Protein AF-A0AA39M3M2-F1 (afdb_monomer)

Structure (mmCIF, N/CA/C/O backbone):
data_AF-A0AA39M3M2-F1
#
_entry.id   AF-A0AA39M3M2-F1
#
loop_
_atom_site.group_PDB
_atom_site.id
_atom_site.type_symbol
_atom_site.label_atom_id
_atom_site.label_alt_id
_atom_site.label_comp_id
_atom_site.label_asym_id
_atom_site.label_entity_id
_atom_site.label_seq_id
_atom_site.pdbx_PDB_ins_code
_atom_site.Cartn_x
_atom_site.Cartn_y
_atom_site.Cartn_z
_atom_site.occupancy
_atom_site.B_iso_or_equiv
_atom_site.auth_seq_id
_atom_site.auth_comp_id
_atom_site.auth_asym_id
_atom_site.auth_atom_id
_atom_site.pdbx_PDB_model_num
ATOM 1 N N . MET A 1 1 ? 18.219 -24.532 27.127 1.00 37.12 1 MET A N 1
ATOM 2 C CA . MET A 1 1 ? 18.063 -24.877 25.693 1.00 37.12 1 MET A CA 1
ATOM 3 C C . MET A 1 1 ? 17.852 -23.562 24.938 1.00 37.12 1 MET A C 1
ATOM 5 O O . MET A 1 1 ? 16.820 -22.943 25.107 1.00 37.12 1 MET A O 1
ATOM 9 N N . SER A 1 2 ? 18.915 -22.877 24.501 1.00 41.78 2 SER A N 1
ATOM 10 C CA . SER A 1 2 ? 19.531 -22.969 23.160 1.00 41.78 2 SER A CA 1
ATOM 11 C C . SER A 1 2 ? 18.521 -22.754 22.019 1.00 41.78 2 SER A C 1
ATOM 13 O O . SER A 1 2 ? 17.855 -23.699 21.618 1.00 41.78 2 SER A O 1
ATOM 15 N N . GLY A 1 3 ? 18.397 -21.512 21.521 1.00 35.34 3 GLY A N 1
ATOM 16 C CA . GLY A 1 3 ? 17.617 -21.204 20.309 1.00 35.34 3 GLY A CA 1
ATOM 17 C C . GLY A 1 3 ? 17.354 -19.714 20.022 1.00 35.34 3 GLY A C 1
ATOM 18 O O . GLY A 1 3 ? 17.615 -19.251 18.919 1.00 35.34 3 GLY A O 1
ATOM 19 N N . GLY A 1 4 ? 16.902 -18.921 21.000 1.00 45.03 4 GLY A N 1
ATOM 20 C CA . GLY A 1 4 ? 16.316 -17.586 20.739 1.00 45.03 4 GLY A CA 1
ATOM 21 C C . GLY A 1 4 ? 17.261 -16.371 20.677 1.00 45.03 4 GLY A C 1
ATOM 22 O O . GLY A 1 4 ? 16.790 -15.234 20.704 1.00 45.03 4 GLY A O 1
ATOM 23 N N . GLY A 1 5 ? 18.584 -16.569 20.657 1.00 52.78 5 GLY A N 1
ATOM 24 C CA . GLY A 1 5 ? 19.570 -15.488 20.843 1.00 52.78 5 GLY A CA 1
ATOM 25 C C . GLY A 1 5 ? 20.030 -14.748 19.578 1.00 52.78 5 GLY A C 1
ATOM 26 O O . GLY A 1 5 ? 20.769 -13.777 19.695 1.00 52.78 5 GLY A O 1
ATOM 27 N N . LYS A 1 6 ? 19.651 -15.196 18.372 1.00 65.75 6 LYS A N 1
ATOM 28 C CA . LYS A 1 6 ? 20.197 -14.653 17.106 1.00 65.75 6 LYS A CA 1
ATOM 29 C C . LYS A 1 6 ? 19.363 -13.530 16.481 1.00 65.75 6 LYS A C 1
ATOM 31 O O . LYS A 1 6 ? 19.898 -12.746 15.696 1.00 65.75 6 LYS A O 1
ATOM 36 N N . ASP A 1 7 ? 18.094 -13.414 16.860 1.00 80.50 7 ASP A N 1
ATOM 37 C CA . ASP A 1 7 ? 17.147 -12.490 16.216 1.00 80.50 7 ASP A CA 1
ATOM 38 C C . ASP A 1 7 ? 16.983 -11.163 16.960 1.00 80.50 7 ASP A C 1
ATOM 40 O O . ASP A 1 7 ? 16.282 -10.267 16.489 1.00 80.50 7 ASP A O 1
ATOM 44 N N . ARG A 1 8 ? 17.645 -11.017 18.114 1.00 86.69 8 ARG A N 1
ATOM 45 C CA . ARG A 1 8 ? 17.580 -9.836 18.983 1.00 86.69 8 ARG A CA 1
ATOM 46 C C . ARG A 1 8 ? 18.962 -9.479 19.515 1.00 86.69 8 ARG A C 1
ATOM 48 O O . ARG A 1 8 ? 19.848 -10.325 19.602 1.00 86.69 8 ARG A O 1
ATOM 55 N N . ILE A 1 9 ? 19.148 -8.213 19.864 1.00 90.25 9 ILE A N 1
ATOM 56 C CA . ILE A 1 9 ? 20.361 -7.733 20.526 1.00 90.25 9 ILE A CA 1
ATOM 57 C C . ILE A 1 9 ? 20.223 -8.041 22.025 1.00 90.25 9 ILE A C 1
ATOM 59 O O . ILE A 1 9 ? 19.196 -7.687 22.606 1.00 90.25 9 ILE A O 1
ATOM 63 N N . PRO A 1 10 ? 21.223 -8.674 22.667 1.00 88.44 10 PRO A N 1
ATOM 64 C CA . PRO A 1 10 ? 21.175 -8.952 24.097 1.00 88.44 10 PRO A CA 1
ATOM 65 C C . PRO A 1 10 ? 21.340 -7.642 24.879 1.00 88.44 10 PRO A C 1
ATOM 67 O O . PRO A 1 10 ? 22.450 -7.142 25.051 1.00 88.44 10 PRO A O 1
ATOM 70 N N . ILE A 1 11 ? 20.225 -7.056 25.313 1.00 90.69 11 ILE A N 1
ATOM 71 C CA . ILE A 1 11 ? 20.191 -5.835 26.122 1.00 90.69 11 ILE A CA 1
ATOM 72 C C . ILE A 1 11 ? 19.107 -5.949 27.193 1.00 90.69 11 ILE A C 1
ATOM 74 O O . ILE A 1 11 ? 18.027 -6.481 26.939 1.00 90.69 11 ILE A O 1
ATOM 78 N N . PHE A 1 12 ? 19.405 -5.452 28.394 1.00 92.50 12 PHE A N 1
ATOM 79 C CA . PHE A 1 12 ? 18.444 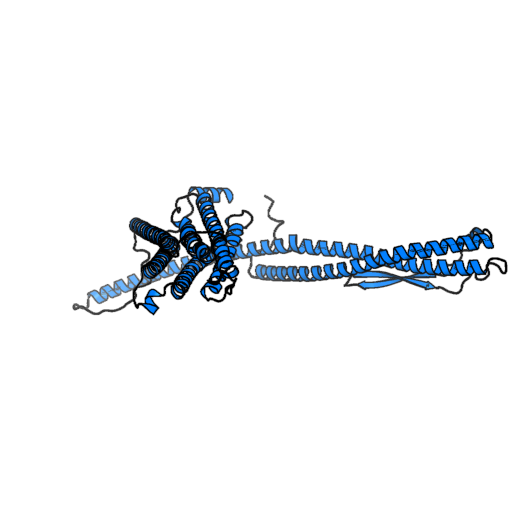-5.434 29.491 1.00 92.50 12 PHE A CA 1
ATOM 80 C C . PHE A 1 12 ? 17.324 -4.403 29.227 1.00 92.50 12 PHE A C 1
ATOM 82 O O . PHE A 1 12 ? 17.638 -3.267 28.839 1.00 92.50 12 PHE A O 1
ATOM 89 N N . PRO A 1 13 ? 16.038 -4.754 29.430 1.00 94.12 13 PRO A N 1
ATOM 90 C CA . PRO A 1 13 ? 14.921 -3.834 29.232 1.00 94.12 13 PRO A CA 1
ATOM 91 C C . PRO A 1 13 ? 14.993 -2.618 30.160 1.00 94.12 13 PRO A C 1
ATOM 93 O O . PRO A 1 13 ? 14.989 -2.726 31.379 1.00 94.12 13 PRO A O 1
ATOM 96 N N . SER A 1 14 ? 15.078 -1.426 29.575 1.00 95.38 14 SER A N 1
ATOM 97 C CA . SER A 1 14 ? 15.007 -0.158 30.305 1.00 95.38 14 SER A CA 1
ATOM 98 C C . SER A 1 14 ? 14.558 0.958 29.367 1.00 95.38 14 SER A C 1
ATOM 100 O O . SER A 1 14 ? 14.765 0.881 28.151 1.00 95.38 14 SER A O 1
ATOM 102 N N . ARG A 1 15 ? 14.002 2.050 29.909 1.00 92.38 15 ARG A N 1
ATOM 103 C CA . ARG A 1 15 ? 13.655 3.239 29.102 1.00 92.38 15 ARG A CA 1
ATOM 104 C C . ARG A 1 15 ? 14.880 3.827 28.381 1.00 92.38 15 ARG A C 1
ATOM 106 O O . ARG A 1 15 ? 14.769 4.300 27.249 1.00 92.38 15 ARG A O 1
ATOM 113 N N . MET A 1 16 ? 16.067 3.726 28.986 1.00 94.94 16 MET A N 1
ATOM 114 C CA . MET A 1 16 ? 17.331 4.121 28.352 1.00 94.94 16 MET A CA 1
ATOM 115 C C . MET A 1 16 ? 17.690 3.203 27.174 1.00 94.94 16 MET A C 1
ATOM 117 O O . MET A 1 16 ? 18.011 3.696 26.091 1.00 94.94 16 MET A O 1
ATOM 121 N N . ALA A 1 17 ? 17.567 1.881 27.343 1.00 94.12 17 ALA A N 1
ATOM 122 C CA . ALA A 1 17 ? 17.764 0.914 26.264 1.00 94.12 17 ALA A CA 1
ATOM 123 C C . ALA A 1 17 ? 16.768 1.133 25.112 1.00 94.12 17 ALA A C 1
ATOM 125 O O . ALA A 1 17 ? 17.162 1.088 23.945 1.00 94.12 17 ALA A O 1
ATOM 126 N N . GLN A 1 18 ? 15.505 1.450 25.419 1.00 94.56 18 GLN A N 1
ATOM 127 C CA . GLN A 1 18 ? 14.489 1.784 24.418 1.00 94.56 18 GLN A CA 1
ATOM 128 C C . GLN A 1 18 ? 14.899 3.013 23.592 1.00 94.56 18 GLN A C 1
ATOM 130 O O . GLN A 1 18 ? 14.840 2.981 22.362 1.00 94.56 18 GLN A O 1
ATOM 135 N N . SER A 1 19 ? 15.353 4.087 24.249 1.00 96.25 19 SER A N 1
ATOM 136 C CA . SER A 1 19 ? 15.831 5.305 23.577 1.00 96.25 19 SER A CA 1
ATOM 137 C C . SER A 1 19 ? 17.056 5.037 22.691 1.00 96.25 19 SER A C 1
ATOM 139 O O . SER A 1 19 ? 17.108 5.462 21.529 1.00 96.25 19 SER A O 1
ATOM 141 N N . LEU A 1 20 ? 18.011 4.246 23.193 1.00 96.44 20 LEU A N 1
ATOM 142 C CA . LEU A 1 20 ? 19.192 3.828 22.437 1.00 96.44 20 LEU A CA 1
ATOM 143 C C . LEU A 1 20 ? 18.807 3.018 21.189 1.00 96.44 20 LEU A C 1
ATOM 145 O O . LEU A 1 20 ? 19.319 3.292 20.101 1.00 96.44 20 LEU A O 1
ATOM 149 N N . MET A 1 21 ? 17.892 2.051 21.318 1.00 95.50 21 MET A N 1
ATOM 150 C CA . MET A 1 21 ? 17.429 1.235 20.189 1.00 95.50 21 MET A CA 1
ATOM 151 C C . MET A 1 21 ? 16.647 2.061 19.162 1.00 95.50 21 MET A C 1
ATOM 153 O O . MET A 1 21 ? 16.899 1.912 17.968 1.00 95.50 21 MET A O 1
ATOM 157 N N . LYS A 1 22 ? 15.787 3.000 19.589 1.00 96.12 22 LYS A N 1
ATOM 158 C CA . LYS A 1 22 ? 15.108 3.943 18.673 1.00 96.12 22 LYS A CA 1
ATOM 159 C C . LYS A 1 22 ? 16.107 4.799 17.894 1.00 96.12 22 LYS A C 1
ATOM 161 O O . LYS A 1 22 ? 15.965 4.974 16.684 1.00 96.12 22 LYS A O 1
ATOM 166 N N . THR A 1 23 ? 17.148 5.292 18.564 1.00 97.25 23 THR A N 1
ATOM 167 C CA . THR A 1 23 ? 18.209 6.083 17.922 1.00 97.25 23 THR A CA 1
ATOM 168 C C . THR A 1 23 ? 18.990 5.245 16.909 1.00 97.25 23 THR A C 1
ATOM 170 O O . THR A 1 23 ? 19.218 5.693 15.784 1.00 97.25 23 THR A O 1
ATOM 173 N N . ARG A 1 24 ? 19.339 4.000 17.263 1.00 95.81 24 ARG A N 1
ATOM 174 C CA . ARG A 1 24 ? 19.989 3.050 16.345 1.00 95.81 24 ARG A CA 1
ATOM 175 C C . ARG A 1 24 ? 19.108 2.709 15.144 1.00 95.81 24 ARG A C 1
ATOM 177 O O . ARG A 1 24 ? 19.628 2.692 14.033 1.00 95.81 24 ARG A O 1
ATOM 184 N N . LEU A 1 25 ? 17.804 2.502 15.340 1.00 96.56 25 LEU A N 1
ATOM 185 C CA . LEU A 1 25 ? 16.852 2.234 14.257 1.00 96.56 25 LEU A CA 1
ATOM 186 C C . LEU A 1 25 ? 16.803 3.402 13.268 1.00 96.56 25 LEU A C 1
ATOM 188 O O . LEU A 1 25 ? 16.991 3.209 12.068 1.00 96.56 25 LEU A O 1
ATOM 192 N N . LYS A 1 26 ? 16.650 4.631 13.776 1.00 97.00 26 LYS A N 1
ATOM 193 C CA . LYS A 1 26 ? 16.654 5.845 12.947 1.00 97.00 26 LYS A CA 1
ATOM 194 C C . LYS A 1 26 ? 17.985 6.024 12.206 1.00 97.00 26 LYS A C 1
ATOM 196 O O . LYS A 1 26 ? 17.999 6.398 11.034 1.00 97.00 26 LYS A O 1
ATOM 201 N N . GLY A 1 27 ? 19.105 5.725 12.869 1.00 97.25 27 GLY A N 1
ATOM 202 C CA . GLY A 1 27 ? 20.436 5.714 12.259 1.00 97.25 27 GLY A CA 1
ATOM 203 C C . GLY A 1 27 ? 20.563 4.684 11.132 1.00 97.25 27 GLY A C 1
ATOM 204 O O . GLY A 1 27 ? 21.043 5.025 10.052 1.00 97.25 27 GLY A O 1
ATOM 205 N N . ALA A 1 28 ? 20.076 3.459 11.347 1.00 96.50 28 ALA A N 1
ATOM 206 C CA . ALA A 1 28 ? 20.076 2.385 10.355 1.00 96.50 28 ALA A CA 1
ATOM 207 C C . ALA A 1 28 ? 19.199 2.724 9.138 1.00 96.50 28 ALA A C 1
ATOM 209 O O . ALA A 1 28 ? 19.653 2.577 8.007 1.00 96.50 28 ALA A O 1
ATOM 210 N N . GLN A 1 29 ? 17.997 3.269 9.350 1.00 95.94 29 GLN A N 1
ATOM 211 C CA . GLN A 1 29 ? 17.104 3.722 8.275 1.00 95.94 29 GLN A CA 1
ATOM 212 C C . GLN A 1 29 ? 17.722 4.861 7.449 1.00 95.94 29 GLN A C 1
ATOM 214 O O . GLN A 1 29 ? 17.689 4.838 6.215 1.00 95.94 29 GLN A O 1
ATOM 219 N N . LYS A 1 30 ? 18.348 5.847 8.110 1.00 96.69 30 LYS A N 1
ATOM 220 C CA . LYS A 1 30 ? 19.068 6.924 7.413 1.00 96.69 30 LYS A CA 1
ATOM 221 C C . LYS A 1 30 ? 20.265 6.373 6.634 1.00 96.69 30 LYS A C 1
ATOM 223 O O . LYS A 1 30 ? 20.455 6.741 5.478 1.00 96.69 30 LYS A O 1
ATOM 228 N N . GLY A 1 31 ? 21.037 5.467 7.236 1.00 96.00 31 GLY A N 1
ATOM 229 C CA . GLY A 1 31 ? 22.158 4.784 6.587 1.00 96.00 31 GLY A CA 1
ATOM 230 C C . GLY A 1 31 ? 21.729 3.989 5.352 1.00 96.00 31 GLY A C 1
ATOM 231 O O . GLY A 1 31 ? 22.364 4.109 4.306 1.00 96.00 31 GLY A O 1
ATOM 232 N N . HIS A 1 32 ? 20.613 3.263 5.442 1.00 96.38 32 HIS A N 1
ATOM 233 C CA . HIS A 1 32 ? 20.000 2.551 4.322 1.00 96.38 32 HIS A CA 1
ATOM 234 C C . HIS A 1 32 ? 19.671 3.500 3.163 1.00 96.38 32 HIS A C 1
ATOM 236 O O . HIS A 1 32 ? 20.135 3.291 2.044 1.00 96.38 32 HIS A O 1
ATOM 242 N N . SER A 1 33 ? 18.952 4.595 3.437 1.00 95.56 33 SER A N 1
ATOM 243 C CA . SER A 1 33 ? 18.586 5.581 2.411 1.00 95.56 33 SER A CA 1
ATOM 244 C C . SER A 1 33 ? 19.812 6.206 1.730 1.00 95.56 33 SER A C 1
ATOM 246 O O . SER A 1 33 ? 19.844 6.340 0.507 1.00 95.56 33 SER A O 1
ATOM 248 N N . LEU A 1 34 ? 20.851 6.550 2.499 1.00 95.44 34 LEU A N 1
ATOM 249 C CA . LEU A 1 34 ? 22.083 7.128 1.955 1.00 95.44 34 LEU A CA 1
ATOM 250 C C . LEU A 1 34 ? 22.861 6.130 1.087 1.00 95.44 34 LEU A C 1
ATOM 252 O O . LEU A 1 34 ? 23.309 6.487 -0.003 1.00 95.44 34 LEU A O 1
ATOM 256 N N . LEU A 1 35 ? 23.004 4.882 1.542 1.00 95.56 35 LEU A N 1
ATOM 257 C CA . LEU A 1 35 ? 23.686 3.839 0.775 1.00 95.56 35 LEU A CA 1
ATOM 258 C C . LEU A 1 35 ? 22.913 3.465 -0.488 1.00 95.56 35 LEU A C 1
ATOM 260 O O . LEU A 1 35 ? 23.535 3.241 -1.524 1.00 95.56 35 LEU A O 1
ATOM 264 N N . LYS A 1 36 ? 21.578 3.470 -0.433 1.00 95.19 36 LYS A N 1
ATOM 265 C CA . LYS A 1 36 ? 20.733 3.234 -1.602 1.00 95.19 36 LYS A CA 1
ATOM 266 C C . LYS A 1 36 ? 20.927 4.323 -2.661 1.00 95.19 36 LYS A C 1
ATOM 268 O O . LYS A 1 36 ? 21.237 4.001 -3.803 1.00 95.19 36 LYS A O 1
ATOM 273 N N . LYS A 1 37 ? 20.899 5.602 -2.262 1.00 94.94 37 LYS A N 1
ATOM 274 C CA . LYS A 1 37 ? 21.211 6.732 -3.161 1.00 94.94 37 LYS A CA 1
ATOM 275 C C . LYS A 1 37 ? 22.618 6.634 -3.758 1.00 94.94 37 LYS A C 1
ATOM 277 O O . LYS A 1 37 ? 22.792 6.881 -4.948 1.00 94.94 37 LYS A O 1
ATOM 282 N N . LYS A 1 38 ? 23.620 6.244 -2.955 1.00 93.44 38 LYS A N 1
ATOM 283 C CA . LYS A 1 38 ? 24.986 5.993 -3.449 1.00 93.44 38 LYS A CA 1
ATOM 284 C C . LYS A 1 38 ? 25.004 4.868 -4.488 1.00 93.44 38 LYS A C 1
ATOM 286 O O . LYS A 1 38 ? 25.613 5.042 -5.537 1.00 93.44 38 LYS A O 1
ATOM 291 N N . ALA A 1 39 ? 24.344 3.741 -4.219 1.00 92.19 39 ALA A N 1
ATOM 292 C CA . ALA A 1 39 ? 24.280 2.612 -5.145 1.00 92.19 39 ALA A CA 1
ATOM 293 C C . ALA A 1 39 ? 23.632 3.005 -6.479 1.00 92.19 39 ALA A C 1
ATOM 295 O O . ALA A 1 39 ? 24.157 2.667 -7.537 1.00 92.19 39 ALA A O 1
ATOM 296 N N . ASP A 1 40 ? 22.536 3.761 -6.441 1.00 93.62 40 ASP A N 1
ATOM 297 C CA . ASP A 1 40 ? 21.835 4.202 -7.649 1.00 93.62 40 ASP A CA 1
ATOM 298 C C . ASP A 1 40 ? 22.702 5.175 -8.481 1.00 93.62 40 ASP A C 1
ATOM 300 O O . ASP A 1 40 ? 22.793 5.033 -9.701 1.00 93.62 40 ASP A O 1
ATOM 304 N N . ALA A 1 41 ? 23.438 6.086 -7.831 1.00 93.19 41 ALA A N 1
ATOM 305 C CA . ALA A 1 41 ? 24.394 6.972 -8.504 1.00 93.19 41 ALA A CA 1
ATOM 306 C C . ALA A 1 41 ? 25.591 6.217 -9.121 1.00 93.19 41 ALA A C 1
ATOM 308 O O . ALA A 1 41 ? 26.020 6.536 -10.232 1.00 93.19 41 ALA A O 1
ATOM 309 N N . LEU A 1 42 ? 26.117 5.197 -8.433 1.00 93.56 42 LEU A N 1
ATOM 310 C CA . LEU A 1 42 ? 27.176 4.336 -8.975 1.00 93.56 42 LEU A CA 1
ATOM 311 C C . LEU A 1 42 ? 26.670 3.522 -10.176 1.00 93.56 42 LEU A C 1
ATOM 313 O O . LEU A 1 42 ? 27.370 3.429 -11.181 1.00 93.56 42 LEU A O 1
ATOM 317 N N . ASN A 1 43 ? 25.441 2.996 -10.115 1.00 93.19 43 ASN A N 1
ATOM 318 C CA . ASN A 1 43 ? 24.808 2.274 -11.225 1.00 93.19 43 ASN A CA 1
ATOM 319 C C . ASN A 1 43 ? 24.636 3.149 -12.474 1.00 93.19 43 ASN A C 1
ATOM 321 O O . ASN A 1 43 ? 24.789 2.656 -13.592 1.00 93.19 43 ASN A O 1
ATOM 325 N N . LEU A 1 44 ? 24.339 4.440 -12.303 1.00 93.38 44 LEU A N 1
ATOM 326 C CA . LEU A 1 44 ? 24.264 5.377 -13.423 1.00 93.38 44 LEU A CA 1
ATOM 327 C C . LEU A 1 44 ? 25.624 5.504 -14.125 1.00 93.38 44 LEU A C 1
ATOM 329 O O . LEU A 1 44 ? 25.720 5.259 -15.327 1.00 93.38 44 LEU A O 1
ATOM 333 N N . ARG A 1 45 ? 26.691 5.784 -13.364 1.00 91.00 45 ARG A N 1
ATOM 334 C CA . ARG A 1 45 ? 28.063 5.871 -13.900 1.00 91.00 45 ARG A CA 1
ATOM 335 C C . ARG A 1 45 ? 28.538 4.559 -14.518 1.00 91.00 45 ARG A C 1
ATOM 337 O O . ARG A 1 45 ? 29.209 4.568 -15.544 1.00 91.00 45 ARG A O 1
ATOM 344 N N . PHE A 1 46 ? 28.147 3.432 -13.936 1.00 94.38 46 PHE A N 1
ATOM 345 C CA . PHE A 1 46 ? 28.450 2.108 -14.463 1.00 94.38 46 PHE A CA 1
ATOM 346 C C . PHE A 1 46 ? 27.870 1.897 -15.865 1.00 94.38 46 PHE A C 1
ATOM 348 O O . PHE A 1 46 ? 28.578 1.436 -16.760 1.00 94.38 46 PHE A O 1
ATOM 355 N N . ARG A 1 47 ? 26.613 2.300 -16.091 1.00 94.25 47 ARG A N 1
ATOM 356 C CA . ARG A 1 47 ? 25.974 2.223 -17.416 1.00 94.25 47 ARG A CA 1
ATOM 357 C C . ARG A 1 47 ? 26.623 3.166 -18.430 1.00 94.25 47 ARG A C 1
ATOM 359 O O . ARG A 1 47 ? 26.795 2.780 -19.583 1.00 94.25 47 ARG A O 1
ATOM 366 N N . GLU A 1 48 ? 27.013 4.369 -18.009 1.00 93.56 48 GLU A N 1
ATOM 367 C CA . GLU A 1 48 ? 27.742 5.316 -18.865 1.00 93.56 48 GLU A CA 1
ATOM 368 C C . GLU A 1 48 ? 29.093 4.746 -19.322 1.00 93.56 48 GLU A C 1
ATOM 370 O O . GLU A 1 48 ? 29.413 4.795 -20.511 1.00 93.56 48 GLU A O 1
ATOM 375 N N . ILE A 1 49 ? 29.866 4.163 -18.399 1.00 94.25 49 ILE A N 1
ATOM 376 C CA . ILE A 1 49 ? 31.149 3.518 -18.712 1.00 94.25 49 ILE A CA 1
ATOM 377 C C . ILE A 1 49 ? 30.929 2.308 -19.622 1.00 94.25 49 ILE A C 1
ATOM 379 O O . ILE A 1 49 ? 31.644 2.164 -20.608 1.00 94.25 49 ILE A O 1
ATOM 383 N N . LEU A 1 50 ? 29.919 1.475 -19.352 1.00 95.50 50 LEU A N 1
ATOM 384 C CA . LEU A 1 50 ? 29.601 0.317 -20.189 1.00 95.50 50 LEU A CA 1
ATOM 385 C C . LEU A 1 50 ? 29.314 0.724 -21.640 1.00 95.50 50 LEU A C 1
ATOM 387 O O . LEU A 1 50 ? 29.852 0.113 -22.563 1.00 95.50 50 LEU A O 1
ATOM 391 N N . LYS A 1 51 ? 28.520 1.782 -21.844 1.00 96.44 51 LYS A N 1
ATOM 392 C CA . LYS A 1 51 ? 28.241 2.317 -23.182 1.00 96.44 51 LYS A CA 1
ATOM 393 C C . LYS A 1 51 ? 29.531 2.757 -23.884 1.00 96.44 51 LYS A C 1
ATOM 395 O O . LYS A 1 51 ? 29.781 2.332 -25.010 1.00 96.44 51 LYS A O 1
ATOM 400 N N . LYS A 1 52 ? 30.387 3.520 -23.193 1.00 95.44 52 LYS A N 1
ATOM 401 C CA . LYS A 1 52 ? 31.692 3.951 -23.727 1.00 95.44 52 LYS A CA 1
ATOM 402 C C . LYS A 1 52 ? 32.620 2.780 -24.049 1.00 95.44 52 LYS A C 1
ATOM 404 O O . LYS A 1 52 ? 33.320 2.830 -25.052 1.00 95.44 52 LYS A O 1
ATOM 409 N N . ILE A 1 53 ? 32.620 1.718 -23.239 1.00 96.62 53 ILE A N 1
ATOM 410 C CA . ILE A 1 53 ? 33.413 0.509 -23.510 1.00 96.62 53 ILE A CA 1
ATOM 411 C C . ILE A 1 53 ? 32.975 -0.131 -24.822 1.00 96.62 53 ILE A C 1
ATOM 413 O O . ILE A 1 53 ? 33.832 -0.491 -25.621 1.00 96.62 53 ILE A O 1
ATOM 417 N N . VAL A 1 54 ? 31.668 -0.283 -25.051 1.00 96.12 54 VAL A N 1
ATOM 418 C CA . VAL A 1 54 ? 31.155 -0.889 -26.289 1.00 96.12 54 VAL A CA 1
ATOM 419 C C . VAL A 1 54 ? 31.540 -0.036 -27.498 1.00 96.12 54 VAL A C 1
ATOM 421 O O . VAL A 1 54 ? 32.112 -0.565 -28.449 1.00 96.12 54 VAL A O 1
ATOM 424 N N . GLU A 1 55 ? 31.313 1.278 -27.433 1.00 95.00 55 GLU A N 1
ATOM 425 C CA . GLU A 1 55 ? 31.672 2.214 -28.507 1.00 95.00 55 GLU A CA 1
ATOM 426 C C . GLU A 1 55 ? 33.180 2.201 -28.803 1.00 95.00 55 GLU A C 1
ATOM 428 O O . GLU A 1 55 ? 33.586 2.033 -29.954 1.00 95.00 55 GLU A O 1
ATOM 433 N N . ASN A 1 56 ? 34.026 2.313 -27.774 1.00 95.31 56 ASN A N 1
ATOM 434 C CA . ASN A 1 56 ? 35.480 2.314 -27.943 1.00 95.31 56 ASN A CA 1
ATOM 435 C C . ASN A 1 56 ? 36.016 0.944 -28.376 1.00 95.31 56 ASN A C 1
ATOM 437 O O . ASN A 1 56 ? 37.009 0.886 -29.093 1.00 95.31 56 ASN A O 1
ATOM 441 N N . LYS A 1 57 ? 35.362 -0.162 -28.001 1.00 95.25 57 LYS A N 1
ATOM 442 C CA . LYS A 1 57 ? 35.746 -1.508 -28.449 1.00 95.25 57 LYS A CA 1
ATOM 443 C C . LYS A 1 57 ? 35.460 -1.727 -29.935 1.00 95.25 57 LYS A C 1
ATOM 445 O O . LYS A 1 57 ? 36.255 -2.386 -30.598 1.00 95.25 57 LYS A O 1
ATOM 450 N N . VAL A 1 58 ? 34.372 -1.162 -30.463 1.00 95.50 58 VAL A N 1
ATOM 451 C CA . VAL A 1 58 ? 34.094 -1.180 -31.911 1.00 95.50 58 VAL A CA 1
ATOM 452 C C . VAL A 1 58 ? 35.127 -0.335 -32.656 1.00 95.50 58 VAL A C 1
ATOM 454 O O . VAL A 1 58 ? 35.794 -0.854 -33.549 1.00 95.50 58 VAL A O 1
ATOM 457 N N . LYS A 1 59 ? 35.352 0.913 -32.214 1.00 94.31 59 LYS A N 1
ATOM 458 C CA . LYS A 1 59 ? 36.383 1.803 -32.786 1.00 94.31 59 LYS A CA 1
ATOM 459 C C . LYS A 1 59 ? 37.776 1.169 -32.761 1.00 94.31 59 LYS A C 1
ATOM 461 O O . LYS A 1 59 ? 38.521 1.265 -33.728 1.00 94.31 59 LYS A O 1
ATOM 466 N N . MET A 1 60 ? 38.110 0.462 -31.681 1.00 93.75 60 MET A N 1
ATOM 467 C CA . MET A 1 60 ? 39.366 -0.279 -31.553 1.00 93.75 60 MET A CA 1
ATOM 468 C C . MET A 1 60 ? 39.543 -1.321 -32.656 1.00 93.75 60 MET A C 1
ATOM 470 O O . MET A 1 60 ? 40.632 -1.444 -33.208 1.00 93.75 60 MET A O 1
ATOM 474 N N . GLY A 1 61 ? 38.483 -2.063 -32.987 1.00 93.88 61 GLY A N 1
ATOM 475 C CA . GLY A 1 61 ? 38.521 -3.045 -34.067 1.00 93.88 61 GLY A CA 1
ATOM 476 C C . GLY A 1 61 ? 38.830 -2.409 -35.423 1.00 93.88 61 GLY A C 1
ATOM 477 O O . GLY A 1 61 ? 39.609 -2.963 -36.195 1.00 93.88 61 GLY A O 1
ATOM 478 N N . GLU A 1 62 ? 38.272 -1.228 -35.693 1.00 94.19 62 GLU A N 1
ATOM 479 C CA . GLU A 1 62 ? 38.520 -0.481 -36.930 1.00 94.19 62 GLU A CA 1
ATOM 480 C C . GLU A 1 62 ? 39.957 0.052 -37.000 1.00 94.19 62 GLU A C 1
ATOM 482 O O . GLU A 1 62 ? 40.657 -0.227 -37.975 1.00 94.19 62 GLU A O 1
ATOM 487 N N . VAL A 1 63 ? 40.420 0.727 -35.941 1.00 95.38 63 VAL A N 1
ATOM 488 C CA . VAL A 1 63 ? 41.769 1.315 -35.866 1.00 95.38 63 VAL A CA 1
ATOM 489 C C . VAL A 1 63 ? 42.852 0.235 -35.915 1.00 95.38 63 VAL A C 1
ATOM 491 O O . VAL A 1 63 ? 43.836 0.375 -36.640 1.00 95.38 63 VAL A O 1
ATOM 494 N N . LEU A 1 64 ? 42.675 -0.889 -35.208 1.00 94.69 64 LEU A N 1
ATOM 495 C CA . LEU A 1 64 ? 43.628 -2.002 -35.276 1.00 94.69 64 LEU A CA 1
ATOM 496 C C . LEU A 1 64 ? 43.645 -2.672 -36.649 1.00 94.69 64 LEU A C 1
ATOM 498 O O . LEU A 1 64 ? 44.710 -3.094 -37.096 1.00 94.69 64 LEU A O 1
ATOM 502 N N . ARG A 1 65 ? 42.498 -2.763 -37.334 1.00 95.00 65 ARG A N 1
ATOM 503 C CA . ARG A 1 65 ? 42.438 -3.291 -38.703 1.00 95.00 65 ARG A CA 1
ATOM 504 C C . ARG A 1 65 ? 43.211 -2.393 -39.670 1.00 95.00 65 ARG A C 1
ATOM 506 O O . ARG A 1 65 ? 43.969 -2.907 -40.488 1.00 95.00 65 ARG A O 1
ATOM 513 N N . GLU A 1 66 ? 43.062 -1.075 -39.557 1.00 94.31 66 GLU A N 1
ATOM 514 C CA . GLU A 1 66 ? 43.815 -0.110 -40.366 1.00 94.31 66 GLU A CA 1
ATOM 515 C C . GLU A 1 66 ? 45.321 -0.135 -40.053 1.00 94.31 66 GLU A C 1
ATOM 517 O O . GLU A 1 66 ? 46.154 -0.138 -40.967 1.00 94.31 66 GLU A O 1
ATOM 522 N N . ALA A 1 67 ? 45.688 -0.233 -38.773 1.00 94.25 67 ALA A N 1
ATOM 523 C CA . ALA A 1 67 ? 47.077 -0.381 -38.349 1.00 94.25 67 ALA A CA 1
ATOM 524 C C . ALA A 1 67 ? 47.700 -1.684 -38.887 1.00 94.25 67 ALA A C 1
ATOM 526 O O . ALA A 1 67 ? 48.801 -1.659 -39.439 1.00 94.25 67 ALA A O 1
ATOM 527 N N . ALA A 1 68 ? 46.976 -2.806 -38.819 1.00 94.31 68 ALA A N 1
ATOM 528 C CA . ALA A 1 68 ? 47.416 -4.089 -39.369 1.00 94.31 68 ALA A CA 1
ATOM 529 C C . ALA A 1 68 ? 47.566 -4.050 -40.900 1.00 94.31 68 ALA A C 1
ATOM 531 O O . ALA A 1 68 ? 48.517 -4.612 -41.443 1.00 94.31 68 ALA A O 1
ATOM 532 N N . PHE A 1 69 ? 46.676 -3.346 -41.604 1.00 94.88 69 PHE A N 1
ATOM 533 C CA . PHE A 1 69 ? 46.812 -3.131 -43.046 1.00 94.88 69 PHE A CA 1
ATOM 534 C C . PHE A 1 69 ? 48.049 -2.283 -43.376 1.00 94.88 69 PHE A C 1
ATOM 536 O O . PHE A 1 69 ? 48.832 -2.637 -44.255 1.00 94.88 69 PHE A O 1
ATOM 543 N N . SER A 1 70 ? 48.297 -1.227 -42.597 1.00 92.12 70 SER A N 1
ATOM 544 C CA . SER A 1 70 ? 49.497 -0.387 -42.729 1.00 92.12 70 SER A CA 1
ATOM 545 C C . SER A 1 70 ? 50.789 -1.181 -42.484 1.00 92.12 70 SER A C 1
ATOM 547 O O . SER A 1 70 ? 51.820 -0.907 -43.098 1.00 92.12 70 SER A O 1
ATOM 549 N N . LEU A 1 71 ? 50.745 -2.199 -41.615 1.00 90.19 71 LEU A N 1
ATOM 550 C CA . LEU A 1 71 ? 51.865 -3.119 -41.386 1.00 90.19 71 LEU A CA 1
ATOM 551 C C . LEU A 1 71 ? 52.133 -3.983 -42.622 1.00 90.19 71 LEU A C 1
ATOM 553 O O . LEU A 1 71 ? 53.291 -4.170 -42.997 1.00 90.19 71 LEU A O 1
ATOM 557 N N . ALA A 1 72 ? 51.078 -4.467 -43.281 1.00 92.12 72 ALA A N 1
ATOM 558 C CA . ALA A 1 72 ? 51.200 -5.212 -44.529 1.00 92.12 72 ALA A CA 1
ATOM 559 C C . ALA A 1 72 ? 51.779 -4.342 -45.663 1.00 92.12 72 ALA A C 1
ATOM 561 O O . ALA A 1 72 ? 52.697 -4.790 -46.350 1.00 92.12 72 ALA A O 1
ATOM 562 N N . GLU A 1 73 ? 51.327 -3.087 -45.809 1.00 89.12 73 GLU A N 1
ATOM 563 C CA . GLU A 1 73 ? 51.884 -2.113 -46.770 1.00 89.12 73 GLU A CA 1
ATOM 564 C C . GLU A 1 73 ? 53.385 -1.874 -46.536 1.00 89.12 73 GLU A C 1
ATOM 566 O O . GLU A 1 73 ? 54.198 -1.905 -47.470 1.00 89.12 73 GLU A O 1
ATOM 571 N N . ALA A 1 74 ? 53.770 -1.665 -45.273 1.00 87.56 74 ALA A N 1
ATOM 572 C CA . ALA A 1 74 ? 55.160 -1.465 -44.892 1.00 87.56 74 ALA A CA 1
ATOM 573 C C . ALA A 1 74 ? 56.005 -2.715 -45.187 1.00 87.56 74 ALA A C 1
ATOM 575 O O . ALA A 1 74 ? 57.089 -2.588 -45.756 1.00 87.56 74 ALA A O 1
ATOM 576 N N . LYS A 1 75 ? 55.503 -3.919 -44.867 1.00 88.75 75 LYS A N 1
ATOM 577 C CA . LYS A 1 75 ? 56.212 -5.190 -45.105 1.00 88.75 75 LYS A CA 1
ATOM 578 C C . LYS A 1 75 ? 56.375 -5.492 -46.596 1.00 88.75 75 LYS A C 1
ATOM 580 O O . LYS A 1 75 ? 57.424 -5.974 -47.012 1.00 88.75 75 LYS A O 1
ATOM 585 N N . PHE A 1 76 ? 55.370 -5.163 -47.407 1.00 89.19 76 PHE A N 1
ATOM 586 C CA . PHE A 1 76 ? 55.439 -5.298 -48.863 1.00 89.19 76 PHE A CA 1
ATOM 587 C C . PHE A 1 76 ? 56.525 -4.401 -49.473 1.00 89.19 76 PHE A C 1
ATOM 589 O O . PHE A 1 76 ? 57.242 -4.813 -50.379 1.00 89.19 76 PHE A O 1
ATOM 596 N N . THR A 1 77 ? 56.667 -3.180 -48.952 1.00 86.94 77 THR A N 1
ATOM 597 C CA . THR A 1 77 ? 57.566 -2.171 -49.527 1.00 86.94 77 THR A CA 1
ATOM 598 C C . THR A 1 77 ? 59.010 -2.292 -49.029 1.00 86.94 77 THR A C 1
ATOM 600 O O . THR A 1 77 ? 59.952 -2.160 -49.808 1.00 86.94 77 THR A O 1
ATOM 603 N N . ALA A 1 78 ? 59.192 -2.503 -47.723 1.00 81.19 78 ALA A N 1
ATOM 604 C CA . ALA A 1 78 ? 60.498 -2.508 -47.060 1.00 81.19 78 ALA A CA 1
ATOM 605 C C . ALA A 1 78 ? 61.081 -3.921 -46.857 1.00 81.19 78 ALA A C 1
ATOM 607 O O . ALA A 1 78 ? 62.210 -4.046 -46.386 1.00 81.19 78 ALA A O 1
ATOM 608 N N . GLY A 1 79 ? 60.336 -4.977 -47.201 1.00 82.75 79 GLY A N 1
ATOM 609 C CA . GLY A 1 79 ? 60.682 -6.353 -46.847 1.00 82.75 79 GLY A CA 1
ATOM 610 C C . GLY A 1 79 ? 60.408 -6.656 -45.371 1.00 82.75 79 GLY A C 1
ATOM 611 O O . GLY A 1 79 ? 59.662 -5.945 -44.694 1.00 82.75 79 GLY A O 1
ATOM 612 N N . ASP A 1 80 ? 60.989 -7.737 -44.848 1.00 81.88 80 ASP A N 1
ATOM 613 C CA . ASP A 1 80 ? 60.771 -8.124 -43.451 1.00 81.88 80 ASP A CA 1
ATOM 614 C C . ASP A 1 80 ? 61.697 -7.362 -42.486 1.00 81.88 80 ASP A C 1
ATOM 616 O O . ASP A 1 80 ? 62.827 -7.766 -42.223 1.00 81.88 80 ASP A O 1
ATOM 620 N N . PHE A 1 81 ? 61.203 -6.247 -41.944 1.00 82.38 81 PHE A N 1
ATOM 621 C CA . PHE A 1 81 ? 61.901 -5.422 -40.947 1.00 82.38 81 PHE A CA 1
ATOM 622 C C . PHE A 1 81 ? 61.574 -5.813 -39.490 1.00 82.38 81 PHE A C 1
ATOM 624 O O . PHE A 1 81 ? 62.067 -5.179 -38.554 1.00 82.38 81 PHE A O 1
ATOM 631 N N . SER A 1 82 ? 60.744 -6.843 -39.269 1.00 83.94 82 SER A N 1
ATOM 632 C CA . SER A 1 82 ? 60.259 -7.221 -37.931 1.00 83.94 82 SER A CA 1
ATOM 633 C C . SER A 1 82 ? 61.391 -7.625 -36.982 1.00 83.94 82 SER A C 1
ATOM 635 O O . SER A 1 82 ? 61.443 -7.162 -35.843 1.00 83.94 82 SER A O 1
ATOM 637 N N . HIS A 1 83 ? 62.344 -8.421 -37.469 1.00 83.94 83 HIS A N 1
ATOM 638 C CA . HIS A 1 83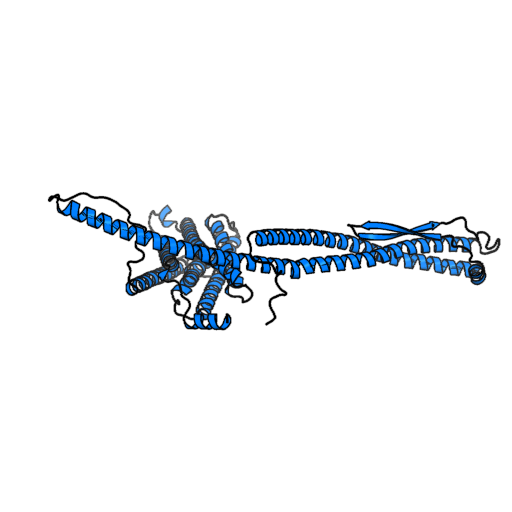 ? 63.490 -8.885 -36.690 1.00 83.94 83 HIS A CA 1
ATOM 639 C C . HIS A 1 83 ? 64.385 -7.720 -36.239 1.00 83.94 83 HIS A C 1
ATOM 641 O O . HIS A 1 83 ? 64.783 -7.657 -35.078 1.00 83.94 83 HIS A O 1
ATOM 647 N N . THR A 1 84 ? 64.630 -6.748 -37.124 1.00 82.00 84 THR A N 1
ATOM 648 C CA . THR A 1 84 ? 65.413 -5.542 -36.817 1.00 82.00 84 THR A CA 1
ATOM 649 C C . THR A 1 84 ? 64.745 -4.680 -35.750 1.00 82.00 84 THR A C 1
ATOM 651 O O . THR A 1 84 ? 65.434 -4.134 -34.892 1.00 82.00 84 THR A O 1
ATOM 654 N N . VAL A 1 85 ? 63.415 -4.558 -35.774 1.00 82.19 85 VAL A N 1
ATOM 655 C CA . VAL A 1 85 ? 62.674 -3.802 -34.752 1.00 82.19 85 VAL A CA 1
ATOM 656 C C . VAL A 1 85 ? 62.726 -4.516 -33.402 1.00 82.19 85 VAL A C 1
ATOM 658 O O . VAL A 1 85 ? 63.004 -3.870 -32.398 1.00 82.19 85 VAL A O 1
ATOM 661 N N . ILE A 1 86 ? 62.508 -5.835 -33.370 1.00 84.75 86 ILE A N 1
ATOM 662 C CA . ILE A 1 86 ? 62.472 -6.621 -32.124 1.00 84.75 86 ILE A CA 1
ATOM 663 C C . ILE A 1 86 ? 63.848 -6.669 -31.447 1.00 84.75 86 ILE A C 1
ATOM 665 O O . ILE A 1 86 ? 63.933 -6.525 -30.229 1.00 84.75 86 ILE A O 1
ATOM 669 N N . GLN A 1 87 ? 64.929 -6.837 -32.214 1.00 83.62 87 GLN A N 1
ATOM 670 C CA . GLN A 1 87 ? 66.288 -6.883 -31.660 1.00 83.62 87 GLN A CA 1
ATOM 671 C C . GLN A 1 87 ? 66.764 -5.535 -31.110 1.00 83.62 87 GLN A C 1
ATOM 673 O O . GLN A 1 87 ? 67.575 -5.506 -30.189 1.00 83.62 87 GLN A O 1
ATOM 678 N N . ASN A 1 88 ? 66.242 -4.430 -31.642 1.00 79.69 88 ASN A N 1
ATOM 679 C CA . ASN A 1 88 ? 66.641 -3.081 -31.256 1.00 79.69 88 ASN A CA 1
ATOM 680 C C . ASN A 1 88 ? 65.694 -2.448 -30.215 1.00 79.69 88 ASN A C 1
ATOM 682 O O . ASN A 1 88 ? 65.658 -1.234 -30.071 1.00 79.69 88 ASN A O 1
ATOM 686 N N . VAL A 1 89 ? 64.907 -3.196 -29.442 1.00 82.50 89 VAL A N 1
ATOM 687 C CA . VAL A 1 89 ? 64.085 -2.573 -28.384 1.00 82.50 89 VAL A CA 1
ATOM 688 C C . VAL A 1 89 ? 64.945 -2.267 -27.148 1.00 82.50 89 VAL A C 1
ATOM 690 O O . VAL A 1 89 ? 65.448 -3.184 -26.508 1.00 82.50 89 VAL A O 1
ATOM 693 N N . SER A 1 90 ? 65.100 -0.985 -26.789 1.00 81.56 90 SER A N 1
ATOM 694 C CA . SER A 1 90 ? 65.850 -0.543 -25.597 1.00 81.56 90 SER A CA 1
ATOM 695 C C . SER A 1 90 ? 64.932 0.018 -24.505 1.00 81.56 90 SER A C 1
ATOM 697 O O . SER A 1 90 ? 64.747 -0.604 -23.461 1.00 81.56 90 SER A O 1
ATOM 699 N N . SER A 1 91 ? 64.318 1.177 -24.744 1.00 82.81 91 SER A N 1
ATOM 700 C CA . SER A 1 91 ? 63.373 1.827 -23.835 1.00 82.81 91 SER A CA 1
ATOM 701 C C . SER A 1 91 ? 62.070 2.191 -24.551 1.00 82.81 91 SER A C 1
ATOM 703 O O . SER A 1 91 ? 62.043 2.469 -25.750 1.00 82.81 91 SER A O 1
ATOM 705 N N . ALA A 1 92 ? 60.956 2.153 -23.814 1.00 83.88 92 ALA A N 1
ATOM 706 C CA . ALA A 1 92 ? 59.646 2.498 -24.356 1.00 83.88 92 ALA A CA 1
ATOM 707 C C . ALA A 1 92 ? 59.478 4.020 -24.474 1.00 83.88 92 ALA A C 1
ATOM 709 O O . ALA A 1 92 ? 59.632 4.731 -23.478 1.00 83.88 92 ALA A O 1
ATOM 710 N N . GLN A 1 93 ? 59.099 4.479 -25.671 1.00 83.94 93 GLN A N 1
ATOM 711 C CA . GLN A 1 93 ? 58.757 5.877 -25.959 1.00 83.94 93 GLN A CA 1
ATOM 712 C C . GLN A 1 93 ? 57.403 6.271 -25.353 1.00 83.94 93 GLN A C 1
ATOM 714 O O . GLN A 1 93 ? 57.272 7.343 -24.774 1.00 83.94 93 GLN A O 1
ATOM 719 N N . VAL A 1 94 ? 56.387 5.410 -25.460 1.00 86.88 94 VAL A N 1
ATOM 720 C CA . VAL A 1 94 ? 55.068 5.641 -24.853 1.00 86.88 94 VAL A CA 1
ATOM 721 C C . VAL A 1 94 ? 55.016 4.918 -23.515 1.00 86.88 94 VAL A C 1
ATOM 723 O O . VAL A 1 94 ? 55.176 3.698 -23.452 1.00 86.88 94 VAL A O 1
ATOM 726 N N . ARG A 1 95 ? 54.780 5.667 -22.439 1.00 90.88 95 ARG A N 1
ATOM 727 C CA . ARG A 1 95 ? 54.626 5.141 -21.080 1.00 90.88 95 ARG A CA 1
ATOM 728 C C . ARG A 1 95 ? 53.244 5.478 -20.538 1.00 90.88 95 ARG A C 1
ATOM 730 O O . ARG A 1 95 ? 52.575 6.397 -21.002 1.00 90.88 95 ARG A O 1
ATOM 737 N N . VAL A 1 96 ? 52.806 4.718 -19.541 1.00 93.31 96 VAL A N 1
ATOM 738 C CA . VAL A 1 96 ? 51.480 4.872 -18.937 1.00 93.31 96 VAL A CA 1
ATOM 739 C C . VAL A 1 96 ? 51.634 5.261 -17.475 1.00 93.31 96 VAL A C 1
ATOM 741 O O . VAL A 1 96 ? 52.334 4.593 -16.715 1.00 93.31 96 VAL A O 1
ATOM 744 N N . ARG A 1 97 ? 50.969 6.344 -17.070 1.00 93.69 97 ARG A N 1
ATOM 745 C CA . ARG A 1 97 ? 50.897 6.798 -15.679 1.00 93.69 97 ARG A CA 1
ATOM 746 C C . ARG A 1 97 ? 49.518 6.495 -15.111 1.00 93.69 97 ARG A C 1
ATOM 748 O O . ARG A 1 97 ? 48.511 6.725 -15.770 1.00 93.69 97 ARG A O 1
ATOM 755 N N . MET A 1 98 ? 49.470 6.024 -13.868 1.00 93.81 98 MET A N 1
ATOM 756 C CA . MET A 1 98 ? 48.216 5.839 -13.143 1.00 93.81 98 MET A CA 1
ATOM 757 C C . MET A 1 98 ? 47.881 7.085 -12.316 1.00 93.81 98 MET A C 1
ATOM 759 O O . MET A 1 98 ? 48.704 7.578 -11.544 1.00 93.81 98 MET A O 1
ATOM 763 N N . LYS A 1 99 ? 46.641 7.543 -12.431 1.00 93.31 99 LYS A N 1
ATOM 764 C CA . LYS A 1 99 ? 46.015 8.597 -11.635 1.00 93.31 99 LYS A CA 1
ATOM 765 C C . LYS A 1 99 ? 44.813 8.016 -10.899 1.00 93.31 99 LYS A C 1
ATOM 767 O O . LYS A 1 99 ? 44.226 7.034 -11.336 1.00 93.31 99 LYS A O 1
ATOM 772 N N . LYS A 1 100 ? 44.450 8.598 -9.759 1.00 93.25 100 LYS A N 1
ATOM 773 C CA . LYS A 1 100 ? 43.248 8.208 -9.009 1.00 93.25 100 LYS A CA 1
ATOM 774 C C . LYS A 1 100 ? 42.183 9.280 -9.187 1.00 93.25 100 LYS A C 1
ATOM 776 O O . LYS A 1 100 ? 42.445 10.444 -8.892 1.00 93.25 100 LYS A O 1
ATOM 781 N N . GLU A 1 101 ? 40.998 8.888 -9.628 1.00 92.06 101 GLU A N 1
ATOM 782 C CA . GLU A 1 101 ? 39.834 9.765 -9.758 1.00 92.06 101 GLU A CA 1
ATOM 783 C C . GLU A 1 101 ? 38.753 9.344 -8.757 1.00 92.06 101 GLU A C 1
ATOM 785 O O . GLU A 1 101 ? 38.515 8.156 -8.553 1.00 92.06 101 GLU A O 1
ATOM 790 N N . ASN A 1 102 ? 38.107 10.300 -8.087 1.00 91.50 102 ASN A N 1
ATOM 791 C CA . ASN A 1 102 ? 37.045 10.000 -7.128 1.00 91.50 102 ASN A CA 1
ATOM 792 C C . ASN A 1 102 ? 35.671 10.114 -7.793 1.00 91.50 102 ASN A C 1
ATOM 794 O O . ASN A 1 102 ? 35.232 11.210 -8.135 1.00 91.50 102 ASN A O 1
ATOM 798 N N . VAL A 1 103 ? 34.961 8.992 -7.891 1.00 86.94 103 VAL A N 1
ATOM 799 C CA . VAL A 1 103 ? 33.599 8.928 -8.420 1.00 86.94 103 VAL A CA 1
ATOM 800 C C . VAL A 1 103 ? 32.660 8.461 -7.312 1.00 86.94 103 VAL A C 1
ATOM 802 O O . VAL A 1 103 ? 32.665 7.301 -6.910 1.00 86.94 103 VAL A O 1
ATOM 805 N N . VAL A 1 104 ? 31.845 9.384 -6.788 1.00 84.38 104 VAL A N 1
ATOM 806 C CA . VAL A 1 104 ? 30.809 9.110 -5.765 1.00 84.38 104 VAL A CA 1
ATOM 807 C C . VAL A 1 104 ? 31.380 8.376 -4.528 1.00 84.38 104 VAL A C 1
ATOM 809 O O . VAL A 1 104 ? 30.769 7.479 -3.938 1.00 84.38 104 VAL A O 1
ATOM 812 N N . GLY A 1 105 ? 32.593 8.753 -4.112 1.00 85.38 105 GLY A N 1
ATOM 813 C CA . GLY A 1 105 ? 33.266 8.164 -2.954 1.00 85.38 105 GLY A CA 1
ATOM 814 C C . GLY A 1 105 ? 33.813 6.756 -3.204 1.00 85.38 105 GLY A C 1
ATOM 815 O O . GLY A 1 105 ? 33.867 5.962 -2.261 1.00 85.38 105 GLY A O 1
ATOM 816 N N . VAL A 1 106 ? 34.143 6.430 -4.456 1.00 91.50 106 VAL A N 1
ATOM 817 C CA . VAL A 1 106 ? 34.941 5.270 -4.874 1.00 91.50 106 VAL A CA 1
ATOM 818 C C . VAL A 1 106 ? 36.106 5.801 -5.709 1.00 91.50 106 VAL A C 1
ATOM 820 O O . VAL A 1 106 ? 35.896 6.577 -6.639 1.00 91.50 106 VAL A O 1
ATOM 823 N N . PHE A 1 107 ? 37.334 5.415 -5.363 1.00 92.44 107 PHE A N 1
ATOM 824 C CA . PHE A 1 107 ? 38.525 5.826 -6.105 1.00 92.44 107 PHE A CA 1
ATOM 825 C C . PHE A 1 107 ? 38.768 4.867 -7.268 1.00 92.44 107 PHE A C 1
ATOM 827 O O . PHE A 1 107 ? 39.045 3.689 -7.046 1.00 92.44 107 PHE A O 1
ATOM 834 N N . LEU A 1 108 ? 38.671 5.380 -8.490 1.00 93.38 108 LEU A N 1
ATOM 835 C CA . LEU A 1 108 ? 38.900 4.639 -9.721 1.00 93.38 108 LEU A CA 1
ATOM 836 C C . LEU A 1 108 ? 40.317 4.917 -10.254 1.00 93.38 108 LEU A C 1
ATOM 838 O O . LEU A 1 108 ? 40.763 6.070 -10.226 1.00 93.38 108 LEU A O 1
ATOM 842 N N . PRO A 1 109 ? 41.047 3.888 -10.717 1.00 93.44 109 PRO A N 1
ATOM 843 C CA . PRO A 1 109 ? 42.338 4.065 -11.367 1.00 93.44 109 PRO A CA 1
ATOM 844 C C . PRO A 1 109 ? 42.148 4.480 -12.832 1.00 93.44 109 PRO A C 1
ATOM 846 O O . PRO A 1 109 ? 41.508 3.781 -13.611 1.00 93.44 109 PRO A O 1
ATOM 849 N N . VAL A 1 110 ? 42.740 5.608 -13.209 1.00 94.81 110 VAL A N 1
ATOM 850 C CA . VAL A 1 110 ? 42.721 6.168 -14.564 1.00 94.81 110 VAL A CA 1
ATOM 851 C C . VAL A 1 110 ? 44.127 6.100 -15.140 1.00 94.81 110 VAL A C 1
ATOM 853 O O . VAL A 1 110 ? 45.077 6.513 -14.474 1.00 94.81 110 VAL A O 1
ATOM 856 N N . PHE A 1 111 ? 44.279 5.583 -16.357 1.00 95.19 111 PHE A N 1
ATOM 857 C CA . PHE A 1 111 ? 45.572 5.518 -17.029 1.00 95.19 111 PHE A CA 1
ATOM 858 C C . PHE A 1 111 ? 45.705 6.650 -18.051 1.00 95.19 111 PHE A C 1
ATOM 860 O O . PHE A 1 111 ? 44.863 6.816 -18.929 1.00 95.19 111 PHE A O 1
ATOM 867 N N . GLU A 1 112 ? 46.784 7.421 -17.946 1.00 91.25 112 GLU A N 1
ATOM 868 C CA . GLU A 1 112 ? 47.133 8.494 -18.877 1.00 91.25 112 GLU A CA 1
ATOM 869 C C . GLU A 1 112 ? 48.418 8.092 -19.623 1.00 91.25 112 GLU A C 1
ATOM 871 O O . GLU A 1 112 ? 49.457 7.834 -19.005 1.00 91.25 112 GLU A O 1
ATOM 876 N N . ALA A 1 113 ? 48.346 7.999 -20.955 1.00 90.19 113 ALA A N 1
ATOM 877 C CA . ALA A 1 113 ? 49.517 7.762 -21.797 1.00 90.19 113 ALA A CA 1
ATOM 878 C C . ALA A 1 113 ? 50.327 9.058 -21.941 1.00 90.19 113 ALA A C 1
ATOM 880 O O . ALA A 1 113 ? 49.764 10.109 -22.252 1.00 90.19 113 ALA A O 1
ATOM 881 N N . TYR A 1 114 ? 51.641 8.981 -21.741 1.00 89.25 114 TYR A N 1
ATOM 882 C CA . TYR A 1 114 ? 52.565 10.092 -21.943 1.00 89.25 114 TYR A CA 1
ATOM 883 C C . TYR A 1 114 ? 53.779 9.638 -22.758 1.00 89.25 114 TYR A C 1
ATOM 885 O O . TYR A 1 114 ? 54.223 8.494 -22.656 1.00 89.25 114 TYR A O 1
ATOM 893 N N . ASN A 1 115 ? 54.313 10.549 -23.569 1.00 86.94 115 ASN A N 1
ATOM 894 C CA . ASN A 1 115 ? 55.494 10.286 -24.384 1.00 86.94 115 ASN A CA 1
ATOM 895 C C . ASN A 1 115 ? 56.745 10.691 -23.601 1.00 86.94 115 ASN A C 1
ATOM 897 O O . ASN A 1 115 ? 56.873 11.844 -23.189 1.00 86.94 115 ASN A O 1
ATOM 901 N N . ASP A 1 116 ? 57.642 9.736 -23.386 1.00 81.38 116 ASP A N 1
ATOM 902 C CA . ASP A 1 116 ? 58.878 9.884 -22.623 1.00 81.38 116 ASP A CA 1
ATOM 903 C C . ASP A 1 116 ? 60.069 10.024 -23.584 1.00 81.38 116 ASP A C 1
ATOM 905 O O . ASP A 1 116 ? 60.868 9.106 -23.762 1.00 81.38 116 ASP A O 1
ATOM 909 N N . GLY A 1 117 ? 60.145 11.181 -24.252 1.00 76.94 117 GLY A N 1
ATOM 910 C CA . GLY A 1 117 ? 61.274 11.570 -25.105 1.00 76.94 117 GLY A CA 1
ATOM 911 C C . GLY A 1 117 ? 61.078 11.401 -26.624 1.00 76.94 117 GLY A C 1
ATOM 912 O O . GLY A 1 117 ? 60.008 10.989 -27.086 1.00 76.94 117 GLY A O 1
ATOM 913 N N . PRO A 1 118 ? 62.100 11.787 -27.418 1.00 71.94 118 PRO A N 1
ATOM 914 C CA . PRO A 1 118 ? 62.083 11.695 -28.877 1.00 71.94 118 PRO A CA 1
ATOM 915 C C . PRO A 1 118 ? 62.189 10.244 -29.373 1.00 71.94 118 PRO A C 1
ATOM 917 O O . PRO A 1 118 ? 62.679 9.359 -28.674 1.00 71.94 118 PRO A O 1
ATOM 920 N N . ASP A 1 119 ? 61.728 10.008 -30.603 1.00 68.50 119 ASP A N 1
ATOM 921 C CA . ASP A 1 119 ? 61.796 8.711 -31.284 1.00 68.50 119 ASP A CA 1
ATOM 922 C C . ASP A 1 119 ? 63.261 8.251 -31.429 1.00 68.50 119 ASP A C 1
ATOM 924 O O . ASP A 1 119 ? 64.023 8.803 -32.221 1.00 68.50 119 ASP A O 1
ATOM 928 N N . ALA A 1 120 ? 63.667 7.212 -30.691 1.00 62.56 120 ALA A N 1
ATOM 929 C CA . ALA A 1 120 ? 65.032 6.671 -30.762 1.00 62.56 120 ALA A CA 1
ATOM 930 C C . ALA A 1 120 ? 65.361 6.016 -32.124 1.00 62.56 120 ALA A C 1
ATOM 932 O O . ALA A 1 120 ? 66.526 5.804 -32.449 1.00 62.56 120 ALA A O 1
ATOM 933 N N . TYR A 1 121 ? 64.334 5.712 -32.927 1.00 66.06 121 TYR A N 1
ATOM 934 C CA . TYR A 1 121 ? 64.427 4.969 -34.189 1.00 66.06 121 TYR A CA 1
ATOM 935 C C . TYR A 1 121 ? 63.855 5.749 -35.374 1.00 66.06 121 TYR A C 1
ATOM 937 O O . TYR A 1 121 ? 63.109 5.198 -36.192 1.00 66.06 121 TYR A O 1
ATOM 945 N N . ASP A 1 122 ? 64.173 7.040 -35.466 1.00 62.72 122 ASP A N 1
ATOM 946 C CA . ASP A 1 122 ? 63.792 7.883 -36.610 1.00 62.72 122 ASP A CA 1
ATOM 947 C C . ASP A 1 122 ? 64.589 7.541 -37.891 1.00 62.72 122 ASP A C 1
ATOM 949 O O . ASP A 1 122 ? 64.233 7.938 -38.995 1.00 62.72 122 ASP A O 1
ATOM 953 N N . LEU A 1 123 ? 65.639 6.716 -37.768 1.00 55.03 123 LEU A N 1
ATOM 954 C CA . LEU A 1 123 ? 66.556 6.352 -38.855 1.00 55.03 123 LEU A CA 1
ATOM 955 C C . LEU A 1 123 ? 66.338 4.945 -39.449 1.00 55.03 123 LEU A C 1
ATOM 957 O O . LEU A 1 123 ? 67.279 4.300 -39.914 1.00 55.03 123 LEU A O 1
ATOM 961 N N . THR A 1 124 ? 65.099 4.448 -39.488 1.00 56.97 124 THR A N 1
ATOM 962 C CA . THR A 1 124 ? 64.778 3.203 -40.218 1.00 56.97 124 THR A CA 1
ATOM 963 C C . THR A 1 124 ? 64.555 3.476 -41.711 1.00 56.97 124 THR A C 1
ATOM 965 O O . THR A 1 124 ? 63.444 3.444 -42.227 1.00 56.97 124 THR A O 1
ATOM 968 N N . GLY A 1 125 ? 65.670 3.721 -42.409 1.00 54.94 125 GLY A N 1
ATOM 969 C CA . GLY A 1 125 ? 65.806 3.548 -43.857 1.00 54.94 125 GLY A CA 1
ATOM 970 C C . GLY A 1 125 ? 65.580 4.800 -44.709 1.00 54.94 125 GLY A C 1
ATOM 971 O O . GLY A 1 125 ? 64.459 5.100 -45.101 1.00 54.94 125 GLY A O 1
ATOM 972 N N . LEU A 1 126 ? 66.677 5.419 -45.159 1.00 56.06 126 LEU A N 1
ATOM 973 C CA . LEU A 1 126 ? 66.744 6.384 -46.277 1.00 56.06 126 LEU A CA 1
ATOM 974 C C . LEU A 1 126 ? 66.322 5.780 -47.651 1.00 56.06 126 LEU A C 1
ATOM 976 O O . LEU A 1 126 ? 66.602 6.356 -48.698 1.00 56.06 126 LEU A O 1
ATOM 980 N N . GLY A 1 127 ? 65.674 4.607 -47.668 1.00 67.19 127 GLY A N 1
ATOM 981 C CA . GLY A 1 127 ? 65.300 3.830 -48.857 1.00 67.19 127 GLY A CA 1
ATOM 982 C C . GLY A 1 127 ? 63.795 3.536 -48.967 1.00 67.19 127 GLY A C 1
ATOM 983 O O . GLY A 1 127 ? 63.005 3.979 -48.136 1.00 67.19 127 GLY A O 1
ATOM 984 N N . LYS A 1 128 ? 63.425 2.762 -50.007 1.00 61.03 128 LYS A N 1
ATOM 985 C CA . LYS A 1 128 ? 62.097 2.581 -50.656 1.00 61.03 128 LYS A CA 1
ATOM 986 C C . LYS A 1 128 ? 60.821 2.413 -49.797 1.00 61.03 128 LYS A C 1
ATOM 988 O O . LYS A 1 128 ? 59.765 2.338 -50.404 1.00 61.03 128 LYS A O 1
ATOM 993 N N . GLY A 1 129 ? 60.847 2.408 -48.460 1.00 74.69 129 GLY A N 1
ATOM 994 C CA . GLY A 1 129 ? 59.666 2.200 -47.602 1.00 74.69 129 GLY A CA 1
ATOM 995 C C . GLY A 1 129 ? 59.529 3.094 -46.357 1.00 74.69 129 GLY A C 1
ATOM 996 O O . GLY A 1 129 ? 58.577 2.899 -45.601 1.00 74.69 129 GLY A O 1
ATOM 997 N N . GLY A 1 130 ? 60.411 4.078 -46.130 1.00 80.81 130 GLY A N 1
ATOM 998 C CA . GLY A 1 130 ? 60.399 4.904 -44.905 1.00 80.81 130 GLY A CA 1
ATOM 999 C C . GLY A 1 130 ? 59.083 5.661 -44.648 1.00 80.81 130 GLY A C 1
ATOM 1000 O O . GLY A 1 130 ? 58.608 5.723 -43.516 1.00 80.81 130 GLY A O 1
ATOM 1001 N N . ALA A 1 131 ? 58.422 6.157 -45.702 1.00 82.31 131 ALA A N 1
ATOM 1002 C CA . ALA A 1 131 ? 57.123 6.831 -45.583 1.00 82.31 131 ALA A CA 1
ATOM 1003 C C . ALA A 1 131 ? 56.010 5.896 -45.065 1.00 82.31 131 ALA A C 1
ATOM 1005 O O . ALA A 1 131 ? 55.199 6.301 -44.227 1.00 82.31 131 ALA A O 1
ATOM 1006 N N . ASN A 1 132 ? 56.008 4.633 -45.508 1.00 86.00 132 ASN A N 1
ATOM 1007 C CA . ASN A 1 132 ? 55.045 3.623 -45.062 1.00 86.00 132 ASN A CA 1
ATOM 1008 C C . ASN A 1 132 ? 55.321 3.191 -43.615 1.00 86.00 132 ASN A C 1
ATOM 1010 O O . ASN A 1 132 ? 54.381 2.980 -42.853 1.00 86.00 132 ASN A O 1
ATOM 1014 N N . ILE A 1 133 ? 56.591 3.149 -43.195 1.00 85.62 133 ILE A N 1
ATOM 1015 C CA . ILE A 1 133 ? 56.977 2.888 -41.797 1.00 85.62 133 ILE A CA 1
ATOM 1016 C C . ILE A 1 133 ? 56.573 4.058 -40.882 1.00 85.62 133 ILE A C 1
ATOM 1018 O O . ILE A 1 133 ? 56.069 3.838 -39.782 1.00 85.62 133 ILE A O 1
ATOM 1022 N N . ALA A 1 134 ? 56.712 5.307 -41.330 1.00 85.19 134 ALA A N 1
ATOM 1023 C CA . ALA A 1 134 ? 56.239 6.465 -40.569 1.00 85.19 134 ALA A CA 1
ATOM 1024 C C . ALA A 1 134 ? 54.705 6.471 -40.426 1.00 85.19 134 ALA A C 1
ATOM 1026 O O . ALA A 1 134 ? 54.185 6.736 -39.341 1.00 85.19 134 ALA A O 1
ATOM 1027 N N . LYS A 1 135 ? 53.972 6.133 -41.498 1.00 88.50 135 LYS A N 1
ATOM 1028 C CA . LYS A 1 135 ? 52.510 5.943 -41.464 1.00 88.50 135 LYS A CA 1
ATOM 1029 C C . LYS A 1 135 ? 52.119 4.823 -40.492 1.00 88.50 135 LYS A C 1
ATOM 1031 O O . LYS A 1 135 ? 51.251 5.027 -39.649 1.00 88.50 135 LYS A O 1
ATOM 1036 N N . LEU A 1 136 ? 52.821 3.690 -40.543 1.00 89.19 136 LEU A N 1
ATOM 1037 C CA . LEU A 1 136 ? 52.656 2.571 -39.616 1.00 89.19 136 LEU A CA 1
ATOM 1038 C C . LEU A 1 136 ? 52.820 3.004 -38.152 1.00 89.19 136 LEU A C 1
ATOM 1040 O O . LEU A 1 136 ? 51.955 2.705 -37.330 1.00 89.19 136 LEU A O 1
ATOM 1044 N N . LYS A 1 137 ? 53.900 3.732 -37.831 1.00 87.75 137 LYS A N 1
ATOM 1045 C CA . LYS A 1 137 ? 54.156 4.243 -36.476 1.00 87.75 137 LYS A CA 1
ATOM 1046 C C . LYS A 1 137 ? 53.008 5.119 -35.973 1.00 87.75 137 LYS A C 1
ATOM 1048 O O . LYS A 1 137 ? 52.576 4.936 -34.840 1.00 87.75 137 LYS A O 1
ATOM 1053 N N . ARG A 1 138 ? 52.484 6.029 -36.804 1.00 88.94 138 ARG A N 1
ATOM 1054 C CA . ARG A 1 138 ? 51.346 6.893 -36.429 1.00 88.94 138 ARG A CA 1
ATOM 1055 C C . ARG A 1 138 ? 50.089 6.074 -36.128 1.00 88.94 138 ARG A C 1
ATOM 1057 O O . ARG A 1 138 ? 49.496 6.262 -35.070 1.00 88.94 138 ARG A O 1
ATOM 1064 N N . ASN A 1 139 ? 49.750 5.123 -36.998 1.00 92.88 139 ASN A N 1
ATOM 1065 C CA . ASN A 1 139 ? 48.547 4.302 -36.847 1.00 92.88 139 ASN A CA 1
ATOM 1066 C C . ASN A 1 139 ? 48.624 3.391 -35.608 1.00 92.88 139 ASN A C 1
ATOM 1068 O O . ASN A 1 139 ? 47.654 3.274 -34.860 1.00 92.88 139 ASN A O 1
ATOM 1072 N N . TYR A 1 140 ? 49.791 2.802 -35.319 1.00 91.88 140 TYR A N 1
ATOM 1073 C CA . TYR A 1 140 ? 49.984 2.039 -34.080 1.00 91.88 140 TYR A CA 1
ATOM 1074 C C . TYR A 1 140 ? 50.060 2.925 -32.831 1.00 91.88 140 TYR A C 1
ATOM 1076 O O . TYR A 1 140 ? 49.580 2.510 -31.779 1.00 91.88 140 TYR A O 1
ATOM 1084 N N . ALA A 1 141 ? 50.610 4.140 -32.915 1.00 90.25 141 ALA A N 1
ATOM 1085 C CA . ALA A 1 141 ? 50.613 5.076 -31.790 1.00 90.25 141 ALA A CA 1
ATOM 1086 C C . ALA A 1 141 ? 49.184 5.493 -31.399 1.00 90.25 141 ALA A C 1
ATOM 1088 O O . ALA A 1 141 ? 48.851 5.527 -30.211 1.00 90.25 141 ALA A O 1
ATOM 1089 N N . GLU A 1 142 ? 48.319 5.743 -32.385 1.00 91.12 142 GLU A N 1
ATOM 1090 C CA . GLU A 1 142 ? 46.897 6.006 -32.155 1.00 91.12 142 GLU A CA 1
ATOM 1091 C C . GLU A 1 142 ? 46.177 4.781 -31.571 1.00 91.12 142 GLU A C 1
ATOM 1093 O O . GLU A 1 142 ? 45.463 4.907 -30.572 1.00 91.12 142 GLU A O 1
ATOM 1098 N N . ALA A 1 143 ? 46.441 3.582 -32.106 1.00 94.12 143 ALA A N 1
ATOM 1099 C CA . ALA A 1 143 ? 45.895 2.335 -31.571 1.00 94.12 143 ALA A CA 1
ATOM 1100 C C . ALA A 1 143 ? 46.294 2.105 -30.100 1.00 94.12 143 ALA A C 1
ATOM 1102 O O . ALA A 1 143 ? 45.449 1.761 -29.273 1.00 94.12 143 ALA A O 1
ATOM 1103 N N . VAL A 1 144 ? 47.562 2.344 -29.741 1.00 92.56 144 VAL A N 1
ATOM 1104 C CA . VAL A 1 144 ? 48.056 2.223 -28.358 1.00 92.56 144 VAL A CA 1
ATOM 1105 C C . VAL A 1 144 ? 47.376 3.238 -27.440 1.00 92.56 144 VAL A C 1
ATOM 1107 O O . VAL A 1 144 ? 46.961 2.875 -26.339 1.00 92.56 144 VAL A O 1
ATOM 1110 N N . LYS A 1 145 ? 47.188 4.486 -27.882 1.00 91.62 145 LYS A N 1
ATOM 1111 C CA . LYS A 1 145 ? 46.473 5.504 -27.097 1.00 91.62 145 LYS A CA 1
ATOM 1112 C C . LYS A 1 145 ? 45.027 5.083 -26.811 1.00 91.62 145 LYS A C 1
ATOM 1114 O O . LYS A 1 145 ? 44.582 5.163 -25.665 1.00 91.62 145 LYS A O 1
ATOM 1119 N N . LEU A 1 146 ? 44.327 4.572 -27.824 1.00 93.44 146 LEU A N 1
ATOM 1120 C CA . LEU A 1 146 ? 42.965 4.056 -27.678 1.00 93.44 146 LEU A CA 1
ATOM 1121 C C . LEU A 1 146 ? 42.926 2.802 -26.778 1.00 93.44 146 LEU A C 1
ATOM 1123 O O . LEU A 1 146 ? 41.969 2.611 -26.028 1.00 93.44 146 LEU A O 1
ATOM 1127 N N . LEU A 1 147 ? 43.970 1.959 -26.802 1.00 93.88 147 LEU A N 1
ATOM 1128 C CA . LEU A 1 147 ? 44.071 0.762 -25.953 1.00 93.88 147 LEU A CA 1
ATOM 1129 C C . LEU A 1 147 ? 44.227 1.149 -24.485 1.00 93.88 147 LEU A C 1
ATOM 1131 O O . LEU A 1 147 ? 43.596 0.534 -23.627 1.00 93.88 147 LEU A O 1
ATOM 1135 N N . VAL A 1 148 ? 45.013 2.187 -24.195 1.00 94.56 148 VAL A N 1
ATOM 1136 C CA . VAL A 1 148 ? 45.172 2.723 -22.835 1.00 94.56 148 VAL A CA 1
ATOM 1137 C C . VAL A 1 148 ? 43.852 3.309 -22.316 1.00 94.56 148 VAL A C 1
ATOM 1139 O O . VAL A 1 148 ? 43.481 3.071 -21.162 1.00 94.56 148 VAL A O 1
ATOM 1142 N N . GLU A 1 149 ? 43.094 4.011 -23.163 1.00 92.44 149 GLU A N 1
ATOM 1143 C CA . GLU A 1 149 ? 41.761 4.509 -22.801 1.00 92.44 149 GLU A CA 1
ATOM 1144 C C . GLU A 1 149 ? 40.777 3.356 -22.544 1.00 92.44 149 GLU A C 1
ATOM 1146 O O . GLU A 1 149 ? 40.066 3.346 -21.536 1.00 92.44 149 GLU A O 1
ATOM 1151 N N . LEU A 1 150 ? 40.769 2.334 -23.404 1.00 95.25 150 LEU A N 1
ATOM 1152 C CA . LEU A 1 150 ? 39.914 1.161 -23.223 1.00 95.25 150 LEU A CA 1
ATOM 1153 C C . LEU A 1 150 ? 40.279 0.380 -21.950 1.00 95.25 150 LEU A C 1
ATOM 1155 O O . LEU A 1 150 ? 39.383 -0.010 -21.200 1.00 95.25 150 LEU A O 1
ATOM 1159 N N . ALA A 1 151 ? 41.573 0.201 -21.672 1.00 94.94 151 ALA A N 1
ATOM 1160 C CA . ALA A 1 151 ? 42.066 -0.441 -20.454 1.00 94.94 151 ALA A CA 1
ATOM 1161 C C . ALA A 1 151 ? 41.657 0.336 -19.195 1.00 94.94 151 ALA A C 1
ATOM 1163 O O . ALA A 1 151 ? 41.268 -0.269 -18.191 1.00 94.94 151 ALA A O 1
ATOM 1164 N N . THR A 1 152 ? 41.670 1.671 -19.262 1.00 95.06 152 THR A N 1
ATOM 1165 C CA . THR A 1 152 ? 41.135 2.534 -18.201 1.00 95.06 152 THR A CA 1
ATOM 1166 C C . THR A 1 152 ? 39.662 2.251 -17.962 1.00 95.06 152 THR A C 1
ATOM 1168 O O . THR A 1 152 ? 39.273 1.928 -16.842 1.00 95.06 152 THR A O 1
ATOM 1171 N N . LEU A 1 153 ? 38.837 2.307 -19.011 1.00 95.38 153 LEU A N 1
ATOM 1172 C CA . LEU A 1 153 ? 37.398 2.082 -18.886 1.00 95.38 153 LEU A CA 1
ATOM 1173 C C . LEU A 1 153 ? 37.083 0.685 -18.333 1.00 95.38 153 LEU A C 1
ATOM 1175 O O . LEU A 1 153 ? 36.240 0.561 -17.448 1.00 95.38 153 LEU A O 1
ATOM 1179 N N . GLN A 1 154 ? 37.780 -0.355 -18.798 1.00 95.50 154 GLN A N 1
ATOM 1180 C CA . GLN A 1 154 ? 37.601 -1.732 -18.324 1.00 95.50 154 GLN A CA 1
ATOM 1181 C C . GLN A 1 154 ? 38.005 -1.905 -16.856 1.00 95.50 154 GLN A C 1
ATOM 1183 O O . GLN A 1 154 ? 37.280 -2.532 -16.083 1.00 95.50 154 GLN A O 1
ATOM 1188 N N . THR A 1 155 ? 39.128 -1.316 -16.445 1.00 94.75 155 THR A N 1
ATOM 1189 C CA . THR A 1 155 ? 39.593 -1.394 -15.052 1.00 94.75 155 THR A CA 1
ATOM 1190 C C . THR A 1 155 ? 38.652 -0.626 -14.121 1.00 94.75 155 THR A C 1
ATOM 1192 O O . THR A 1 155 ? 38.250 -1.137 -13.071 1.00 94.75 155 THR A O 1
ATOM 1195 N N . CYS A 1 156 ? 38.216 0.568 -14.532 1.00 93.62 156 CYS A N 1
ATOM 1196 C CA . CYS A 1 156 ? 37.177 1.336 -13.848 1.00 93.62 156 CYS A CA 1
ATOM 1197 C C . CYS A 1 156 ? 35.863 0.552 -13.747 1.00 93.62 156 CYS A C 1
ATOM 1199 O O . CYS A 1 156 ? 35.213 0.578 -12.710 1.00 93.62 156 CYS A O 1
ATOM 1201 N N . PHE A 1 157 ? 35.474 -0.173 -14.795 1.00 95.25 157 PHE A N 1
ATOM 1202 C CA . PHE A 1 157 ? 34.245 -0.962 -14.813 1.00 95.25 157 PHE A CA 1
ATOM 1203 C C . PHE A 1 157 ? 34.265 -2.099 -13.786 1.00 95.25 157 PHE A C 1
ATOM 1205 O O . PHE A 1 157 ? 33.310 -2.239 -13.024 1.00 95.25 157 PHE A O 1
ATOM 1212 N N . ILE A 1 158 ? 35.357 -2.867 -13.715 1.00 95.00 158 ILE A N 1
ATOM 1213 C CA . ILE A 1 158 ? 35.496 -3.977 -12.756 1.00 95.00 158 ILE A CA 1
ATOM 1214 C C . ILE A 1 158 ? 35.508 -3.449 -11.316 1.00 95.00 158 ILE A C 1
ATOM 1216 O O . ILE A 1 158 ? 34.781 -3.950 -10.458 1.00 95.00 158 ILE A O 1
ATOM 1220 N N . THR A 1 159 ? 36.295 -2.403 -11.055 1.00 93.69 159 THR A N 1
ATOM 1221 C CA . THR A 1 159 ? 36.383 -1.793 -9.717 1.00 93.69 159 THR A CA 1
ATOM 1222 C C . THR A 1 159 ? 35.054 -1.170 -9.276 1.00 93.69 159 THR A C 1
ATOM 1224 O O . THR A 1 159 ? 34.659 -1.290 -8.113 1.00 93.69 159 THR A O 1
ATOM 1227 N N . LEU A 1 160 ? 34.319 -0.550 -10.202 1.00 94.00 160 LEU A N 1
ATOM 1228 C CA . LEU A 1 160 ? 33.002 0.020 -9.936 1.00 94.00 160 LEU A CA 1
ATOM 1229 C C . LEU A 1 160 ? 31.933 -1.061 -9.697 1.00 94.00 160 LEU A C 1
ATOM 1231 O O . LEU A 1 160 ? 31.134 -0.913 -8.772 1.00 94.00 160 LEU A O 1
ATOM 1235 N N . ASP A 1 161 ? 31.933 -2.153 -10.468 1.00 94.81 161 ASP A N 1
ATOM 1236 C CA . ASP A 1 161 ? 31.033 -3.302 -10.268 1.00 94.81 161 ASP A CA 1
ATOM 1237 C C . ASP A 1 161 ? 31.202 -3.914 -8.873 1.00 94.81 161 ASP A C 1
ATOM 1239 O O . ASP A 1 161 ? 30.226 -4.141 -8.149 1.00 94.81 161 ASP A O 1
ATOM 1243 N N . GLU A 1 162 ? 32.448 -4.122 -8.447 1.00 94.69 162 GLU A N 1
ATOM 1244 C CA . GLU A 1 162 ? 32.738 -4.643 -7.115 1.00 94.69 162 GLU A CA 1
ATOM 1245 C C . GLU A 1 162 ? 32.217 -3.699 -6.020 1.00 94.69 162 GLU A C 1
ATOM 1247 O O . GLU A 1 162 ? 31.539 -4.137 -5.079 1.00 94.69 162 GLU A O 1
ATOM 1252 N N . ALA A 1 163 ? 32.450 -2.392 -6.169 1.00 94.19 163 ALA A N 1
ATOM 1253 C CA . ALA A 1 163 ? 31.950 -1.388 -5.235 1.00 94.19 163 ALA A CA 1
ATOM 1254 C C . ALA A 1 163 ? 30.410 -1.362 -5.168 1.00 94.19 163 ALA A C 1
ATOM 1256 O O . ALA A 1 163 ? 29.838 -1.251 -4.074 1.00 94.19 163 ALA A O 1
ATOM 1257 N N . ILE A 1 164 ? 29.725 -1.514 -6.307 1.00 94.94 164 ILE A N 1
ATOM 1258 C CA . ILE A 1 164 ? 28.259 -1.622 -6.380 1.00 94.94 164 ILE A CA 1
ATOM 1259 C C . ILE A 1 164 ? 27.784 -2.880 -5.649 1.00 94.94 164 ILE A C 1
ATOM 1261 O O . ILE A 1 164 ? 26.910 -2.790 -4.783 1.00 94.94 164 ILE A O 1
ATOM 1265 N N . LYS A 1 165 ? 28.393 -4.043 -5.912 1.00 95.56 165 LYS A N 1
ATOM 1266 C CA . LYS A 1 165 ? 28.053 -5.310 -5.242 1.00 95.56 165 LYS A CA 1
ATOM 1267 C C . LYS A 1 165 ? 28.245 -5.233 -3.731 1.00 95.56 165 LYS A C 1
ATOM 1269 O O . LYS A 1 165 ? 27.414 -5.742 -2.981 1.00 95.56 165 LYS A O 1
ATOM 1274 N N . ILE A 1 166 ? 29.325 -4.615 -3.253 1.00 95.12 166 ILE A N 1
ATOM 1275 C CA . ILE A 1 166 ? 29.555 -4.405 -1.813 1.00 95.12 166 ILE A CA 1
ATOM 1276 C C . ILE A 1 166 ? 28.488 -3.471 -1.230 1.00 95.12 166 ILE A C 1
ATOM 1278 O O . ILE A 1 166 ? 27.941 -3.756 -0.163 1.00 95.12 166 ILE A O 1
ATOM 1282 N N . THR A 1 167 ? 28.157 -2.384 -1.929 1.00 94.62 167 THR A N 1
ATOM 1283 C CA . THR A 1 167 ? 27.149 -1.420 -1.466 1.00 94.62 167 THR A CA 1
ATOM 1284 C C . THR A 1 167 ? 25.764 -2.062 -1.392 1.00 94.62 167 THR A C 1
ATOM 1286 O O . THR A 1 167 ? 25.125 -1.978 -0.346 1.00 94.62 167 THR A O 1
ATOM 1289 N N . ASN A 1 168 ? 25.338 -2.792 -2.426 1.00 94.62 168 ASN A N 1
ATOM 1290 C CA . ASN A 1 168 ? 24.061 -3.515 -2.440 1.00 94.62 168 ASN A CA 1
ATOM 1291 C C . ASN A 1 168 ? 23.997 -4.595 -1.353 1.00 94.62 168 ASN A C 1
ATOM 1293 O O . ASN A 1 168 ? 22.996 -4.701 -0.653 1.00 94.62 168 ASN A O 1
ATOM 1297 N N . ARG A 1 169 ? 25.084 -5.349 -1.131 1.00 95.94 169 ARG A N 1
ATOM 1298 C CA . ARG A 1 169 ? 25.150 -6.313 -0.019 1.00 95.94 169 ARG A CA 1
ATOM 1299 C C . ARG A 1 169 ? 24.947 -5.638 1.339 1.00 95.94 169 ARG A C 1
ATOM 1301 O O . ARG A 1 169 ? 24.239 -6.179 2.183 1.00 95.94 169 ARG A O 1
ATOM 1308 N N . ARG A 1 170 ? 25.529 -4.452 1.553 1.00 96.31 170 ARG A N 1
ATOM 1309 C CA . ARG A 1 170 ? 25.338 -3.675 2.791 1.00 96.31 170 ARG A CA 1
ATOM 1310 C C . ARG A 1 170 ? 23.911 -3.150 2.932 1.00 96.31 170 ARG A C 1
ATOM 1312 O O . ARG A 1 170 ? 23.371 -3.216 4.030 1.00 96.31 170 ARG A O 1
ATOM 1319 N N . VAL A 1 171 ? 23.313 -2.660 1.847 1.00 97.00 171 VAL A N 1
ATOM 1320 C CA . VAL A 1 171 ? 21.907 -2.224 1.816 1.00 97.00 171 VAL A CA 1
ATOM 1321 C C . VAL A 1 171 ? 20.995 -3.382 2.231 1.00 97.00 171 VAL A C 1
ATOM 1323 O O . VAL A 1 171 ? 20.278 -3.251 3.219 1.00 97.00 171 VAL A O 1
ATOM 1326 N N . ASN A 1 172 ? 21.142 -4.548 1.595 1.00 95.56 172 ASN A N 1
ATOM 1327 C CA . ASN A 1 172 ? 20.341 -5.739 1.894 1.00 95.56 172 ASN A CA 1
ATOM 1328 C C . ASN A 1 172 ? 20.552 -6.244 3.331 1.00 95.56 172 ASN A C 1
ATOM 1330 O O . ASN A 1 172 ? 19.605 -6.667 3.989 1.00 95.56 172 ASN A O 1
ATOM 1334 N N . ALA A 1 173 ? 21.784 -6.189 3.849 1.00 96.44 173 ALA A N 1
ATOM 1335 C CA . ALA A 1 173 ? 22.063 -6.550 5.238 1.00 96.44 173 ALA A CA 1
ATOM 1336 C C . ALA A 1 173 ? 21.373 -5.596 6.227 1.00 96.44 173 ALA A C 1
ATOM 1338 O O . ALA A 1 173 ? 20.881 -6.032 7.268 1.00 96.44 173 ALA A O 1
ATOM 1339 N N . ILE A 1 174 ? 21.312 -4.298 5.915 1.00 96.12 174 ILE A N 1
ATOM 1340 C CA . ILE A 1 174 ? 20.598 -3.338 6.758 1.00 96.12 174 ILE A CA 1
ATOM 1341 C C . ILE A 1 174 ? 19.091 -3.603 6.711 1.00 96.12 174 ILE A C 1
ATOM 1343 O O . ILE A 1 174 ? 18.465 -3.669 7.766 1.00 96.12 174 ILE A O 1
ATOM 1347 N N . GLU A 1 175 ? 18.540 -3.795 5.515 1.00 94.50 175 GLU A N 1
ATOM 1348 C CA . GLU A 1 175 ? 17.105 -3.969 5.279 1.00 94.50 175 GLU A CA 1
ATOM 1349 C C . GLU A 1 175 ? 16.554 -5.272 5.866 1.00 94.50 175 GLU A C 1
ATOM 1351 O O . GLU A 1 175 ? 15.547 -5.253 6.568 1.00 94.50 175 GLU A O 1
ATOM 1356 N N . HIS A 1 176 ? 17.231 -6.398 5.636 1.00 93.81 176 HIS A N 1
ATOM 1357 C CA . HIS A 1 176 ? 16.695 -7.717 5.980 1.00 93.81 176 HIS A CA 1
ATOM 1358 C C . HIS A 1 176 ? 17.286 -8.335 7.251 1.00 93.81 176 HIS A C 1
ATOM 1360 O O . HIS A 1 176 ? 16.739 -9.315 7.749 1.00 93.81 176 HIS A O 1
ATOM 1366 N N . VAL A 1 177 ? 18.384 -7.795 7.796 1.00 93.75 177 VAL A N 1
ATOM 1367 C CA . VAL A 1 177 ? 19.026 -8.355 9.002 1.00 93.75 177 VAL A CA 1
ATOM 1368 C C . VAL A 1 177 ? 19.062 -7.349 10.147 1.00 93.75 177 VAL A C 1
ATOM 1370 O O . VAL A 1 177 ? 18.602 -7.657 11.244 1.00 93.75 177 VAL A O 1
ATOM 1373 N N . ILE A 1 178 ? 19.604 -6.147 9.930 1.00 94.12 178 ILE A N 1
ATOM 1374 C CA . ILE A 1 178 ? 19.847 -5.194 11.027 1.00 94.12 178 ILE A CA 1
ATOM 1375 C C . ILE A 1 178 ? 18.553 -4.515 11.483 1.00 94.12 178 ILE A C 1
ATOM 1377 O O . ILE A 1 178 ? 18.293 -4.494 12.685 1.00 94.12 178 ILE A O 1
ATOM 1381 N N . ILE A 1 179 ? 17.751 -3.970 10.561 1.00 95.31 179 ILE A N 1
ATOM 1382 C CA . ILE A 1 179 ? 16.488 -3.292 10.898 1.00 95.31 179 ILE A CA 1
ATOM 1383 C C . ILE A 1 179 ? 15.533 -4.253 11.628 1.00 95.31 179 ILE A C 1
ATOM 1385 O O . ILE A 1 179 ? 15.183 -3.935 12.768 1.00 95.31 179 ILE A O 1
ATOM 1389 N N . PRO A 1 180 ? 15.223 -5.458 11.099 1.00 95.56 180 PRO A N 1
ATOM 1390 C CA . PRO A 1 180 ? 14.346 -6.402 11.792 1.00 95.56 180 PRO A CA 1
ATOM 1391 C C . PRO A 1 180 ? 14.876 -6.813 13.169 1.00 95.56 180 PRO A C 1
ATOM 1393 O O . PRO A 1 180 ? 14.121 -6.904 14.133 1.00 95.56 180 PRO A O 1
ATOM 1396 N N . ARG A 1 181 ? 16.197 -6.998 13.311 1.00 93.81 181 ARG A N 1
ATOM 1397 C CA . ARG A 1 181 ? 16.813 -7.335 14.604 1.00 93.81 181 ARG A CA 1
ATOM 1398 C C . ARG A 1 181 ? 16.651 -6.216 15.637 1.00 93.81 181 ARG A C 1
ATOM 1400 O O . ARG A 1 181 ? 16.416 -6.499 16.814 1.00 93.81 181 ARG A O 1
ATOM 1407 N N . ILE A 1 182 ? 16.778 -4.951 15.226 1.00 95.31 182 ILE A N 1
ATOM 1408 C CA . ILE A 1 182 ? 16.562 -3.799 16.116 1.00 95.31 182 ILE A CA 1
ATOM 1409 C C . ILE A 1 182 ? 15.078 -3.674 16.475 1.00 95.31 182 ILE A C 1
ATOM 1411 O O . ILE A 1 182 ? 14.770 -3.462 17.645 1.00 95.31 182 ILE A O 1
ATOM 1415 N N . GLU A 1 183 ? 14.170 -3.847 15.515 1.00 95.19 183 GLU A N 1
ATOM 1416 C CA . GLU A 1 183 ? 12.720 -3.790 15.745 1.00 95.19 183 GLU A CA 1
ATOM 1417 C C . GLU A 1 183 ? 12.254 -4.883 16.710 1.00 95.19 183 GLU A C 1
ATOM 1419 O O . GLU A 1 183 ? 11.615 -4.569 17.711 1.00 95.19 183 GLU A O 1
ATOM 1424 N N . ASN A 1 184 ? 12.686 -6.132 16.511 1.00 94.06 184 ASN A N 1
ATOM 1425 C CA . ASN A 1 184 ? 12.400 -7.237 17.432 1.00 94.06 184 ASN A CA 1
ATOM 1426 C C . ASN A 1 184 ? 12.929 -6.964 18.850 1.00 94.06 184 ASN A C 1
ATOM 1428 O O . ASN A 1 184 ? 12.289 -7.319 19.842 1.00 94.06 184 ASN A O 1
ATOM 1432 N N . THR A 1 185 ? 14.102 -6.330 18.959 1.00 93.94 185 THR A N 1
ATOM 1433 C CA . THR A 1 185 ? 14.670 -5.919 20.254 1.00 93.94 185 THR A CA 1
ATOM 1434 C C . THR A 1 185 ? 13.839 -4.803 20.886 1.00 93.94 185 THR A C 1
ATOM 1436 O O . THR A 1 185 ? 13.614 -4.813 22.093 1.00 93.94 185 THR A O 1
ATOM 1439 N N . LEU A 1 186 ? 13.359 -3.849 20.086 1.00 95.00 186 LEU A N 1
ATOM 1440 C CA . LEU A 1 186 ? 12.508 -2.764 20.558 1.00 95.00 186 LEU A CA 1
ATOM 1441 C C . LEU A 1 186 ? 11.179 -3.307 21.089 1.00 95.00 186 LEU A C 1
ATOM 1443 O O . LEU A 1 186 ? 10.782 -2.926 22.185 1.00 95.00 186 LEU A O 1
ATOM 1447 N N . THR A 1 187 ? 10.533 -4.214 20.353 1.00 94.62 187 THR A N 1
ATOM 1448 C CA . THR A 1 187 ? 9.296 -4.875 20.788 1.00 94.62 187 THR A CA 1
ATOM 1449 C C . THR A 1 187 ? 9.503 -5.604 22.108 1.00 94.62 187 THR A C 1
ATOM 1451 O O . THR A 1 187 ? 8.716 -5.398 23.021 1.00 94.62 187 THR A O 1
ATOM 1454 N N . TYR A 1 188 ? 10.596 -6.362 22.251 1.00 94.12 188 TYR A N 1
ATOM 1455 C CA . TYR A 1 188 ? 10.955 -7.002 23.519 1.00 94.12 188 TYR A CA 1
ATOM 1456 C C . TYR A 1 188 ? 11.073 -5.989 24.668 1.00 94.12 188 TYR A C 1
ATOM 1458 O O . TYR A 1 188 ? 10.420 -6.158 25.690 1.00 94.12 188 TYR A O 1
ATOM 1466 N N . ILE A 1 189 ? 11.833 -4.901 24.489 1.00 94.31 189 ILE A N 1
ATOM 1467 C CA . ILE A 1 189 ? 11.991 -3.879 25.537 1.00 94.31 189 ILE A CA 1
ATOM 1468 C C . ILE A 1 189 ? 10.642 -3.249 25.909 1.00 94.31 189 ILE A C 1
ATOM 1470 O O . ILE A 1 189 ? 10.402 -3.015 27.086 1.00 94.31 189 ILE A O 1
ATOM 1474 N N . VAL A 1 190 ? 9.779 -2.950 24.931 1.00 94.75 190 VAL A N 1
ATOM 1475 C CA . VAL A 1 190 ? 8.459 -2.358 25.206 1.00 94.75 190 VAL A CA 1
ATOM 1476 C C . VAL A 1 190 ? 7.569 -3.332 25.968 1.00 94.75 190 VAL A C 1
ATOM 1478 O O . VAL A 1 190 ? 7.015 -2.943 26.984 1.00 94.75 190 VAL A O 1
ATOM 1481 N N . THR A 1 191 ? 7.485 -4.592 25.536 1.00 94.06 191 THR A N 1
ATOM 1482 C CA . THR A 1 191 ? 6.675 -5.604 26.226 1.00 94.06 191 THR A CA 1
ATOM 1483 C C . THR A 1 191 ? 7.133 -5.816 27.669 1.00 94.06 191 THR A C 1
ATOM 1485 O O . THR A 1 191 ? 6.299 -5.862 28.565 1.00 94.06 191 THR A O 1
ATOM 1488 N N . GLU A 1 192 ? 8.442 -5.877 27.915 1.00 93.62 192 GLU A N 1
ATOM 1489 C CA . GLU A 1 192 ? 8.984 -6.025 29.272 1.00 93.62 192 GLU A CA 1
ATOM 1490 C C . GLU A 1 192 ? 8.724 -4.785 30.142 1.00 93.62 192 GLU A C 1
ATOM 1492 O O . GLU A 1 192 ? 8.353 -4.915 31.305 1.00 93.62 192 GLU A O 1
ATOM 1497 N N . LEU A 1 193 ? 8.863 -3.574 29.587 1.00 93.81 193 LEU A N 1
ATOM 1498 C CA . LEU A 1 193 ? 8.534 -2.340 30.310 1.00 93.81 193 LEU A CA 1
ATOM 1499 C C . LEU A 1 193 ? 7.040 -2.254 30.647 1.00 93.81 193 LEU A C 1
ATOM 1501 O O . LEU A 1 193 ? 6.700 -1.861 31.760 1.00 93.81 193 LEU A O 1
ATOM 1505 N N . ASP A 1 194 ? 6.164 -2.649 29.722 1.00 93.25 194 ASP A N 1
ATOM 1506 C CA . ASP A 1 194 ? 4.715 -2.650 29.935 1.00 93.25 194 ASP A CA 1
ATOM 1507 C C . ASP A 1 194 ? 4.306 -3.656 31.028 1.00 93.25 194 ASP A C 1
ATOM 1509 O O . ASP A 1 194 ? 3.410 -3.365 31.825 1.00 93.25 194 ASP A O 1
ATOM 1513 N N . GLU A 1 195 ? 4.961 -4.822 31.111 1.00 92.75 195 GLU A N 1
ATOM 1514 C CA . GLU A 1 195 ? 4.706 -5.777 32.198 1.00 92.75 195 GLU A CA 1
ATOM 1515 C C . GLU A 1 195 ? 5.248 -5.285 33.545 1.00 92.75 195 GLU A C 1
ATOM 1517 O O . GLU A 1 195 ? 4.541 -5.380 34.551 1.00 92.75 195 GLU A O 1
ATOM 1522 N N . MET A 1 196 ? 6.428 -4.653 33.575 1.00 92.81 196 MET A N 1
ATOM 1523 C CA . MET A 1 196 ? 6.924 -3.985 34.787 1.00 92.81 196 MET A CA 1
ATOM 1524 C C . MET A 1 196 ? 5.949 -2.897 35.274 1.00 92.81 196 MET A C 1
ATOM 1526 O O . MET A 1 196 ? 5.622 -2.842 36.462 1.00 92.81 196 MET A O 1
ATOM 1530 N N . GLU A 1 197 ? 5.426 -2.066 34.366 1.00 92.06 197 GLU A N 1
ATOM 1531 C CA . GLU A 1 197 ? 4.428 -1.039 34.693 1.00 92.06 197 GLU A CA 1
ATOM 1532 C C . GLU A 1 197 ? 3.102 -1.657 35.169 1.00 92.06 197 GLU A C 1
ATOM 1534 O O . GLU A 1 197 ? 2.477 -1.145 36.103 1.00 92.06 197 GLU A O 1
ATOM 1539 N N . ARG A 1 198 ? 2.676 -2.791 34.595 1.00 93.19 198 ARG A N 1
ATOM 1540 C CA . ARG A 1 198 ? 1.475 -3.516 35.038 1.00 93.19 198 ARG A CA 1
ATOM 1541 C C . ARG A 1 198 ? 1.636 -4.078 36.452 1.00 93.19 198 ARG A C 1
ATOM 1543 O O . ARG A 1 198 ? 0.698 -3.980 37.252 1.00 93.19 198 ARG A O 1
ATOM 1550 N N . GLU A 1 199 ? 2.796 -4.639 36.780 1.00 93.25 199 GLU A N 1
ATOM 1551 C CA . GLU A 1 199 ? 3.101 -5.128 38.128 1.00 93.25 199 GLU A CA 1
ATOM 1552 C C . GLU A 1 199 ? 3.126 -3.998 39.164 1.00 93.25 199 GLU A C 1
ATOM 1554 O O . GLU A 1 199 ? 2.573 -4.145 40.262 1.00 93.25 199 GLU A O 1
ATOM 1559 N N . GLU A 1 200 ? 3.752 -2.864 38.833 1.00 91.06 200 GLU A N 1
ATOM 1560 C CA . GLU A 1 200 ? 3.758 -1.671 39.685 1.00 91.06 200 GLU A CA 1
ATOM 1561 C C . GLU A 1 200 ? 2.343 -1.119 39.875 1.00 91.06 200 GLU A C 1
ATOM 1563 O O . GLU A 1 200 ? 1.926 -0.858 41.007 1.00 91.06 200 GLU A O 1
ATOM 1568 N N . PHE A 1 201 ? 1.557 -1.028 38.799 1.00 91.00 201 PHE A N 1
ATOM 1569 C CA . PHE A 1 201 ? 0.166 -0.588 38.855 1.00 91.00 201 PHE A CA 1
ATOM 1570 C C . PHE A 1 201 ? -0.686 -1.498 39.746 1.00 91.00 201 PHE A C 1
ATOM 1572 O O . PHE A 1 201 ? -1.459 -1.012 40.578 1.00 91.00 201 PHE A O 1
ATOM 1579 N N . PHE A 1 202 ? -0.534 -2.820 39.628 1.00 91.56 202 PHE A N 1
ATOM 1580 C CA . PHE A 1 202 ? -1.251 -3.771 40.475 1.00 91.56 202 PHE A CA 1
ATOM 1581 C C . PHE A 1 202 ? -0.853 -3.634 41.951 1.00 91.56 202 PHE A C 1
ATOM 1583 O O . PHE A 1 202 ? -1.731 -3.603 42.823 1.00 91.56 202 PHE A O 1
ATOM 1590 N N . ARG A 1 203 ? 0.448 -3.476 42.242 1.00 92.44 203 ARG A N 1
ATOM 1591 C CA . ARG A 1 203 ? 0.951 -3.178 43.595 1.00 92.44 203 ARG A CA 1
ATOM 1592 C C . ARG A 1 203 ? 0.318 -1.905 44.156 1.00 92.44 203 ARG A C 1
ATOM 1594 O O . ARG A 1 203 ? -0.241 -1.936 45.253 1.00 92.44 203 ARG A O 1
ATOM 1601 N N . MET A 1 204 ? 0.331 -0.819 43.387 1.00 87.69 204 MET A N 1
ATOM 1602 C CA . MET A 1 204 ? -0.242 0.470 43.785 1.00 87.69 204 MET A CA 1
ATOM 1603 C C . MET A 1 204 ? -1.752 0.387 44.018 1.00 87.69 204 MET A C 1
ATOM 1605 O O . MET A 1 204 ? -2.247 0.891 45.027 1.00 87.69 204 MET A O 1
ATOM 1609 N N . LYS A 1 205 ? -2.485 -0.313 43.146 1.00 92.31 205 LYS A N 1
ATOM 1610 C CA . LYS A 1 205 ? -3.928 -0.541 43.297 1.00 92.31 205 LYS A CA 1
ATOM 1611 C C . LYS A 1 205 ? -4.248 -1.328 44.566 1.00 92.31 205 LYS A C 1
ATOM 1613 O O . LYS A 1 205 ? -5.203 -0.991 45.262 1.00 92.31 205 LYS A O 1
ATOM 1618 N N . LYS A 1 206 ? -3.452 -2.349 44.900 1.00 91.81 206 LYS A N 1
ATOM 1619 C CA . LYS A 1 206 ? -3.626 -3.128 46.136 1.00 91.81 206 LYS A CA 1
ATOM 1620 C C . LYS A 1 206 ? -3.357 -2.276 47.380 1.00 91.81 206 LYS A C 1
ATOM 1622 O O . LYS A 1 206 ? -4.133 -2.336 48.328 1.00 91.81 206 LYS A O 1
ATOM 1627 N N . ILE A 1 207 ? -2.327 -1.428 47.349 1.00 92.00 207 ILE A N 1
ATOM 1628 C CA . ILE A 1 207 ? -2.034 -0.471 48.429 1.00 92.00 207 ILE A CA 1
ATOM 1629 C C . ILE A 1 207 ? -3.179 0.540 48.589 1.00 92.00 207 ILE A C 1
ATOM 1631 O O . ILE A 1 207 ? -3.626 0.782 49.707 1.00 92.00 207 ILE A O 1
ATOM 1635 N N . GLN A 1 208 ? -3.695 1.105 47.493 1.00 87.94 208 GLN A N 1
ATOM 1636 C CA . GLN A 1 208 ? -4.841 2.019 47.537 1.00 87.94 208 GLN A CA 1
ATOM 1637 C C . GLN A 1 208 ? -6.113 1.332 48.037 1.00 87.94 208 GLN A C 1
ATOM 1639 O O . GLN A 1 208 ? -6.837 1.919 48.835 1.00 87.94 208 GLN A O 1
ATOM 1644 N N . ALA A 1 209 ? -6.376 0.091 47.620 1.00 91.31 209 ALA A N 1
ATOM 1645 C CA . ALA A 1 209 ? -7.510 -0.688 48.108 1.00 91.31 209 ALA A CA 1
ATOM 1646 C C . ALA A 1 209 ? -7.402 -0.956 49.616 1.00 91.31 209 ALA A C 1
ATOM 1648 O O . ALA A 1 209 ? -8.396 -0.819 50.325 1.00 91.31 209 ALA A O 1
ATOM 1649 N N . ASN A 1 210 ? -6.203 -1.271 50.117 1.00 89.19 210 ASN A N 1
ATOM 1650 C CA . ASN A 1 210 ? -5.957 -1.430 51.551 1.00 89.19 210 ASN A CA 1
ATOM 1651 C C . ASN A 1 210 ? -6.168 -0.106 52.306 1.00 89.19 210 ASN A C 1
ATOM 1653 O O . ASN A 1 210 ? -6.950 -0.077 53.249 1.00 89.19 210 ASN A O 1
ATOM 1657 N N . LYS A 1 211 ? -5.595 1.008 51.826 1.00 89.75 211 LYS A N 1
ATOM 1658 C CA . LYS A 1 211 ? -5.815 2.345 52.415 1.00 89.75 211 LYS A CA 1
ATOM 1659 C C . LYS A 1 211 ? -7.282 2.782 52.381 1.00 89.75 211 LYS A C 1
ATOM 1661 O O . LYS A 1 211 ? -7.748 3.454 53.295 1.00 89.75 211 LYS A O 1
ATOM 1666 N N . LYS A 1 212 ? -8.021 2.432 51.322 1.00 87.25 212 LYS A N 1
ATOM 1667 C CA . LYS A 1 212 ? -9.456 2.719 51.205 1.00 87.25 212 LYS A CA 1
ATOM 1668 C C . LYS A 1 212 ? -10.254 1.916 52.229 1.00 87.25 212 LYS A C 1
ATOM 1670 O O . LYS A 1 212 ? -11.089 2.500 52.903 1.00 87.25 212 LYS A O 1
ATOM 1675 N N . LYS A 1 213 ? -9.953 0.622 52.391 1.00 88.00 213 LYS A N 1
ATOM 1676 C CA . LYS A 1 213 ? -10.560 -0.221 53.432 1.00 88.00 213 LYS A CA 1
ATOM 1677 C C . LYS A 1 213 ? -10.282 0.315 54.836 1.00 88.00 213 LYS A C 1
ATOM 1679 O O . LYS A 1 213 ? -11.202 0.371 55.638 1.00 88.00 213 LYS A O 1
ATOM 1684 N N . GLU A 1 214 ? -9.051 0.743 55.115 1.00 86.31 214 GLU A N 1
ATOM 1685 C CA . GLU A 1 214 ? -8.688 1.378 56.391 1.00 86.31 214 GLU A CA 1
ATOM 1686 C C . GLU A 1 214 ? -9.472 2.678 56.619 1.00 86.31 214 GLU A C 1
ATOM 1688 O O . GLU A 1 214 ? -10.048 2.868 57.688 1.00 86.31 214 GLU A O 1
ATOM 1693 N N . ARG A 1 215 ? -9.581 3.543 55.598 1.00 84.00 215 ARG A N 1
ATOM 1694 C CA . ARG A 1 215 ? -10.398 4.767 55.670 1.00 84.00 215 ARG A CA 1
ATOM 1695 C C . ARG A 1 215 ? -11.878 4.471 55.888 1.00 84.00 215 ARG A C 1
ATOM 1697 O O . ARG A 1 215 ? -12.484 5.097 56.747 1.00 84.00 215 ARG A O 1
ATOM 1704 N N . GLU A 1 216 ? -12.455 3.527 55.149 1.00 84.44 216 GLU A N 1
ATOM 1705 C CA . GLU A 1 216 ? -13.854 3.109 55.305 1.00 84.44 216 GLU A CA 1
ATOM 1706 C C . GLU A 1 216 ? -14.110 2.499 56.691 1.00 84.44 216 GLU A C 1
ATOM 1708 O O . GLU A 1 216 ? -15.158 2.759 57.274 1.00 84.44 216 GLU A O 1
ATOM 1713 N N . ALA A 1 217 ? -13.159 1.740 57.247 1.00 84.31 217 ALA A N 1
ATOM 1714 C CA . ALA A 1 217 ? -13.243 1.224 58.612 1.00 84.31 217 ALA A CA 1
ATOM 1715 C C . ALA A 1 217 ? -13.223 2.363 59.645 1.00 84.31 217 ALA A C 1
ATOM 1717 O O . ALA A 1 217 ? -14.130 2.435 60.469 1.00 84.31 217 ALA A O 1
ATOM 1718 N N . SER A 1 218 ? -12.281 3.309 59.533 1.00 79.50 218 SER A N 1
ATOM 1719 C CA . SER A 1 218 ? -12.229 4.485 60.419 1.00 79.50 218 SER A CA 1
ATOM 1720 C C . SER A 1 218 ? -13.451 5.402 60.277 1.00 79.50 218 SER A C 1
ATOM 1722 O O . SER A 1 218 ? -13.925 5.963 61.257 1.00 79.50 218 SER A O 1
ATOM 1724 N N . ALA A 1 219 ? -14.005 5.532 59.066 1.00 80.25 219 ALA A N 1
ATOM 1725 C CA . ALA A 1 219 ? -15.198 6.330 58.807 1.00 80.25 219 ALA A CA 1
ATOM 1726 C C . ALA A 1 219 ? -16.457 5.653 59.353 1.00 80.25 219 ALA A C 1
ATOM 1728 O O . ALA A 1 219 ? -17.313 6.342 59.885 1.00 80.25 219 ALA A O 1
ATOM 1729 N N . LYS A 1 220 ? -16.565 4.319 59.274 1.00 79.50 220 LYS A N 1
ATOM 1730 C CA . LYS A 1 220 ? -17.644 3.564 59.929 1.00 79.50 220 LYS A CA 1
ATOM 1731 C C . LYS A 1 220 ? -17.549 3.636 61.448 1.00 79.50 220 LYS A C 1
ATOM 1733 O O . LYS A 1 220 ? -18.579 3.740 62.096 1.00 79.50 220 LYS A O 1
ATOM 1738 N N . GLU A 1 221 ? -16.343 3.605 62.005 1.00 76.31 221 GLU A N 1
ATOM 1739 C CA . GLU A 1 221 ? -16.121 3.765 63.446 1.00 76.31 221 GLU A CA 1
ATOM 1740 C C . GLU A 1 221 ? -16.487 5.182 63.919 1.00 76.31 221 GLU A C 1
ATOM 1742 O O . GLU A 1 221 ? -17.209 5.339 64.901 1.00 76.31 221 GLU A O 1
ATOM 1747 N N . ASN A 1 222 ? -16.088 6.218 63.173 1.00 73.06 222 ASN A N 1
ATOM 1748 C CA . ASN A 1 222 ? -16.472 7.602 63.460 1.00 73.06 222 ASN A CA 1
ATOM 1749 C C . ASN A 1 222 ? -17.973 7.849 63.246 1.00 73.06 222 ASN A C 1
ATOM 1751 O O . ASN A 1 222 ? -18.603 8.458 64.101 1.00 73.06 222 ASN A O 1
ATOM 1755 N N . ALA A 1 223 ? -18.565 7.319 62.172 1.00 70.12 223 ALA A N 1
ATOM 1756 C CA . ALA A 1 223 ? -20.000 7.416 61.909 1.00 70.12 223 ALA A CA 1
ATOM 1757 C C . ALA A 1 223 ? -20.832 6.636 62.938 1.00 70.12 223 ALA A C 1
ATOM 1759 O O . ALA A 1 223 ? -21.925 7.067 63.274 1.00 70.12 223 ALA A O 1
ATOM 1760 N N . ALA A 1 224 ? -20.328 5.522 63.481 1.00 69.12 224 ALA A N 1
ATOM 1761 C CA . ALA A 1 224 ? -20.973 4.823 64.592 1.00 69.12 224 ALA A CA 1
ATOM 1762 C C . ALA A 1 224 ? -20.938 5.660 65.883 1.00 69.12 224 ALA A C 1
ATOM 1764 O O . ALA A 1 224 ? -21.945 5.732 66.583 1.00 69.12 224 ALA A O 1
ATOM 1765 N N . ARG A 1 225 ? -19.825 6.358 66.161 1.00 66.25 225 ARG A N 1
ATOM 1766 C CA . ARG A 1 225 ? -19.731 7.311 67.286 1.00 66.25 225 ARG A CA 1
ATOM 1767 C C . ARG A 1 225 ? -20.622 8.540 67.083 1.00 66.25 225 ARG A C 1
ATOM 1769 O O . ARG A 1 225 ? -21.230 9.002 68.041 1.00 66.25 225 ARG A O 1
ATOM 1776 N N . GLU A 1 226 ? -20.730 9.053 65.858 1.00 59.41 226 GLU A N 1
ATOM 1777 C CA . GLU A 1 226 ? -21.623 10.165 65.502 1.00 59.41 226 GLU A CA 1
ATOM 1778 C C . GLU A 1 226 ? -23.099 9.749 65.513 1.00 59.41 226 GLU A C 1
ATOM 1780 O O . GLU A 1 226 ? -23.927 10.524 65.977 1.00 59.41 226 GLU A O 1
ATOM 1785 N N . ALA A 1 227 ? -23.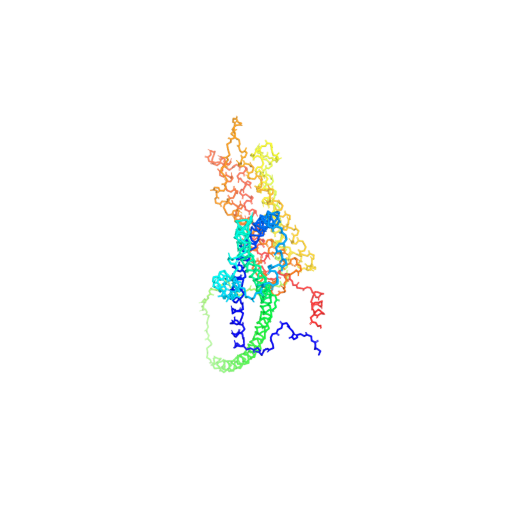435 8.520 65.106 1.00 56.34 227 ALA A N 1
ATOM 1786 C CA . ALA A 1 227 ? -24.785 7.961 65.185 1.00 56.34 227 ALA A CA 1
ATOM 1787 C C . ALA A 1 227 ? -25.217 7.683 66.635 1.00 56.34 227 ALA A C 1
ATOM 1789 O O . ALA A 1 227 ? -26.365 7.948 66.979 1.00 56.34 227 ALA A O 1
ATOM 1790 N N . GLU A 1 228 ? -24.312 7.242 67.521 1.00 55.09 228 GLU A N 1
ATOM 1791 C CA . GLU A 1 228 ? -24.572 7.219 68.973 1.00 55.09 228 GLU A CA 1
ATOM 1792 C C . GLU A 1 228 ? -24.796 8.631 69.546 1.00 55.09 228 GLU A C 1
ATOM 1794 O O . GLU A 1 228 ? -25.563 8.805 70.496 1.00 55.09 228 GLU A O 1
ATOM 1799 N N . HIS A 1 229 ? -24.160 9.650 68.959 1.00 51.09 229 HIS A N 1
ATOM 1800 C CA . HIS A 1 229 ? -24.315 11.051 69.358 1.00 51.09 229 HIS A CA 1
ATOM 1801 C C . HIS A 1 229 ? -25.581 11.714 68.770 1.00 51.09 229 HIS A C 1
ATOM 1803 O O . HIS A 1 229 ? -26.179 12.566 69.430 1.00 51.09 229 HIS A O 1
ATOM 1809 N N . GLN A 1 230 ? -26.015 11.312 67.567 1.00 43.78 230 GLN A N 1
ATOM 1810 C CA . GLN A 1 230 ? -27.230 11.779 66.882 1.00 43.78 230 GLN A CA 1
ATOM 1811 C C . GLN A 1 230 ? -28.495 11.047 67.348 1.00 43.78 230 GLN A C 1
ATOM 1813 O O . GLN A 1 230 ? -29.534 11.681 67.471 1.00 43.78 230 GLN A O 1
ATOM 1818 N N . ALA A 1 231 ? -28.427 9.769 67.739 1.00 43.16 231 ALA A N 1
ATOM 1819 C CA . ALA A 1 231 ? -29.571 9.046 68.317 1.00 43.16 231 ALA A CA 1
ATOM 1820 C C . ALA A 1 231 ? -30.038 9.611 69.679 1.00 43.16 231 ALA A C 1
ATOM 1822 O O . ALA A 1 231 ? -31.100 9.242 70.175 1.00 43.16 231 ALA A O 1
ATOM 1823 N N . LYS A 1 232 ? -29.264 10.525 70.282 1.00 44.41 232 LYS A N 1
ATOM 1824 C CA . LYS A 1 232 ? -29.656 11.301 71.468 1.00 44.41 232 LYS A CA 1
ATOM 1825 C C . LYS A 1 232 ? -30.337 12.638 71.156 1.00 44.41 232 LYS A C 1
ATOM 1827 O O . LYS A 1 232 ? -30.858 13.245 72.085 1.00 44.41 232 LYS A O 1
ATOM 1832 N N . ASN A 1 233 ? -30.362 13.094 69.904 1.00 36.12 233 ASN A N 1
ATOM 1833 C CA . ASN A 1 233 ? -30.885 14.407 69.531 1.00 36.12 233 ASN A CA 1
ATOM 1834 C C . ASN A 1 233 ? -31.794 14.314 68.291 1.00 36.12 233 ASN A C 1
ATOM 1836 O O . ASN A 1 233 ? -31.286 14.256 67.177 1.00 36.12 233 ASN A O 1
ATOM 1840 N N . LEU A 1 234 ? -33.112 14.429 68.538 1.00 37.69 234 LEU A N 1
ATOM 1841 C CA . LEU A 1 234 ? -34.202 14.807 67.607 1.00 37.69 234 LEU A CA 1
ATOM 1842 C C . LEU A 1 234 ? -34.627 13.731 66.577 1.00 37.69 234 LEU A C 1
ATOM 1844 O O . LEU A 1 234 ? -33.800 13.236 65.825 1.00 37.69 234 LEU A O 1
ATOM 1848 N N . LEU A 1 235 ? -35.862 13.193 66.543 1.00 40.75 235 LEU A N 1
ATOM 1849 C CA . LEU A 1 235 ? -37.225 13.780 66.494 1.00 40.75 235 LEU A CA 1
ATOM 1850 C C . LEU A 1 235 ? -37.408 14.860 65.409 1.00 40.75 235 LEU A C 1
ATOM 1852 O O . LEU A 1 235 ? -36.738 15.881 65.439 1.00 40.75 235 LEU A O 1
ATOM 1856 N N . ASP A 1 236 ? -38.409 14.619 64.557 1.00 32.34 236 ASP A N 1
ATOM 1857 C CA . ASP A 1 236 ? -39.054 15.492 63.563 1.00 32.34 236 ASP A CA 1
ATOM 1858 C C . ASP A 1 236 ? -38.475 15.654 62.137 1.00 32.34 236 ASP A C 1
ATOM 1860 O O . ASP A 1 236 ? -37.469 16.311 61.897 1.00 32.34 236 ASP A O 1
ATOM 1864 N N . ASN A 1 237 ? -39.312 15.149 61.217 1.00 28.98 237 ASN A N 1
ATOM 1865 C CA . ASN A 1 237 ? -39.813 15.729 59.963 1.00 28.98 237 ASN A CA 1
ATOM 1866 C C . ASN A 1 237 ? -39.030 15.668 58.639 1.00 28.98 237 ASN A C 1
ATOM 1868 O O . ASN A 1 237 ? -37.808 15.738 58.555 1.00 28.98 237 ASN A O 1
ATOM 1872 N N . GLU A 1 238 ? -39.875 15.486 57.617 1.00 32.44 238 GLU A N 1
ATOM 1873 C CA . GLU A 1 238 ? -39.686 15.203 56.196 1.00 32.44 238 GLU A CA 1
ATOM 1874 C C . GLU A 1 238 ? -39.238 16.403 55.333 1.00 32.44 238 GLU A C 1
ATOM 1876 O O . GLU A 1 238 ? -39.319 17.558 55.744 1.00 32.44 238 GLU A O 1
ATOM 1881 N N . ASP A 1 239 ? -38.876 16.033 54.094 1.00 32.19 239 ASP A N 1
ATOM 1882 C CA . ASP A 1 239 ? -38.844 16.773 52.819 1.00 32.19 239 ASP A CA 1
ATOM 1883 C C . ASP A 1 239 ? -37.718 17.787 52.527 1.00 32.19 239 ASP A C 1
ATOM 1885 O O . ASP A 1 239 ? -37.653 18.874 53.087 1.00 32.19 239 ASP A O 1
ATOM 1889 N N . ASP A 1 240 ? -36.844 17.441 51.561 1.00 30.27 240 ASP A N 1
ATOM 1890 C CA . ASP A 1 240 ? -36.835 18.057 50.214 1.00 30.27 240 ASP A CA 1
ATOM 1891 C C . ASP A 1 240 ? -35.739 17.475 49.269 1.00 30.27 240 ASP A C 1
ATOM 1893 O O . ASP A 1 240 ? -34.621 17.146 49.668 1.00 30.27 240 ASP A O 1
ATOM 1897 N N . LEU A 1 241 ? -36.095 17.348 47.980 1.00 35.22 241 LEU A N 1
ATOM 1898 C CA . LEU A 1 241 ? -35.281 17.009 46.778 1.00 35.22 241 LEU A CA 1
ATOM 1899 C C . LEU A 1 241 ? -34.166 18.063 46.502 1.00 35.22 241 LEU A C 1
ATOM 1901 O O . LEU A 1 241 ? -34.281 19.145 47.070 1.00 35.22 241 LEU A O 1
ATOM 1905 N N . PRO A 1 242 ? -33.139 17.888 45.608 1.00 48.84 242 PRO A N 1
ATOM 1906 C CA . PRO A 1 242 ? -33.167 17.179 44.306 1.00 48.84 242 PRO A CA 1
ATOM 1907 C C . PRO A 1 242 ? -31.839 16.484 43.866 1.00 48.84 242 PRO A C 1
ATOM 1909 O O . PRO A 1 242 ? -30.800 16.653 44.488 1.00 48.84 242 PRO A O 1
ATOM 1912 N N . ASN A 1 243 ? -31.820 15.728 42.752 1.00 32.78 243 ASN A N 1
ATOM 1913 C CA . ASN A 1 243 ? -31.125 16.138 41.511 1.00 32.78 243 ASN A CA 1
ATOM 1914 C C . ASN A 1 243 ? -31.102 15.075 40.396 1.00 32.78 243 ASN A C 1
ATOM 1916 O O . ASN A 1 243 ? -31.003 13.868 40.600 1.00 32.78 243 ASN A O 1
ATOM 1920 N N . MET A 1 244 ? -31.147 15.616 39.185 1.00 40.19 244 MET A N 1
ATOM 1921 C CA . MET A 1 244 ? -31.219 14.991 37.877 1.00 40.19 244 MET A CA 1
ATOM 1922 C C . MET A 1 244 ? -29.833 14.497 37.420 1.00 40.19 244 MET A C 1
ATOM 1924 O O . MET A 1 244 ? -28.960 15.298 37.101 1.00 40.19 244 MET A O 1
ATOM 1928 N N . ALA A 1 245 ? -29.638 13.179 37.341 1.00 33.44 245 ALA A N 1
ATOM 1929 C CA . ALA A 1 245 ? -28.471 12.556 36.700 1.00 33.44 245 ALA A CA 1
ATOM 1930 C C . ALA A 1 245 ? -28.860 11.220 36.046 1.00 33.44 245 ALA A C 1
ATOM 1932 O O . ALA A 1 245 ? -28.354 10.149 36.371 1.00 33.44 245 ALA A O 1
ATOM 1933 N N . LEU A 1 246 ? -29.812 11.276 35.118 1.00 40.66 246 LEU A N 1
ATOM 1934 C CA . LEU A 1 246 ? -30.325 10.108 34.412 1.00 40.66 246 LEU A CA 1
ATOM 1935 C C . LEU A 1 246 ? -29.702 10.019 33.017 1.00 40.66 246 LEU A C 1
ATOM 1937 O O . LEU A 1 246 ? -30.407 10.303 32.067 1.00 40.66 246 LEU A O 1
ATOM 1941 N N . PHE A 1 247 ? -28.412 9.677 32.877 1.00 37.59 247 PHE A N 1
ATOM 1942 C CA . PHE A 1 247 ? -27.904 9.025 31.648 1.00 37.59 247 PHE A CA 1
ATOM 1943 C C . PHE A 1 247 ? -26.438 8.545 31.696 1.00 37.59 247 PHE A C 1
ATOM 1945 O O . PHE A 1 247 ? -25.748 8.653 30.690 1.00 37.59 247 PHE A O 1
ATOM 1952 N N . MET A 1 248 ? -25.905 7.979 32.792 1.00 38.69 248 MET A N 1
ATOM 1953 C CA . MET A 1 248 ? -24.628 7.239 32.651 1.00 38.69 248 MET A CA 1
ATOM 1954 C C . MET A 1 248 ? -24.250 6.248 33.758 1.00 38.69 248 MET A C 1
ATOM 1956 O O . MET A 1 248 ? -23.066 5.997 33.950 1.00 38.69 248 MET A O 1
ATOM 1960 N N . GLU A 1 249 ? -25.201 5.633 34.470 1.00 38.56 249 GLU A N 1
ATOM 1961 C CA . GLU A 1 249 ? -24.816 4.682 35.531 1.00 38.56 249 GLU A CA 1
ATOM 1962 C C . GLU A 1 249 ? -25.750 3.474 35.711 1.00 38.56 249 GLU A C 1
ATOM 1964 O O . GLU A 1 249 ? -25.922 2.946 36.803 1.00 38.56 249 GLU A O 1
ATOM 1969 N N . SER A 1 250 ? -26.335 2.966 34.621 1.00 39.03 250 SER A N 1
ATOM 1970 C CA . SER A 1 250 ? -27.167 1.753 34.676 1.00 39.03 250 SER A CA 1
ATOM 1971 C C . SER A 1 250 ? -26.965 0.809 33.485 1.00 39.03 250 SER A C 1
ATOM 1973 O O . SER A 1 250 ? -27.895 0.454 32.770 1.00 39.03 250 SER A O 1
ATOM 1975 N N . TYR A 1 251 ? -25.740 0.304 33.294 1.00 43.28 251 TYR A N 1
ATOM 1976 C CA . TYR A 1 251 ? -25.512 -0.888 32.451 1.00 43.28 251 TYR A CA 1
ATOM 1977 C C . TYR A 1 251 ? -25.113 -2.142 33.243 1.00 43.28 251 TYR A C 1
ATOM 1979 O O . TYR A 1 251 ? -24.462 -3.051 32.722 1.00 43.28 251 TYR A O 1
ATOM 1987 N N . GLN A 1 252 ? -25.573 -2.235 34.494 1.00 48.34 252 GLN A N 1
ATOM 1988 C CA . GLN A 1 252 ? -25.518 -3.455 35.310 1.00 48.34 252 GLN A CA 1
ATOM 1989 C C . GLN A 1 252 ? -26.884 -3.925 35.843 1.00 48.34 252 GLN A C 1
ATOM 1991 O O . GLN A 1 252 ? -26.922 -4.728 36.764 1.00 48.34 252 GLN A O 1
ATOM 1996 N N . VAL A 1 253 ? -28.008 -3.506 35.243 1.00 54.47 253 VAL A N 1
ATOM 1997 C CA . VAL A 1 253 ? -29.348 -3.825 35.793 1.00 54.47 253 VAL A CA 1
ATOM 1998 C C . VAL A 1 253 ? -30.141 -4.867 34.983 1.00 54.47 253 VAL A C 1
ATOM 2000 O O . VAL A 1 253 ? -31.059 -5.476 35.519 1.00 54.47 253 VAL A O 1
ATOM 2003 N N . LEU A 1 254 ? -29.782 -5.163 33.726 1.00 62.22 254 LEU A N 1
ATOM 2004 C CA . LEU A 1 254 ? -30.482 -6.208 32.959 1.00 62.22 254 LEU A CA 1
ATOM 2005 C C . LEU A 1 254 ? -29.881 -7.602 33.188 1.00 62.22 254 LEU A C 1
ATOM 2007 O O . LEU A 1 254 ? -28.692 -7.830 32.931 1.00 62.22 254 LEU A O 1
ATOM 2011 N N . GLY A 1 255 ? -30.732 -8.544 33.601 1.00 75.06 255 GLY A N 1
ATOM 2012 C CA . GLY A 1 255 ? -30.400 -9.969 33.667 1.00 75.06 255 GLY A CA 1
ATOM 2013 C C . GLY A 1 255 ? -30.108 -10.559 32.279 1.00 75.06 255 GLY A C 1
ATOM 2014 O O . GLY A 1 255 ? -30.542 -10.024 31.254 1.00 75.06 255 GLY A O 1
ATOM 2015 N N . GLU A 1 256 ? -29.380 -11.680 32.216 1.00 78.19 256 GLU A N 1
ATOM 2016 C CA . GLU A 1 256 ? -28.983 -12.305 30.938 1.00 78.19 256 GLU A CA 1
ATOM 2017 C C . GLU A 1 256 ? -30.183 -12.637 30.040 1.00 78.19 256 GLU A C 1
ATOM 2019 O O . GLU A 1 256 ? -30.153 -12.357 28.840 1.00 78.19 256 GLU A O 1
ATOM 2024 N N . GLN A 1 257 ? -31.275 -13.135 30.627 1.00 83.00 257 GLN A N 1
ATOM 2025 C CA . GLN A 1 257 ? -32.502 -13.464 29.900 1.00 83.00 257 GLN A CA 1
ATOM 2026 C C . GLN A 1 257 ? -33.154 -12.223 29.267 1.00 83.00 257 GLN A C 1
ATOM 2028 O O . GLN A 1 257 ? -33.624 -12.275 28.131 1.00 83.00 257 GLN A O 1
ATOM 2033 N N . GLN A 1 258 ? -33.154 -11.084 29.966 1.00 85.25 258 GLN A N 1
ATOM 2034 C CA . GLN A 1 258 ? -33.691 -9.832 29.428 1.00 85.25 258 GLN A CA 1
ATOM 2035 C C . GLN A 1 258 ? -32.804 -9.288 28.300 1.00 85.25 258 GLN A C 1
ATOM 2037 O O . GLN A 1 258 ? -33.313 -8.836 27.276 1.00 85.25 258 GLN A O 1
ATOM 2042 N N . SER A 1 259 ? -31.477 -9.394 28.439 1.00 87.19 259 SER A N 1
ATOM 2043 C CA . SER A 1 259 ? -30.533 -8.992 27.388 1.00 87.19 259 SER A CA 1
ATOM 2044 C C . SER A 1 259 ? -30.678 -9.834 26.115 1.00 87.19 259 SER A C 1
ATOM 2046 O O . SER A 1 259 ? -30.575 -9.294 25.012 1.00 87.19 259 SER A O 1
ATOM 2048 N N . GLN A 1 260 ? -30.949 -11.137 26.245 1.00 87.38 260 GLN A N 1
ATOM 2049 C CA . GLN A 1 260 ? -31.233 -12.014 25.105 1.00 87.38 260 GLN A CA 1
ATOM 2050 C C . GLN A 1 260 ? -32.568 -11.680 24.432 1.00 87.38 260 GLN A C 1
ATOM 2052 O O . GLN A 1 260 ? -32.627 -11.628 23.205 1.00 87.38 260 GLN A O 1
ATOM 2057 N N . ARG A 1 261 ? -33.625 -11.394 25.205 1.00 90.12 261 ARG A N 1
ATOM 2058 C CA . ARG A 1 261 ? -34.909 -10.935 24.644 1.00 90.12 261 ARG A CA 1
ATOM 2059 C C . ARG A 1 261 ? -34.735 -9.641 23.853 1.00 90.12 261 ARG A C 1
ATOM 2061 O O . ARG A 1 261 ? -35.196 -9.566 22.721 1.00 90.12 261 ARG A O 1
ATOM 2068 N N . LEU A 1 262 ? -34.010 -8.668 24.408 1.00 90.94 262 LEU A N 1
ATOM 2069 C CA . LEU A 1 262 ? -33.723 -7.407 23.725 1.00 90.94 262 LEU A CA 1
ATOM 2070 C C . LEU A 1 262 ? -32.937 -7.624 22.422 1.00 90.94 262 LEU A C 1
ATOM 2072 O O . LEU A 1 262 ? -33.261 -7.005 21.415 1.00 90.94 262 LEU A O 1
ATOM 2076 N N . PHE A 1 263 ? -31.950 -8.530 22.422 1.00 93.00 263 PHE A N 1
ATOM 2077 C CA . PHE A 1 263 ? -31.219 -8.902 21.207 1.00 93.00 263 PHE A CA 1
ATOM 2078 C C . PHE A 1 263 ? -32.153 -9.457 20.129 1.00 93.00 263 PHE A C 1
ATOM 2080 O O . PHE A 1 263 ? -32.098 -9.013 18.988 1.00 93.00 263 PHE A O 1
ATOM 2087 N N . ASN A 1 264 ? -33.027 -10.399 20.493 1.00 93.56 264 ASN A N 1
ATOM 2088 C CA . ASN A 1 264 ? -33.949 -11.026 19.547 1.00 93.56 264 ASN A CA 1
ATOM 2089 C C . ASN A 1 264 ? -34.965 -10.022 18.994 1.00 93.56 264 ASN A C 1
ATOM 2091 O O . ASN A 1 264 ? -35.260 -10.059 17.803 1.00 93.56 264 ASN A O 1
ATOM 2095 N N . VAL A 1 265 ? -35.469 -9.105 19.827 1.00 94.19 265 VAL A N 1
ATOM 2096 C CA . VAL A 1 265 ? -36.357 -8.022 19.379 1.00 94.19 265 VAL A CA 1
ATOM 2097 C C . VAL A 1 265 ? -35.620 -7.100 18.410 1.00 94.19 265 VAL A C 1
ATOM 2099 O O . VAL A 1 265 ? -36.118 -6.868 17.314 1.00 94.19 265 VAL A O 1
ATOM 2102 N N . ALA A 1 266 ? -34.419 -6.632 18.764 1.00 94.19 266 ALA A N 1
ATOM 2103 C CA . ALA A 1 266 ? -33.626 -5.758 17.900 1.00 94.19 266 ALA A CA 1
ATOM 2104 C C . ALA A 1 266 ? -33.291 -6.426 16.556 1.00 94.19 266 ALA A C 1
ATOM 2106 O O . ALA A 1 266 ? -33.417 -5.789 15.513 1.00 94.19 266 ALA A O 1
ATOM 2107 N N . LEU A 1 267 ? -32.927 -7.713 16.576 1.00 96.00 267 LEU A N 1
ATOM 2108 C CA . LEU A 1 267 ? -32.674 -8.501 15.370 1.00 96.00 267 LEU A CA 1
ATOM 2109 C C . LEU A 1 267 ? -33.949 -8.682 14.540 1.00 96.00 267 LEU A C 1
ATOM 2111 O O . LEU A 1 267 ? -33.915 -8.528 13.329 1.00 96.00 267 LEU A O 1
ATOM 2115 N N . THR A 1 268 ? -35.090 -8.966 15.167 1.00 96.31 268 THR A N 1
ATOM 2116 C CA . THR A 1 268 ? -36.366 -9.103 14.444 1.00 96.31 268 THR A CA 1
ATOM 2117 C C . THR A 1 268 ? -36.741 -7.791 13.761 1.00 96.31 268 THR A C 1
ATOM 2119 O O . THR A 1 268 ? -37.099 -7.792 12.587 1.00 96.31 268 THR A O 1
ATOM 2122 N N . VAL A 1 269 ? -36.595 -6.663 14.464 1.00 96.56 269 VAL A N 1
ATOM 2123 C CA . VAL A 1 269 ? -36.819 -5.328 13.895 1.00 96.56 269 VAL A CA 1
ATOM 2124 C C . VAL A 1 269 ? -35.872 -5.073 12.723 1.00 96.56 269 VAL A C 1
ATOM 2126 O O . VAL A 1 269 ? -36.335 -4.625 11.677 1.00 96.56 269 VAL A O 1
ATOM 2129 N N . SER A 1 270 ? -34.580 -5.407 12.845 1.00 97.19 270 SER A N 1
ATOM 2130 C CA . SER A 1 270 ? -33.641 -5.238 11.731 1.00 97.19 270 SER A CA 1
ATOM 2131 C C . SER A 1 270 ? -34.041 -6.095 10.529 1.00 97.19 270 SER A C 1
ATOM 2133 O O . SER A 1 270 ? -34.104 -5.583 9.418 1.00 97.19 270 SER A O 1
ATOM 2135 N N . GLN A 1 271 ? -34.396 -7.366 10.725 1.00 97.56 271 GLN A N 1
ATOM 2136 C CA . GLN A 1 271 ? -34.799 -8.237 9.615 1.00 97.56 271 GLN A CA 1
ATOM 2137 C C . GLN A 1 271 ? -36.084 -7.751 8.929 1.00 97.56 271 GLN A C 1
ATOM 2139 O O . GLN A 1 271 ? -36.149 -7.725 7.701 1.00 97.56 271 GLN A O 1
ATOM 2144 N N . VAL A 1 272 ? -37.078 -7.294 9.698 1.00 97.69 272 VAL A N 1
ATOM 2145 C CA . VAL A 1 272 ? -38.322 -6.733 9.148 1.00 97.69 272 VAL A CA 1
ATOM 2146 C C . VAL A 1 272 ? -38.048 -5.446 8.367 1.00 97.69 272 VAL A C 1
ATOM 2148 O O . VAL A 1 272 ? -38.508 -5.323 7.234 1.00 97.69 272 VAL A O 1
ATOM 2151 N N . CYS A 1 273 ? -37.270 -4.508 8.918 1.00 97.62 273 CYS A N 1
ATOM 2152 C CA . CYS A 1 273 ? -36.911 -3.272 8.218 1.00 97.62 273 CYS A CA 1
ATOM 2153 C C . CYS A 1 273 ? -36.083 -3.543 6.953 1.00 97.62 273 CYS A C 1
ATOM 2155 O O . CYS A 1 273 ? -36.346 -2.939 5.916 1.00 97.62 273 CYS A O 1
ATOM 2157 N N . GLY A 1 274 ? -35.116 -4.463 7.014 1.00 97.19 274 GLY A N 1
ATOM 2158 C CA . GLY A 1 274 ? -34.288 -4.845 5.870 1.00 97.19 274 GLY A CA 1
ATOM 2159 C C . GLY A 1 274 ? -35.110 -5.479 4.747 1.00 97.19 274 GLY A C 1
ATOM 2160 O O . GLY A 1 274 ? -35.036 -5.036 3.602 1.00 97.19 274 GLY A O 1
ATOM 2161 N N . ALA A 1 275 ? -35.968 -6.449 5.077 1.00 97.44 275 ALA A N 1
ATOM 2162 C CA . ALA A 1 275 ? -36.873 -7.071 4.112 1.00 97.44 275 ALA A CA 1
ATOM 2163 C C . ALA A 1 275 ? -37.863 -6.057 3.514 1.00 97.44 275 ALA A C 1
ATOM 2165 O O . ALA A 1 275 ? -38.064 -6.034 2.300 1.00 97.44 275 ALA A O 1
ATOM 2166 N N . ALA A 1 276 ? -38.433 -5.173 4.340 1.00 97.50 276 ALA A N 1
ATOM 2167 C CA . ALA A 1 276 ? -39.324 -4.115 3.876 1.00 97.50 276 ALA A CA 1
ATOM 2168 C C . ALA A 1 276 ? -38.614 -3.128 2.936 1.00 97.50 276 ALA A C 1
ATOM 2170 O O . ALA A 1 276 ? -39.204 -2.722 1.935 1.00 97.50 276 ALA A O 1
ATOM 2171 N N . ALA A 1 277 ? -37.346 -2.784 3.193 1.00 97.62 277 ALA A N 1
ATOM 2172 C CA . ALA A 1 277 ? -36.548 -1.952 2.294 1.00 97.62 277 ALA A CA 1
ATOM 2173 C C . ALA A 1 277 ? -36.314 -2.641 0.936 1.00 97.62 277 ALA A C 1
ATOM 2175 O O . ALA A 1 277 ? -36.525 -2.022 -0.105 1.00 97.62 277 ALA A O 1
ATOM 2176 N N . LEU A 1 278 ? -35.957 -3.932 0.925 1.00 96.75 278 LEU A N 1
ATOM 2177 C CA . LEU A 1 278 ? -35.769 -4.695 -0.318 1.00 96.75 278 LEU A CA 1
ATOM 2178 C C . LEU A 1 278 ? -37.055 -4.796 -1.144 1.00 96.75 278 LEU A C 1
ATOM 2180 O O . LEU A 1 278 ? -37.038 -4.571 -2.353 1.00 96.75 278 LEU A O 1
ATOM 2184 N N . LEU A 1 279 ? -38.178 -5.091 -0.491 1.00 95.62 279 LEU A N 1
ATOM 2185 C CA . LEU A 1 279 ? -39.477 -5.148 -1.159 1.00 95.62 279 LEU A CA 1
ATOM 2186 C C . LEU A 1 279 ? -39.898 -3.770 -1.674 1.00 95.62 279 LEU A C 1
ATOM 2188 O O . LEU A 1 279 ? -40.403 -3.669 -2.789 1.00 95.62 279 LEU A O 1
ATOM 2192 N N . SER A 1 280 ? -39.644 -2.707 -0.906 1.00 95.31 280 SER A N 1
ATOM 2193 C CA . SER A 1 280 ? -39.991 -1.340 -1.305 1.00 95.31 280 SER A CA 1
ATOM 2194 C C . SER A 1 280 ? -39.179 -0.871 -2.510 1.00 95.31 280 SER A C 1
ATOM 2196 O O . SER A 1 280 ? -39.757 -0.299 -3.428 1.00 95.31 280 SER A O 1
ATOM 2198 N N . VAL A 1 281 ? -37.865 -1.135 -2.559 1.00 95.19 281 VAL A N 1
ATOM 2199 C CA . VAL A 1 281 ? -37.046 -0.753 -3.724 1.00 95.19 281 VAL A CA 1
ATOM 2200 C C . VAL A 1 281 ? -37.407 -1.578 -4.959 1.00 95.19 281 VAL A C 1
ATOM 2202 O O . VAL A 1 281 ? -37.505 -1.017 -6.047 1.00 95.19 281 VAL A O 1
ATOM 2205 N N . ALA A 1 282 ? -37.692 -2.875 -4.797 1.00 92.94 282 ALA A N 1
ATOM 2206 C CA . ALA A 1 282 ? -38.130 -3.728 -5.899 1.00 92.94 282 ALA A CA 1
ATOM 2207 C C . ALA A 1 282 ? -39.495 -3.286 -6.451 1.00 92.94 282 ALA A C 1
ATOM 2209 O O . ALA A 1 282 ? -39.659 -3.161 -7.663 1.00 92.94 282 ALA A O 1
ATOM 2210 N N . ALA A 1 283 ? -40.456 -2.982 -5.574 1.00 93.19 283 ALA A N 1
ATOM 2211 C CA . ALA A 1 283 ? -41.759 -2.461 -5.972 1.00 93.19 283 ALA A CA 1
ATOM 2212 C C . ALA A 1 283 ? -41.655 -1.061 -6.598 1.00 93.19 283 ALA A C 1
ATOM 2214 O O . ALA A 1 283 ? -42.382 -0.760 -7.541 1.00 93.19 283 ALA A O 1
ATOM 2215 N N . TRP A 1 284 ? -40.731 -0.216 -6.132 1.00 92.12 284 TRP A N 1
ATOM 2216 C CA . TRP A 1 284 ? -40.539 1.120 -6.696 1.00 92.12 284 TRP A CA 1
ATOM 2217 C C . TRP A 1 284 ? -39.924 1.069 -8.092 1.00 92.12 284 TRP A C 1
ATOM 2219 O O . TRP A 1 284 ? -40.408 1.749 -8.989 1.00 92.12 284 TRP A O 1
ATOM 2229 N N . MET A 1 285 ? -38.900 0.240 -8.293 1.00 91.88 285 MET A N 1
ATOM 2230 C CA . MET A 1 285 ? -38.211 0.124 -9.581 1.00 91.88 285 MET A CA 1
ATOM 2231 C C . MET A 1 285 ? -38.947 -0.763 -10.593 1.00 91.88 285 MET A C 1
ATOM 2233 O O . MET A 1 285 ? -38.775 -0.585 -11.794 1.00 91.88 285 MET A O 1
ATOM 2237 N N . GLY A 1 286 ? -39.766 -1.715 -10.137 1.00 88.69 286 GLY A N 1
ATOM 2238 C CA . GLY A 1 286 ? -40.463 -2.667 -11.009 1.00 88.69 286 GLY A CA 1
ATOM 2239 C C . GLY A 1 286 ? -41.967 -2.440 -11.176 1.00 88.69 286 GLY A C 1
ATOM 2240 O O . GLY A 1 286 ? -42.530 -2.895 -12.163 1.00 88.69 286 GLY A O 1
ATOM 2241 N N . GLY A 1 287 ? -42.634 -1.784 -10.222 1.00 83.06 287 GLY A N 1
ATOM 2242 C CA . GLY A 1 287 ? -44.101 -1.795 -10.114 1.00 83.06 287 GLY A CA 1
ATOM 2243 C C . GLY A 1 287 ? -44.841 -0.606 -10.731 1.00 83.06 287 GLY A C 1
ATOM 2244 O O . GLY A 1 287 ? -46.069 -0.586 -10.691 1.00 83.06 287 GLY A O 1
ATOM 2245 N N . PHE A 1 288 ? -44.134 0.390 -11.267 1.00 84.44 288 PHE A N 1
ATOM 2246 C CA . PHE A 1 288 ? -44.743 1.590 -11.853 1.00 84.44 288 PHE A CA 1
ATOM 2247 C C . PHE A 1 288 ? -44.615 1.623 -13.380 1.00 84.44 288 PHE A C 1
ATOM 2249 O O . PHE A 1 288 ? -43.932 0.791 -13.965 1.00 84.44 288 PHE A O 1
ATOM 2256 N N . SER A 1 289 ? -45.305 2.563 -14.034 1.00 61.84 289 SER A N 1
ATOM 2257 C CA . SER A 1 289 ? -45.429 2.637 -15.501 1.00 61.84 289 SER A CA 1
ATOM 2258 C C . SER A 1 289 ? -44.109 2.855 -16.246 1.00 61.84 289 SER A C 1
ATOM 2260 O O . SER A 1 289 ? -43.999 2.479 -17.405 1.00 61.84 289 SER A O 1
ATOM 2262 N N . ASP A 1 290 ? -43.129 3.469 -15.590 1.00 71.38 290 ASP A N 1
ATOM 2263 C CA . ASP A 1 290 ? -41.744 3.641 -16.039 1.00 71.38 290 ASP A CA 1
ATOM 2264 C C . ASP A 1 290 ? -40.804 2.548 -15.496 1.00 71.38 290 ASP A C 1
ATOM 2266 O O . ASP A 1 290 ? -39.596 2.632 -15.681 1.00 71.38 290 ASP A O 1
ATOM 2270 N N . GLY A 1 291 ? -41.356 1.544 -14.808 1.00 75.94 291 GLY A N 1
ATOM 2271 C CA . GLY A 1 291 ? -40.657 0.456 -14.131 1.00 75.94 291 GLY A CA 1
ATOM 2272 C C . GLY A 1 291 ? -40.113 -0.637 -15.054 1.00 75.94 291 GLY A C 1
ATOM 2273 O O . GLY A 1 291 ? -40.431 -0.713 -16.238 1.00 75.94 291 GLY A O 1
ATOM 2274 N N . GLY A 1 292 ? -39.303 -1.527 -14.479 1.00 84.94 292 GLY A N 1
ATOM 2275 C CA . GLY A 1 292 ? -38.720 -2.682 -15.164 1.00 84.94 292 GLY A CA 1
ATOM 2276 C C . GLY A 1 292 ? -37.220 -2.821 -14.923 1.00 84.94 292 GLY A C 1
ATOM 2277 O O . GLY A 1 292 ? -36.607 -1.998 -14.244 1.00 84.94 292 GLY A O 1
ATOM 2278 N N . PHE A 1 293 ? -36.640 -3.885 -15.478 1.00 89.12 293 PHE A N 1
ATOM 2279 C CA . PHE A 1 293 ? -35.203 -4.152 -15.462 1.00 89.12 293 PHE A CA 1
ATOM 2280 C C . PHE A 1 293 ? -34.782 -4.628 -16.849 1.00 89.12 293 PHE A C 1
ATOM 2282 O O . PHE A 1 293 ? -35.247 -5.670 -17.309 1.00 89.12 293 PHE A O 1
ATOM 2289 N N . ALA A 1 294 ? -33.912 -3.866 -17.502 1.00 87.25 294 ALA A N 1
ATOM 2290 C CA . ALA A 1 294 ? -33.368 -4.183 -18.814 1.00 87.25 294 ALA A CA 1
ATOM 2291 C C . ALA A 1 294 ? -31.912 -3.716 -18.877 1.00 87.25 294 ALA A C 1
ATOM 2293 O O . ALA A 1 294 ? -31.553 -2.718 -18.253 1.00 87.25 294 ALA A O 1
ATOM 2294 N N . TRP A 1 295 ? -31.081 -4.452 -19.610 1.00 85.38 295 TRP A N 1
ATOM 2295 C CA . TRP A 1 295 ? -29.663 -4.146 -19.795 1.00 85.38 295 TRP A CA 1
ATOM 2296 C C . TRP A 1 295 ? -29.421 -3.830 -21.276 1.00 85.38 295 TRP A C 1
ATOM 2298 O O . TRP A 1 295 ? -29.867 -4.602 -22.122 1.00 85.38 295 TRP A O 1
ATOM 2308 N N . ASN A 1 296 ? -28.737 -2.728 -21.603 1.00 76.19 296 ASN A N 1
ATOM 2309 C CA . ASN A 1 296 ? -28.452 -2.248 -22.971 1.00 76.19 296 ASN A CA 1
ATOM 2310 C C . ASN A 1 296 ? -29.653 -1.808 -23.846 1.00 76.19 296 ASN A C 1
ATOM 2312 O O . ASN A 1 296 ? -29.424 -1.321 -24.951 1.00 76.19 296 ASN A O 1
ATOM 2316 N N . GLU A 1 297 ? -30.910 -1.981 -23.422 1.00 77.00 297 GLU A N 1
ATOM 2317 C CA . GLU A 1 297 ? -32.083 -1.614 -24.242 1.00 77.00 297 GLU A CA 1
ATOM 2318 C C . GLU A 1 297 ? -32.529 -0.161 -24.038 1.00 77.00 297 GLU A C 1
ATOM 2320 O O . GLU A 1 297 ? -32.815 0.544 -25.004 1.00 77.00 297 GLU A O 1
ATOM 2325 N N . ASN A 1 298 ? -32.592 0.292 -22.782 1.00 83.75 298 ASN A N 1
ATOM 2326 C CA . ASN A 1 298 ? -32.986 1.652 -22.428 1.00 83.75 298 ASN A CA 1
ATOM 2327 C C . ASN A 1 298 ? -32.150 2.155 -21.232 1.00 83.75 298 ASN A C 1
ATOM 2329 O O . ASN A 1 298 ? -32.308 1.613 -20.132 1.00 83.75 298 ASN A O 1
ATOM 2333 N N . PRO A 1 299 ? -31.323 3.202 -21.416 1.00 85.69 299 PRO A N 1
ATOM 2334 C CA . PRO A 1 299 ? -30.493 3.785 -20.358 1.00 85.69 299 PRO A CA 1
ATOM 2335 C C . PRO A 1 299 ? -31.276 4.196 -19.096 1.00 85.69 299 PRO A C 1
ATOM 2337 O O . PRO A 1 299 ? -30.789 4.004 -17.983 1.00 85.69 299 PRO A O 1
ATOM 2340 N N . ASP A 1 300 ? -32.510 4.703 -19.238 1.00 83.75 300 ASP A N 1
ATOM 2341 C CA . ASP A 1 300 ? -33.355 5.095 -18.095 1.00 83.75 300 ASP A CA 1
ATOM 2342 C C . ASP A 1 300 ? -33.772 3.883 -17.238 1.00 83.75 300 ASP A C 1
ATOM 2344 O O . ASP A 1 300 ? -33.821 3.970 -16.009 1.00 83.75 300 ASP A O 1
ATOM 2348 N N . ILE A 1 301 ? -34.057 2.744 -17.880 1.00 88.62 301 ILE A N 1
ATOM 2349 C CA . ILE A 1 301 ? -34.455 1.502 -17.197 1.00 88.62 301 ILE A CA 1
ATOM 2350 C C . ILE A 1 301 ? -33.221 0.812 -16.610 1.00 88.62 301 ILE A C 1
ATOM 2352 O O . ILE A 1 301 ? -33.283 0.244 -15.522 1.00 88.62 301 ILE A O 1
ATOM 2356 N N . GLU A 1 302 ? -32.072 0.905 -17.277 1.00 90.88 302 GLU A N 1
ATOM 2357 C CA . GLU A 1 302 ? -30.810 0.368 -16.772 1.00 90.88 302 GLU A CA 1
ATOM 2358 C C . GLU A 1 302 ? -30.422 0.996 -15.422 1.00 90.88 302 GLU A C 1
ATOM 2360 O O . GLU A 1 302 ? -30.005 0.292 -14.496 1.00 90.88 302 GLU A O 1
ATOM 2365 N N . PHE A 1 303 ? -30.694 2.293 -15.233 1.00 91.94 303 PHE A N 1
ATOM 2366 C CA . PHE A 1 303 ? -30.493 2.978 -13.954 1.00 91.94 303 PHE A CA 1
ATOM 2367 C C . PHE A 1 303 ? -31.244 2.318 -12.782 1.00 91.94 303 PHE A C 1
ATOM 2369 O O . PHE A 1 303 ? -30.852 2.487 -11.628 1.00 91.94 303 PHE A O 1
ATOM 2376 N N . HIS A 1 304 ? -32.297 1.527 -13.014 1.00 93.25 304 HIS A N 1
ATOM 2377 C CA . HIS A 1 304 ? -33.051 0.841 -11.953 1.00 93.25 304 HIS A CA 1
ATOM 2378 C C . HIS A 1 304 ? -32.224 -0.203 -11.202 1.00 93.25 304 HIS A C 1
ATOM 2380 O O . HIS A 1 304 ? -32.477 -0.470 -10.018 1.00 93.25 304 HIS A O 1
ATOM 2386 N N . TYR A 1 305 ? -31.187 -0.745 -11.846 1.00 94.56 305 TYR A N 1
ATOM 2387 C CA . TYR A 1 305 ? -30.220 -1.610 -11.182 1.00 94.56 305 TYR A CA 1
ATOM 2388 C C . TYR A 1 305 ? -29.434 -0.870 -10.099 1.00 94.56 305 TYR A C 1
ATOM 2390 O O . TYR A 1 305 ? -29.090 -1.486 -9.092 1.00 94.56 305 TYR A O 1
ATOM 2398 N N . HIS A 1 306 ? -29.207 0.440 -10.240 1.00 95.19 306 HIS A N 1
ATOM 2399 C CA . HIS A 1 306 ? -28.435 1.217 -9.276 1.00 95.19 306 HIS A CA 1
ATOM 2400 C C . HIS A 1 306 ? -29.061 1.226 -7.866 1.00 95.19 306 HIS A C 1
ATOM 2402 O O . HIS A 1 306 ? -28.470 0.632 -6.961 1.00 95.19 306 HIS A O 1
ATOM 2408 N N . PRO A 1 307 ? -30.255 1.804 -7.618 1.00 95.44 307 PRO A N 1
ATOM 2409 C CA . PRO A 1 307 ? -30.834 1.824 -6.274 1.00 95.44 307 PRO A CA 1
ATOM 2410 C C . PRO A 1 307 ? -31.170 0.416 -5.763 1.00 95.44 307 PRO A C 1
ATOM 2412 O O . PRO A 1 307 ? -31.038 0.158 -4.565 1.00 95.44 307 PRO A O 1
ATOM 2415 N N . THR A 1 308 ? -31.540 -0.514 -6.651 1.00 95.75 308 THR A N 1
ATOM 2416 C CA . THR A 1 308 ? -31.867 -1.901 -6.285 1.00 95.75 308 THR A CA 1
ATOM 2417 C C . THR A 1 308 ? -30.642 -2.637 -5.745 1.00 95.75 308 THR A C 1
ATOM 2419 O O . THR A 1 308 ? -30.670 -3.154 -4.626 1.00 95.75 308 THR A O 1
ATOM 2422 N N . PHE A 1 309 ? -29.535 -2.648 -6.492 1.00 97.00 309 PHE A N 1
ATOM 2423 C CA . PHE A 1 309 ? -28.313 -3.333 -6.075 1.00 97.00 309 PHE A CA 1
ATOM 2424 C C . PHE A 1 309 ? -27.523 -2.568 -5.012 1.00 97.00 309 PHE A C 1
ATOM 2426 O O . PHE A 1 309 ? -26.869 -3.215 -4.195 1.00 97.00 309 PHE A O 1
ATOM 2433 N N . MET A 1 310 ? -27.639 -1.238 -4.921 1.00 97.19 310 MET A N 1
ATOM 2434 C CA . MET A 1 310 ? -27.110 -0.498 -3.767 1.00 97.19 310 MET A CA 1
ATOM 2435 C C . MET A 1 310 ? -27.856 -0.862 -2.477 1.00 97.19 310 MET A C 1
ATOM 2437 O O . MET A 1 310 ? -27.217 -1.130 -1.459 1.00 97.19 310 MET A O 1
ATOM 2441 N N . THR A 1 311 ? -29.190 -0.955 -2.519 1.00 97.44 311 THR A N 1
ATOM 2442 C CA . THR A 1 311 ? -29.995 -1.358 -1.351 1.00 97.44 311 THR A CA 1
ATOM 2443 C C . THR A 1 311 ? -29.745 -2.820 -0.980 1.00 97.44 311 THR A C 1
ATOM 2445 O O . THR A 1 311 ? -29.551 -3.141 0.191 1.00 97.44 311 THR A O 1
ATOM 2448 N N . MET A 1 312 ? -29.673 -3.722 -1.960 1.00 97.25 312 MET A N 1
ATOM 2449 C CA . MET A 1 312 ? -29.402 -5.133 -1.685 1.00 97.25 312 MET A CA 1
ATOM 2450 C C . MET A 1 312 ? -27.966 -5.371 -1.207 1.00 97.25 312 MET A C 1
ATOM 2452 O O . MET A 1 312 ? -27.761 -6.020 -0.185 1.00 97.25 312 MET A O 1
ATOM 2456 N N . GLY A 1 313 ? -26.974 -4.830 -1.911 1.00 97.25 313 GLY A N 1
ATOM 2457 C CA . GLY A 1 313 ? -25.558 -5.041 -1.629 1.00 97.25 313 GLY A CA 1
ATOM 2458 C C . GLY A 1 313 ? -25.047 -4.226 -0.444 1.00 97.25 313 GLY A C 1
ATOM 2459 O O . GLY A 1 313 ? -24.655 -4.788 0.579 1.00 97.25 313 GLY A O 1
ATOM 2460 N N . LEU A 1 314 ? -25.025 -2.898 -0.583 1.00 96.69 314 LEU A N 1
ATOM 2461 C CA . LEU A 1 314 ? -24.372 -2.013 0.385 1.00 96.69 314 LEU A CA 1
ATOM 2462 C C . LEU A 1 314 ? -25.233 -1.679 1.608 1.00 96.69 314 LEU A C 1
ATOM 2464 O O . LEU A 1 314 ? -24.671 -1.278 2.622 1.00 96.69 314 LEU A O 1
ATOM 2468 N N . ILE A 1 315 ? -26.555 -1.860 1.565 1.00 97.56 315 ILE A N 1
ATOM 2469 C CA . ILE A 1 315 ? -27.399 -1.693 2.758 1.00 97.56 315 ILE A CA 1
ATOM 2470 C C . ILE A 1 315 ? -27.643 -3.052 3.410 1.00 97.56 315 ILE A C 1
ATOM 2472 O O . ILE A 1 315 ? -27.099 -3.313 4.479 1.00 97.56 315 ILE A O 1
ATOM 2476 N N . PHE A 1 316 ? -28.409 -3.938 2.775 1.00 98.12 316 PHE A N 1
ATOM 2477 C CA . PHE A 1 316 ? -28.852 -5.175 3.419 1.00 98.12 316 PHE A CA 1
ATOM 2478 C C . PHE A 1 316 ? -27.712 -6.182 3.633 1.00 98.12 316 PHE A C 1
ATOM 2480 O O . PHE A 1 316 ? -27.363 -6.482 4.770 1.00 98.12 316 PHE A O 1
ATOM 2487 N N . ILE A 1 317 ? -27.065 -6.667 2.567 1.00 98.19 317 ILE A N 1
ATOM 2488 C CA . ILE A 1 317 ? -26.010 -7.694 2.677 1.00 98.19 317 ILE A CA 1
ATOM 2489 C C . ILE A 1 317 ? -24.825 -7.191 3.512 1.00 98.19 317 ILE A C 1
ATOM 2491 O O . ILE A 1 317 ? -24.269 -7.939 4.322 1.00 98.19 317 ILE A O 1
ATOM 2495 N N . TYR A 1 318 ? -24.437 -5.923 3.347 1.00 98.00 318 TYR A N 1
ATOM 2496 C CA . TYR A 1 318 ? -23.412 -5.318 4.191 1.00 98.00 318 TYR A CA 1
ATOM 2497 C C . TYR A 1 318 ? -23.855 -5.270 5.664 1.00 98.00 318 TYR A C 1
ATOM 2499 O O . TYR A 1 318 ? -23.096 -5.712 6.526 1.00 98.00 318 TYR A O 1
ATOM 2507 N N . GLY A 1 319 ? -25.078 -4.824 5.967 1.00 97.50 319 GLY A N 1
ATOM 2508 C CA . GLY A 1 319 ? -25.621 -4.822 7.329 1.00 97.50 319 GLY A CA 1
ATOM 2509 C C . GLY A 1 319 ? -25.604 -6.212 7.976 1.00 97.50 319 GLY A C 1
ATOM 2510 O O . GLY A 1 319 ? -25.066 -6.366 9.078 1.00 97.50 319 GLY A O 1
ATOM 2511 N N . GLU A 1 320 ? -26.064 -7.236 7.249 1.00 97.56 320 GLU A N 1
ATOM 2512 C CA . GLU A 1 320 ? -26.009 -8.643 7.672 1.00 97.56 320 GLU A CA 1
ATOM 2513 C C . GLU A 1 320 ? -24.569 -9.101 7.952 1.00 97.56 320 GLU A C 1
ATOM 2515 O O . GLU A 1 320 ? -24.289 -9.759 8.960 1.00 97.56 320 GLU A O 1
ATOM 2520 N N . SER A 1 321 ? -23.617 -8.681 7.115 1.00 97.12 321 SER A N 1
ATOM 2521 C CA . SER A 1 321 ? -22.197 -8.973 7.319 1.00 97.12 321 SER A CA 1
ATOM 2522 C C . SER A 1 321 ? -21.631 -8.353 8.601 1.00 97.12 321 SER A C 1
ATOM 2524 O O . SER A 1 321 ? -20.816 -8.984 9.281 1.00 97.12 321 SER A O 1
ATOM 2526 N N . ILE A 1 322 ? -22.050 -7.140 8.981 1.00 96.44 322 ILE A N 1
ATOM 2527 C CA . ILE A 1 322 ? -21.566 -6.481 10.208 1.00 96.44 322 ILE A CA 1
ATOM 2528 C C . ILE A 1 322 ? -22.118 -7.193 11.456 1.00 96.44 322 ILE A C 1
ATOM 2530 O O . ILE A 1 322 ? -21.384 -7.397 12.432 1.00 96.44 322 ILE A O 1
ATOM 2534 N N . ILE A 1 323 ? -23.387 -7.617 11.437 1.00 96.62 323 ILE A N 1
ATOM 2535 C CA . ILE A 1 323 ? -24.024 -8.291 12.583 1.00 96.62 323 ILE A CA 1
ATOM 2536 C C . ILE A 1 323 ? -23.712 -9.788 12.669 1.00 96.62 323 ILE A C 1
ATOM 2538 O O . ILE A 1 323 ? -23.986 -10.397 13.704 1.00 96.62 323 ILE A O 1
ATOM 2542 N N . VAL A 1 324 ? -23.093 -10.394 11.653 1.00 96.38 324 VAL A N 1
ATOM 2543 C CA . VAL A 1 324 ? -22.855 -11.848 11.586 1.00 96.38 324 VAL A CA 1
ATOM 2544 C C . VAL A 1 324 ? -22.134 -12.407 12.821 1.00 96.38 324 VAL A C 1
ATOM 2546 O O . VAL A 1 324 ? -22.497 -13.460 13.342 1.00 96.38 324 VAL A O 1
ATOM 2549 N N . TYR A 1 325 ? -21.167 -11.663 13.371 1.00 94.12 325 TYR A N 1
ATOM 2550 C CA . TYR A 1 325 ? -20.442 -12.038 14.593 1.00 94.12 325 TYR A CA 1
ATOM 2551 C C . TYR A 1 325 ? -21.257 -11.861 15.881 1.00 94.12 325 TYR A C 1
ATOM 2553 O O . TYR A 1 325 ? -20.825 -12.308 16.943 1.00 94.12 325 TYR A O 1
ATOM 2561 N N . ARG A 1 326 ? -22.394 -11.166 15.824 1.00 94.00 326 ARG A N 1
ATOM 2562 C CA . ARG A 1 326 ? -23.351 -11.012 16.930 1.00 94.00 326 ARG A CA 1
ATOM 2563 C C . ARG A 1 326 ? -24.408 -12.115 16.883 1.00 94.00 326 ARG A C 1
ATOM 2565 O O . ARG A 1 326 ? -24.707 -12.699 17.920 1.00 94.00 326 ARG A O 1
ATOM 2572 N N . VAL A 1 327 ? -24.911 -12.424 15.686 1.00 94.38 327 VAL A N 1
ATOM 2573 C CA . VAL A 1 327 ? -25.895 -13.490 15.443 1.00 94.38 327 VAL A CA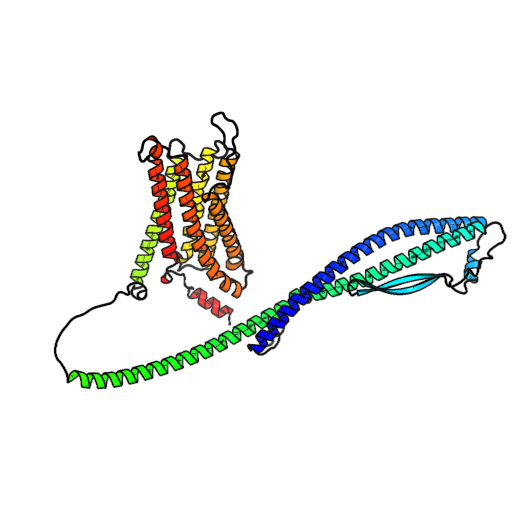 1
ATOM 2574 C C . VAL A 1 327 ? -25.271 -14.862 15.699 1.00 94.38 327 VAL A C 1
ATOM 2576 O O . VAL A 1 327 ? -25.709 -15.590 16.586 1.00 94.38 327 VAL A O 1
ATOM 2579 N N . PHE A 1 328 ? -24.160 -15.170 15.030 1.00 93.94 328 PHE A N 1
ATOM 2580 C CA . PHE A 1 328 ? -23.439 -16.438 15.177 1.00 93.94 328 PHE A CA 1
ATOM 2581 C C . PHE A 1 328 ? -22.357 -16.361 16.264 1.00 93.94 328 PHE A C 1
ATOM 2583 O O . PHE A 1 328 ? -21.227 -16.822 16.091 1.00 93.94 328 PHE A O 1
ATOM 2590 N N . ARG A 1 329 ? -22.685 -15.746 17.409 1.00 89.25 329 ARG A N 1
ATOM 2591 C CA . ARG A 1 329 ? -21.739 -15.538 18.525 1.00 89.25 329 ARG A CA 1
ATOM 2592 C C . ARG A 1 329 ? -21.275 -16.826 19.206 1.00 89.25 329 ARG A C 1
ATOM 2594 O O . ARG A 1 329 ? -20.218 -16.814 19.825 1.00 89.25 329 ARG A O 1
ATOM 2601 N N . ASN A 1 330 ? -22.045 -17.905 19.083 1.00 87.88 330 ASN A N 1
ATOM 2602 C CA . ASN A 1 330 ? -21.740 -19.203 19.690 1.00 87.88 330 ASN A CA 1
ATOM 2603 C C . ASN A 1 330 ? -21.087 -20.182 18.701 1.00 87.88 330 ASN A C 1
ATOM 2605 O O . ASN A 1 330 ? -20.742 -21.292 19.085 1.00 87.88 330 ASN A O 1
ATOM 2609 N N . GLU A 1 331 ? -20.895 -19.775 17.445 1.00 90.31 331 GLU A N 1
ATOM 2610 C CA . GLU A 1 331 ? -20.294 -20.620 16.417 1.00 90.31 331 GLU A CA 1
ATOM 2611 C C . GLU A 1 331 ? -18.767 -20.502 16.378 1.00 90.31 331 GLU A C 1
ATOM 2613 O O . GLU A 1 331 ? -18.157 -19.536 16.866 1.00 90.31 331 GLU A O 1
ATOM 2618 N N . ARG A 1 332 ? -18.130 -21.495 15.747 1.00 88.94 332 ARG A N 1
ATOM 2619 C CA . ARG A 1 332 ? -16.674 -21.534 15.538 1.00 88.94 332 ARG A CA 1
ATOM 2620 C C . ARG A 1 332 ? -16.199 -20.311 14.756 1.00 88.94 332 ARG A C 1
ATOM 2622 O O . ARG A 1 332 ? -16.741 -19.974 13.703 1.00 88.94 332 ARG A O 1
ATOM 2629 N N . LYS A 1 333 ? -15.091 -19.705 15.194 1.00 87.25 333 LYS A N 1
ATOM 2630 C CA . LYS A 1 333 ? -14.576 -18.447 14.626 1.00 87.25 333 LYS A CA 1
ATOM 2631 C C . LYS A 1 333 ? -14.290 -18.550 13.132 1.00 87.25 333 LYS A C 1
ATOM 2633 O O . LYS A 1 333 ? -14.506 -17.590 12.401 1.00 87.25 333 LYS A O 1
ATOM 2638 N N . ARG A 1 334 ? -13.788 -19.704 12.675 1.00 87.56 334 ARG A N 1
ATOM 2639 C CA . ARG A 1 334 ? -13.483 -19.945 11.255 1.00 87.56 334 ARG A CA 1
ATOM 2640 C C . ARG A 1 334 ? -14.734 -19.852 10.382 1.00 87.56 334 ARG A C 1
ATOM 2642 O O . ARG A 1 334 ? -14.664 -19.231 9.329 1.00 87.56 334 ARG A O 1
ATOM 2649 N N . PHE A 1 335 ? -15.850 -20.412 10.845 1.00 92.50 335 PHE A N 1
ATOM 2650 C CA . PHE A 1 335 ? -17.121 -20.380 10.128 1.00 92.50 335 PHE A CA 1
ATOM 2651 C C . PHE A 1 335 ? -17.663 -18.951 10.034 1.00 92.50 335 PHE A C 1
ATOM 2653 O O . PHE A 1 335 ? -17.860 -18.441 8.936 1.00 92.50 335 PHE A O 1
ATOM 2660 N N . THR A 1 336 ? -17.787 -18.251 11.166 1.00 93.25 336 THR A N 1
ATOM 2661 C CA . THR A 1 336 ? -18.294 -16.868 11.193 1.00 93.25 336 THR A CA 1
ATOM 2662 C C . THR A 1 336 ? -17.432 -15.918 10.361 1.00 93.25 336 THR A C 1
ATOM 2664 O O . THR A 1 336 ? -17.940 -15.020 9.695 1.00 93.25 336 THR A O 1
ATOM 2667 N N . LYS A 1 337 ? -16.112 -16.129 10.363 1.00 92.50 337 LYS A N 1
ATOM 2668 C CA . LYS A 1 337 ? -15.163 -15.343 9.573 1.00 92.50 337 LYS A CA 1
ATOM 2669 C C . LYS A 1 337 ? -15.281 -15.593 8.075 1.00 92.50 337 LYS A C 1
ATOM 2671 O O . LYS A 1 337 ? -15.155 -14.642 7.308 1.00 92.50 337 LYS A O 1
ATOM 2676 N N . LEU A 1 338 ? -15.505 -16.842 7.672 1.00 95.25 338 LEU A N 1
ATOM 2677 C CA . LEU A 1 338 ? -15.790 -17.175 6.281 1.00 95.25 338 LEU A CA 1
ATOM 2678 C C . LEU A 1 338 ? -17.106 -16.525 5.845 1.00 95.25 338 LEU A C 1
ATOM 2680 O O . LEU A 1 338 ? -17.119 -15.854 4.821 1.00 95.25 338 LEU A O 1
ATOM 2684 N N . LEU A 1 339 ? -18.158 -16.633 6.662 1.00 95.81 339 LEU A N 1
ATOM 2685 C CA . LEU A 1 339 ? -19.468 -16.048 6.372 1.00 95.81 339 LEU A CA 1
ATOM 2686 C C . LEU A 1 339 ? -19.394 -14.519 6.205 1.00 95.81 339 LEU A C 1
ATOM 2688 O O . LEU A 1 339 ? -19.884 -13.977 5.216 1.00 95.81 339 LEU A O 1
ATOM 2692 N N . HIS A 1 340 ? -18.697 -13.834 7.116 1.00 96.19 340 HIS A N 1
ATOM 2693 C CA . HIS A 1 340 ? -18.424 -12.397 7.022 1.00 96.19 340 HIS A CA 1
ATOM 2694 C C . HIS A 1 340 ? -17.729 -12.021 5.705 1.00 96.19 340 HIS A C 1
ATOM 2696 O O . HIS A 1 340 ? -18.157 -11.100 5.013 1.00 96.19 340 HIS A O 1
ATOM 2702 N N . LEU A 1 341 ? -16.680 -12.760 5.323 1.00 96.31 341 LEU A N 1
ATOM 2703 C CA . LEU A 1 341 ? -15.987 -12.510 4.061 1.00 96.31 341 LEU A CA 1
ATOM 2704 C C . LEU A 1 341 ? -16.923 -12.720 2.865 1.00 96.31 341 LEU A C 1
ATOM 2706 O O . LEU A 1 341 ? -16.993 -11.847 2.008 1.00 96.31 341 LEU A O 1
ATOM 2710 N N . THR A 1 342 ? -17.665 -13.831 2.826 1.00 96.88 342 THR A N 1
ATOM 2711 C CA . THR A 1 342 ? -18.553 -14.156 1.698 1.00 96.88 342 THR A CA 1
ATOM 2712 C C . THR A 1 342 ? -19.657 -13.121 1.498 1.00 96.88 342 THR A C 1
ATOM 2714 O O . THR A 1 342 ? -19.922 -12.734 0.362 1.00 96.88 342 THR A O 1
ATOM 2717 N N . LEU A 1 343 ? -20.257 -12.619 2.585 1.00 97.50 343 LEU A N 1
ATOM 2718 C CA . LEU A 1 343 ? -21.285 -11.579 2.512 1.00 97.50 343 LEU A CA 1
ATOM 2719 C C . LEU A 1 343 ? -20.696 -10.268 1.974 1.00 97.50 343 LEU A C 1
ATOM 2721 O O . LEU A 1 343 ? -21.261 -9.668 1.063 1.00 97.50 343 LEU A O 1
ATOM 2725 N N . HIS A 1 344 ? -19.515 -9.860 2.447 1.00 97.44 344 HIS A N 1
ATOM 2726 C CA . HIS A 1 344 ? -18.831 -8.689 1.896 1.00 97.44 344 HIS A CA 1
ATOM 2727 C C . HIS A 1 344 ? -18.442 -8.837 0.423 1.00 97.44 344 HIS A C 1
ATOM 2729 O O . HIS A 1 344 ? -18.592 -7.882 -0.337 1.00 97.44 344 HIS A O 1
ATOM 2735 N N . SER A 1 345 ? -17.959 -10.012 0.008 1.00 97.25 345 SER A N 1
ATOM 2736 C CA . SER A 1 345 ? -17.641 -10.280 -1.399 1.00 97.25 345 SER A CA 1
ATOM 2737 C C . SER A 1 345 ? -18.890 -10.176 -2.277 1.00 97.25 345 SER A C 1
ATOM 2739 O O . SER A 1 345 ? -18.829 -9.600 -3.359 1.00 97.25 345 SER A O 1
ATOM 2741 N N . MET A 1 346 ? -20.035 -10.672 -1.799 1.00 97.62 346 MET A N 1
ATOM 2742 C CA . MET A 1 346 ? -21.311 -10.544 -2.504 1.00 97.62 346 MET A CA 1
ATOM 2743 C C . MET A 1 346 ? -21.764 -9.077 -2.608 1.00 97.62 346 MET A C 1
ATOM 2745 O O . MET A 1 346 ? -22.166 -8.638 -3.685 1.00 97.62 346 MET A O 1
ATOM 2749 N N . ALA A 1 347 ? -21.629 -8.292 -1.533 1.00 97.69 347 ALA A N 1
ATOM 2750 C CA . ALA A 1 347 ? -21.911 -6.854 -1.563 1.00 97.69 347 ALA A CA 1
ATOM 2751 C C . ALA A 1 347 ? -21.027 -6.105 -2.579 1.00 97.69 347 ALA A C 1
ATOM 2753 O O . ALA A 1 347 ? -21.519 -5.221 -3.280 1.00 97.69 347 ALA A O 1
ATOM 2754 N N . LEU A 1 348 ? -19.750 -6.489 -2.707 1.00 96.75 348 LEU A N 1
ATOM 2755 C CA . LEU A 1 348 ? -18.815 -5.911 -3.677 1.00 96.75 348 LEU A CA 1
ATOM 2756 C C . LEU A 1 348 ? -19.262 -6.152 -5.132 1.00 96.75 348 LEU A C 1
ATOM 2758 O O . LEU A 1 348 ? -19.160 -5.245 -5.956 1.00 96.75 348 LEU A O 1
ATOM 2762 N N . ILE A 1 349 ? -19.784 -7.346 -5.438 1.00 97.38 349 ILE A N 1
ATOM 2763 C CA . ILE A 1 349 ? -20.300 -7.687 -6.775 1.00 97.38 349 ILE A CA 1
ATOM 2764 C C . ILE A 1 349 ? -21.514 -6.817 -7.113 1.00 97.38 349 ILE A C 1
ATOM 2766 O O . ILE A 1 349 ? -21.529 -6.171 -8.160 1.00 97.38 349 ILE A O 1
ATOM 2770 N N . PHE A 1 350 ? -22.501 -6.741 -6.213 1.00 97.25 350 PHE A N 1
ATOM 2771 C CA . PHE A 1 350 ? -23.689 -5.907 -6.428 1.00 97.25 350 PHE A CA 1
ATOM 2772 C C . PHE A 1 350 ? -23.342 -4.427 -6.579 1.00 97.25 350 PHE A C 1
ATOM 2774 O O . PHE A 1 350 ? -23.869 -3.766 -7.470 1.00 97.25 350 PHE A O 1
ATOM 2781 N N . MET A 1 351 ? -22.413 -3.919 -5.768 1.00 97.00 351 MET A N 1
ATOM 2782 C CA . MET A 1 351 ? -21.914 -2.550 -5.885 1.00 97.00 351 MET A CA 1
ATOM 2783 C C . MET A 1 351 ? -21.280 -2.286 -7.259 1.00 97.00 351 MET A C 1
ATOM 2785 O O . MET A 1 351 ? -21.542 -1.246 -7.855 1.00 97.00 351 MET A O 1
ATOM 2789 N N . GLY A 1 352 ? -20.478 -3.219 -7.783 1.00 96.88 352 GLY A N 1
ATOM 2790 C CA . GLY A 1 352 ? -19.864 -3.085 -9.107 1.00 96.88 352 GLY A CA 1
ATOM 2791 C C . GLY A 1 352 ? -20.899 -2.981 -10.230 1.00 96.88 352 GLY A C 1
ATOM 2792 O O . GLY A 1 352 ? -20.814 -2.076 -11.059 1.00 96.88 352 GLY A O 1
ATOM 2793 N N . VAL A 1 353 ? -21.912 -3.855 -10.217 1.00 96.44 353 VAL A N 1
ATOM 2794 C CA . VAL A 1 353 ? -23.006 -3.819 -11.205 1.00 96.44 353 VAL A CA 1
ATOM 2795 C C . VAL A 1 353 ? -23.831 -2.535 -11.066 1.00 96.44 353 VAL A C 1
ATOM 2797 O O . VAL A 1 353 ? -24.135 -1.893 -12.066 1.00 96.44 353 VAL A O 1
ATOM 2800 N N . ALA A 1 354 ? -24.130 -2.107 -9.835 1.00 96.31 354 ALA A N 1
ATOM 2801 C CA . ALA A 1 354 ? -24.867 -0.872 -9.566 1.00 96.31 354 ALA A CA 1
ATOM 2802 C C . ALA A 1 354 ? -24.141 0.388 -10.064 1.00 96.31 354 ALA A C 1
ATOM 2804 O O . ALA A 1 354 ? -24.785 1.324 -10.537 1.00 96.31 354 ALA A O 1
ATOM 2805 N N . LEU A 1 355 ? -22.810 0.437 -9.924 1.00 96.00 355 LEU A N 1
ATOM 2806 C CA . LEU A 1 355 ? -21.991 1.553 -10.404 1.00 96.00 355 LEU A CA 1
ATOM 2807 C C . LEU A 1 355 ? -21.886 1.563 -11.927 1.00 96.00 355 LEU A C 1
ATOM 2809 O O . LEU A 1 355 ? -21.960 2.631 -12.523 1.00 96.00 355 LEU A O 1
ATOM 2813 N N . LYS A 1 356 ? -21.754 0.387 -12.551 1.00 95.31 356 LYS A N 1
ATOM 2814 C CA . LYS A 1 356 ? -21.754 0.277 -14.013 1.00 95.31 356 LYS A CA 1
ATOM 2815 C C . LYS A 1 356 ? -23.075 0.773 -14.599 1.00 95.31 356 LYS A C 1
ATOM 2817 O O . LYS A 1 356 ? -23.044 1.634 -15.464 1.00 95.31 356 LYS A O 1
ATOM 2822 N N . ALA A 1 357 ? -24.197 0.327 -14.035 1.00 94.31 357 ALA A N 1
ATOM 2823 C CA . ALA A 1 357 ? -25.528 0.714 -14.490 1.00 94.31 357 ALA A CA 1
ATOM 2824 C C . ALA A 1 357 ? -25.774 2.234 -14.436 1.00 94.31 357 ALA A C 1
ATOM 2826 O O . ALA A 1 357 ? -26.333 2.796 -15.370 1.00 94.31 357 ALA A O 1
ATOM 2827 N N . VAL A 1 358 ? -25.342 2.929 -13.370 1.00 93.75 358 VAL A N 1
ATOM 2828 C CA . VAL A 1 358 ? -25.497 4.398 -13.313 1.00 93.75 358 VAL A CA 1
ATOM 2829 C C . VAL A 1 358 ? -24.584 5.111 -14.307 1.00 93.75 358 VAL A C 1
ATOM 2831 O O . VAL A 1 358 ? -25.023 6.055 -14.959 1.00 93.75 358 VAL A O 1
ATOM 2834 N N . TRP A 1 359 ? -23.344 4.646 -14.464 1.00 94.31 359 TRP A N 1
ATOM 2835 C CA . TRP A 1 359 ? -22.400 5.253 -15.400 1.00 94.31 359 TRP A CA 1
ATOM 2836 C C . TRP A 1 359 ? -22.884 5.112 -16.845 1.00 94.31 359 TRP A C 1
ATOM 2838 O O . TRP A 1 359 ? -22.918 6.092 -17.582 1.00 94.31 359 TRP A O 1
ATOM 2848 N N . ASP A 1 360 ? -23.351 3.917 -17.210 1.00 92.50 360 ASP A N 1
ATOM 2849 C CA . ASP A 1 360 ? -23.933 3.644 -18.524 1.00 92.50 360 ASP A CA 1
ATOM 2850 C C . ASP A 1 360 ? -25.204 4.454 -18.754 1.00 92.50 360 ASP A C 1
ATOM 2852 O O . ASP A 1 360 ? -25.364 5.044 -19.819 1.00 92.50 360 ASP A O 1
ATOM 2856 N N . SER A 1 361 ? -26.078 4.552 -17.746 1.00 91.00 361 SER A N 1
ATOM 2857 C CA . SER A 1 361 ? -27.312 5.332 -17.866 1.00 91.00 361 SER A CA 1
ATOM 2858 C C . SER A 1 361 ? -27.056 6.810 -18.166 1.00 91.00 361 SER A C 1
ATOM 2860 O O . SER A 1 361 ? -27.841 7.433 -18.876 1.00 91.00 361 SER A O 1
ATOM 2862 N N . HIS A 1 362 ? -25.955 7.371 -17.654 1.00 90.88 362 HIS A N 1
ATOM 2863 C CA . HIS A 1 362 ? -25.559 8.749 -17.923 1.00 90.88 362 HIS A CA 1
ATOM 2864 C C . HIS A 1 362 ? -24.860 8.892 -19.277 1.00 90.88 362 HIS A C 1
ATOM 2866 O O . HIS A 1 362 ? -25.228 9.771 -20.054 1.00 90.88 362 HIS A O 1
ATOM 2872 N N . ASP A 1 363 ? -23.884 8.030 -19.575 1.00 92.06 363 ASP A N 1
ATOM 2873 C CA . ASP A 1 363 ? -23.077 8.115 -20.799 1.00 92.06 363 ASP A CA 1
ATOM 2874 C C . ASP A 1 363 ? -23.901 7.810 -22.060 1.00 92.06 363 ASP A C 1
ATOM 2876 O O . ASP A 1 363 ? -23.652 8.384 -23.122 1.00 92.06 363 ASP A O 1
ATOM 2880 N N . LEU A 1 364 ? -24.889 6.919 -21.942 1.00 89.44 364 LEU A N 1
ATOM 2881 C CA . LEU A 1 364 ? -25.753 6.482 -23.039 1.00 89.44 364 LEU A CA 1
ATOM 2882 C C . LEU A 1 364 ? -27.106 7.197 -23.066 1.00 89.44 364 LEU A C 1
ATOM 2884 O O . LEU A 1 364 ? -27.951 6.828 -23.877 1.00 89.44 364 LEU A O 1
ATOM 2888 N N . HIS A 1 365 ? -27.332 8.196 -22.208 1.00 87.12 365 HIS A N 1
ATOM 2889 C CA . HIS A 1 365 ? -28.606 8.910 -22.129 1.00 87.12 365 HIS A CA 1
ATOM 2890 C C . HIS A 1 365 ? -29.029 9.471 -23.500 1.00 87.12 365 HIS A C 1
ATOM 2892 O O . HIS A 1 365 ? -28.236 10.088 -24.217 1.00 87.12 365 HIS A O 1
ATOM 2898 N N . MET A 1 366 ? -30.294 9.250 -23.871 1.00 85.38 366 MET A N 1
ATOM 2899 C CA . MET A 1 366 ? -30.857 9.648 -25.164 1.00 85.38 366 MET A CA 1
ATOM 2900 C C . MET A 1 366 ? -31.994 10.650 -24.973 1.00 85.38 366 MET A C 1
ATOM 2902 O O . MET A 1 366 ? -32.842 10.499 -24.095 1.00 85.38 366 MET A O 1
ATOM 2906 N N . LYS A 1 367 ? -32.059 11.657 -25.843 1.00 83.94 367 LYS A N 1
ATOM 2907 C CA . LYS A 1 367 ? -33.216 12.552 -25.947 1.00 83.94 367 LYS A CA 1
ATOM 2908 C C . LYS A 1 367 ? -34.434 11.812 -26.519 1.00 83.94 367 LYS A C 1
ATOM 2910 O O . LYS A 1 367 ? -34.278 10.822 -27.233 1.00 83.94 367 LYS A O 1
ATOM 2915 N N . PRO A 1 368 ? -35.659 12.343 -26.335 1.00 81.12 368 PRO A N 1
ATOM 2916 C CA . PRO A 1 368 ? -36.874 11.767 -26.924 1.00 81.12 368 PRO A CA 1
ATOM 2917 C C . PRO A 1 368 ? -36.858 11.640 -28.459 1.00 81.12 368 PRO A C 1
ATOM 2919 O O . PRO A 1 368 ? -37.6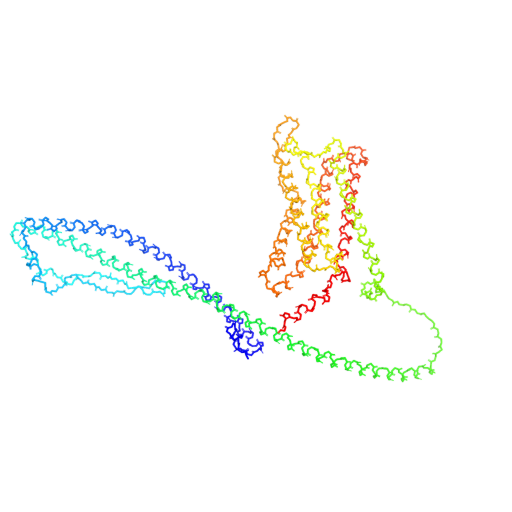47 10.886 -29.017 1.00 81.12 368 PRO A O 1
ATOM 2922 N N . ASN A 1 369 ? -35.983 12.381 -29.150 1.00 81.94 369 ASN A N 1
ATOM 2923 C CA . ASN A 1 369 ? -35.779 12.318 -30.601 1.00 81.94 369 ASN A CA 1
ATOM 2924 C C . ASN A 1 369 ? -34.763 11.236 -31.038 1.00 81.94 369 ASN A C 1
ATOM 2926 O O . ASN A 1 369 ? -34.495 11.120 -32.232 1.00 81.94 369 ASN A O 1
ATOM 2930 N N . GLY A 1 370 ? -34.203 10.462 -30.101 1.00 80.44 370 GLY A N 1
ATOM 2931 C CA . GLY A 1 370 ? -33.215 9.409 -30.363 1.00 80.44 370 GLY A CA 1
ATOM 2932 C C . GLY A 1 370 ? -31.767 9.896 -30.485 1.00 80.44 370 GLY A C 1
ATOM 2933 O O . GLY A 1 370 ? -30.882 9.094 -30.775 1.00 80.44 370 GLY A O 1
ATOM 2934 N N . GLU A 1 371 ? -31.497 11.187 -30.272 1.00 86.88 371 GLU A N 1
ATOM 2935 C CA . GLU A 1 371 ? -30.131 11.718 -30.257 1.00 86.88 371 GLU A CA 1
ATOM 2936 C C . GLU A 1 371 ? -29.446 11.458 -28.911 1.00 86.88 371 GLU A C 1
ATOM 2938 O O . GLU A 1 371 ? -30.060 11.588 -27.850 1.00 86.88 371 GLU A O 1
ATOM 2943 N N . LEU A 1 372 ? -28.152 11.135 -28.955 1.00 87.75 372 LEU A N 1
ATOM 2944 C CA . LEU A 1 372 ? -27.328 10.952 -27.763 1.00 87.75 372 LEU A CA 1
ATOM 2945 C C . LEU A 1 372 ? -27.117 12.297 -27.046 1.00 87.75 372 LEU A C 1
ATOM 2947 O O . LEU A 1 372 ? -26.673 13.267 -27.663 1.00 87.75 372 LEU A O 1
ATOM 2951 N N . ASP A 1 373 ? -27.402 12.342 -25.746 1.00 87.25 373 ASP A N 1
ATOM 2952 C CA . ASP A 1 373 ? -27.237 13.519 -24.886 1.00 87.25 373 ASP A CA 1
ATOM 2953 C C . ASP A 1 373 ? -26.692 13.099 -23.514 1.00 87.25 373 ASP A C 1
ATOM 2955 O O . ASP A 1 373 ? -27.464 12.969 -22.559 1.00 87.25 373 ASP A O 1
ATOM 2959 N N . PRO A 1 374 ? -25.376 12.827 -23.420 1.00 88.94 374 PRO A N 1
ATOM 2960 C CA . PRO A 1 374 ? -24.772 12.273 -22.216 1.00 88.94 374 PRO A CA 1
ATOM 2961 C C . PRO A 1 374 ? -24.927 13.205 -21.012 1.00 88.94 374 PRO A C 1
ATOM 2963 O O . PRO A 1 374 ? -24.601 14.395 -21.078 1.00 88.94 374 PRO A O 1
ATOM 2966 N N . LEU A 1 375 ? -25.375 12.653 -19.886 1.00 87.81 375 LEU A N 1
ATOM 2967 C CA . LEU A 1 375 ? -25.470 13.382 -18.624 1.00 87.81 375 LEU A CA 1
ATOM 2968 C C . LEU A 1 375 ? -24.083 13.481 -17.969 1.00 87.81 375 LEU A C 1
ATOM 2970 O O . LEU A 1 375 ? -23.297 12.533 -18.026 1.00 87.81 375 LEU A O 1
ATOM 2974 N N . PRO A 1 376 ? -23.744 14.607 -17.314 1.00 90.75 376 PRO A N 1
ATOM 2975 C CA . PRO A 1 376 ? -22.481 14.711 -16.600 1.00 90.75 376 PRO A CA 1
ATOM 2976 C C . PRO A 1 376 ? -22.423 13.677 -15.469 1.00 90.75 376 PRO A C 1
ATOM 2978 O O . PRO A 1 376 ? -23.381 13.495 -14.725 1.00 90.75 376 PRO A O 1
ATOM 2981 N N . ASN A 1 377 ? -21.272 13.030 -15.297 1.00 91.62 377 ASN A N 1
ATOM 2982 C CA . ASN A 1 377 ? -21.009 12.168 -14.147 1.00 91.62 377 ASN A CA 1
ATOM 2983 C C . ASN A 1 377 ? -20.459 12.981 -12.964 1.00 91.62 377 ASN A C 1
ATOM 2985 O O . ASN A 1 377 ? -19.808 14.007 -13.150 1.00 91.62 377 ASN A O 1
ATOM 2989 N N . LEU A 1 378 ? -20.684 12.495 -11.737 1.00 91.81 378 LEU A N 1
ATOM 2990 C CA . LEU A 1 378 ? -20.115 13.049 -10.495 1.00 91.81 378 LEU A CA 1
ATOM 2991 C C . LEU A 1 378 ? -20.438 14.536 -10.209 1.00 91.81 378 LEU A C 1
ATOM 2993 O O . LEU A 1 378 ? -19.609 15.263 -9.659 1.00 91.81 378 LEU A O 1
ATOM 2997 N N . TYR A 1 379 ? -21.635 15.013 -10.559 1.00 89.44 379 TYR A N 1
ATOM 2998 C CA . TYR A 1 379 ? -22.036 16.411 -10.327 1.00 89.44 379 TYR A CA 1
ATOM 2999 C C . TYR A 1 379 ? -22.755 16.652 -8.993 1.00 89.44 379 TYR A C 1
ATOM 3001 O O . TYR A 1 379 ? -22.834 17.794 -8.541 1.00 89.44 379 TYR A O 1
ATOM 3009 N N . SER A 1 380 ? -23.295 15.608 -8.358 1.00 93.94 380 SER A N 1
ATOM 3010 C CA . SER A 1 380 ? -24.132 15.747 -7.164 1.00 93.94 380 SER A CA 1
ATOM 3011 C C . SER A 1 380 ? -23.399 15.409 -5.868 1.00 93.94 380 SER A C 1
ATOM 3013 O O . SER A 1 380 ? -22.470 14.599 -5.850 1.00 93.94 380 SER A O 1
ATOM 3015 N N . MET A 1 381 ? -23.856 15.963 -4.740 1.00 93.19 381 MET A N 1
ATOM 3016 C CA . MET A 1 381 ? -23.334 15.601 -3.411 1.00 93.19 381 MET A CA 1
ATOM 3017 C C . MET A 1 381 ? -23.489 14.104 -3.107 1.00 93.19 381 MET A C 1
ATOM 3019 O O . MET A 1 381 ? -22.593 13.505 -2.511 1.00 93.19 381 MET A O 1
ATOM 3023 N N . HIS A 1 382 ? -24.586 13.486 -3.561 1.00 95.62 382 HIS A N 1
ATOM 3024 C CA . HIS A 1 382 ? -24.787 12.041 -3.472 1.00 95.62 382 HIS A CA 1
ATOM 3025 C C . HIS A 1 382 ? -23.650 11.282 -4.166 1.00 95.62 382 HIS A C 1
ATOM 3027 O O . HIS A 1 382 ? -23.071 10.380 -3.567 1.00 95.62 382 HIS A O 1
ATOM 3033 N N . SER A 1 383 ? -23.274 11.686 -5.382 1.00 95.38 383 SER A N 1
ATOM 3034 C CA . SER A 1 383 ? -22.215 11.022 -6.149 1.00 95.38 383 SER A CA 1
ATOM 3035 C C . SER A 1 383 ? -20.811 11.193 -5.539 1.00 95.38 383 SER A C 1
ATOM 3037 O O . SER A 1 383 ? -20.040 10.233 -5.508 1.00 95.38 383 SER A O 1
ATOM 3039 N N . TRP A 1 384 ? -20.495 12.362 -4.964 1.00 96.88 384 TRP A N 1
ATOM 3040 C CA . TRP A 1 384 ? -19.212 12.617 -4.288 1.00 96.88 384 TRP A CA 1
ATOM 3041 C C . TRP A 1 384 ? -19.063 11.820 -2.991 1.00 96.88 384 TRP A C 1
ATOM 3043 O O . TRP A 1 384 ? -18.033 11.184 -2.754 1.00 96.88 384 TRP A O 1
ATOM 3053 N N . ILE A 1 385 ? -20.100 11.818 -2.151 1.00 96.69 385 ILE A N 1
ATOM 3054 C CA . ILE A 1 385 ? -20.094 11.012 -0.926 1.00 96.69 385 ILE A CA 1
ATOM 3055 C C . ILE A 1 385 ? -20.162 9.522 -1.289 1.00 96.69 385 ILE A C 1
ATOM 3057 O O . ILE A 1 385 ? -19.462 8.714 -0.681 1.00 96.69 385 ILE A O 1
ATOM 3061 N N . GLY A 1 386 ? -20.914 9.153 -2.327 1.00 95.81 386 GLY A N 1
ATOM 3062 C CA . GLY A 1 386 ? -21.018 7.784 -2.822 1.00 95.81 386 GLY A CA 1
ATOM 3063 C C . GLY A 1 386 ? -19.682 7.206 -3.270 1.00 95.81 386 GLY A C 1
ATOM 3064 O O . GLY A 1 386 ? -19.300 6.139 -2.789 1.00 95.81 386 GLY A O 1
ATOM 3065 N N . ILE A 1 387 ? -18.918 7.914 -4.108 1.00 95.75 387 ILE A N 1
ATOM 3066 C CA . ILE A 1 387 ? -17.606 7.416 -4.549 1.00 95.75 387 ILE A CA 1
ATOM 3067 C C . ILE A 1 387 ? -16.592 7.350 -3.395 1.00 95.75 387 ILE A C 1
ATOM 3069 O O . ILE A 1 387 ? -15.781 6.419 -3.339 1.00 95.75 387 ILE A O 1
ATOM 3073 N N . LEU A 1 388 ? -16.670 8.274 -2.428 1.00 97.19 388 LEU A N 1
ATOM 3074 C CA . LEU A 1 388 ? -15.875 8.220 -1.198 1.00 97.19 388 LEU A CA 1
ATOM 3075 C C . LEU A 1 388 ? -16.210 6.964 -0.380 1.00 97.19 388 LEU A C 1
ATOM 3077 O O . LEU A 1 388 ? -15.307 6.225 0.011 1.00 97.19 388 LEU A O 1
ATOM 3081 N N . VAL A 1 389 ? -17.496 6.693 -0.157 1.00 97.62 389 VAL A N 1
ATOM 3082 C CA . VAL A 1 389 ? -17.975 5.527 0.598 1.00 97.62 389 VAL A CA 1
ATOM 3083 C C . VAL A 1 389 ? -17.579 4.218 -0.086 1.00 97.62 389 VAL A C 1
ATOM 3085 O O . VAL A 1 389 ? -17.073 3.318 0.586 1.00 97.62 389 VAL A O 1
ATOM 3088 N N . VAL A 1 390 ? -17.727 4.128 -1.410 1.00 97.19 390 VAL A N 1
ATOM 3089 C CA . VAL A 1 390 ? -17.274 2.982 -2.220 1.00 97.19 390 VAL A CA 1
ATOM 3090 C C . VAL A 1 390 ? -15.770 2.763 -2.049 1.00 97.19 390 VAL A C 1
ATOM 3092 O O . VAL A 1 390 ? -15.327 1.649 -1.767 1.00 97.19 390 VAL A O 1
ATOM 3095 N N . SER A 1 391 ? -14.976 3.831 -2.149 1.00 97.12 391 SER A N 1
ATOM 3096 C CA . SER A 1 391 ? -13.519 3.763 -1.993 1.00 97.12 391 SER A CA 1
ATOM 3097 C C . SER A 1 391 ? -13.121 3.299 -0.588 1.00 97.12 391 SER A C 1
ATOM 3099 O O . SER A 1 391 ? -12.267 2.421 -0.436 1.00 97.12 391 SER A O 1
ATOM 3101 N N . MET A 1 392 ? -13.776 3.835 0.447 1.00 97.62 392 MET A N 1
ATOM 3102 C CA . MET A 1 392 ? -13.555 3.434 1.838 1.00 97.62 392 MET A CA 1
ATOM 3103 C C . MET A 1 392 ? -13.963 1.979 2.092 1.00 97.62 392 MET A C 1
ATOM 3105 O O . MET A 1 392 ? -13.241 1.263 2.787 1.00 97.62 392 MET A O 1
ATOM 3109 N N . PHE A 1 393 ? -15.076 1.518 1.515 1.00 97.75 393 PHE A N 1
ATOM 3110 C CA . PHE A 1 393 ? -15.518 0.127 1.606 1.00 97.75 393 PHE A CA 1
ATOM 3111 C C . PHE A 1 393 ? -14.506 -0.828 0.958 1.00 97.75 393 PHE A C 1
ATOM 3113 O O . PHE A 1 393 ? -14.081 -1.789 1.600 1.00 97.75 393 PHE A O 1
ATOM 3120 N N . CYS A 1 394 ? -14.046 -0.534 -0.263 1.00 97.69 394 CYS A N 1
ATOM 3121 C CA . CYS A 1 394 ? -13.020 -1.322 -0.955 1.00 97.69 394 CYS A CA 1
ATOM 3122 C C . CYS A 1 394 ? -11.705 -1.388 -0.164 1.00 97.69 394 CYS A C 1
ATOM 3124 O O . CYS A 1 394 ? -11.124 -2.465 -0.009 1.00 97.69 394 CYS A O 1
ATOM 3126 N N . ALA A 1 395 ? -11.254 -0.255 0.385 1.00 97.44 395 ALA A N 1
ATOM 3127 C CA . ALA A 1 395 ? -10.068 -0.207 1.233 1.00 97.44 395 ALA A CA 1
ATOM 3128 C C . ALA A 1 395 ? -10.250 -1.049 2.506 1.00 97.44 395 ALA A C 1
ATOM 3130 O O . ALA A 1 395 ? -9.359 -1.820 2.870 1.00 97.44 395 ALA A O 1
ATOM 3131 N N . GLN A 1 396 ? -11.418 -0.959 3.152 1.00 96.88 396 GLN A N 1
ATOM 3132 C CA . GLN A 1 396 ? -11.731 -1.738 4.346 1.00 96.88 396 GLN A CA 1
ATOM 3133 C C . GLN A 1 396 ? -11.778 -3.242 4.061 1.00 96.88 396 GLN A C 1
ATOM 3135 O O . GLN A 1 396 ? -11.266 -4.035 4.853 1.00 96.88 396 GLN A O 1
ATOM 3140 N N . TYR A 1 397 ? -12.349 -3.632 2.921 1.00 96.94 397 TYR A N 1
ATOM 3141 C CA . TYR A 1 397 ? -12.389 -5.016 2.462 1.00 96.94 397 TYR A CA 1
ATOM 3142 C C . TYR A 1 397 ? -10.978 -5.565 2.226 1.00 96.94 397 TYR A C 1
ATOM 3144 O O . TYR A 1 397 ? -10.636 -6.625 2.751 1.00 96.94 397 TYR A O 1
ATOM 3152 N N . LEU A 1 398 ? -10.125 -4.823 1.510 1.00 96.25 398 LEU A N 1
ATOM 3153 C CA . LEU A 1 398 ? -8.750 -5.236 1.222 1.00 96.25 398 LEU A CA 1
ATOM 3154 C C . LEU A 1 398 ? -7.909 -5.359 2.500 1.00 96.25 398 LEU A C 1
ATOM 3156 O O . LEU A 1 398 ? -7.267 -6.388 2.724 1.00 96.25 398 LEU A O 1
ATOM 3160 N N . VAL A 1 399 ? -7.941 -4.338 3.363 1.00 95.00 399 VAL A N 1
ATOM 3161 C CA . VAL A 1 399 ? -7.226 -4.357 4.647 1.00 95.00 399 VAL A CA 1
ATOM 3162 C C . VAL A 1 399 ? -7.744 -5.500 5.516 1.00 95.00 399 VAL A C 1
ATOM 3164 O O . VAL A 1 399 ? -6.942 -6.259 6.061 1.00 95.00 399 VAL A O 1
ATOM 3167 N N . GLY A 1 400 ? -9.063 -5.686 5.608 1.00 94.00 400 GLY A N 1
ATOM 3168 C CA . GLY A 1 400 ? -9.670 -6.779 6.366 1.00 94.00 400 GLY A CA 1
ATOM 3169 C C . GLY A 1 400 ? -9.271 -8.163 5.843 1.00 94.00 400 GLY A C 1
ATOM 3170 O O . GLY A 1 400 ? -8.922 -9.048 6.630 1.00 94.00 400 GLY A O 1
ATOM 3171 N N . PHE A 1 401 ? -9.238 -8.344 4.522 1.00 95.06 401 PHE A N 1
ATOM 3172 C CA . PHE A 1 401 ? -8.821 -9.592 3.887 1.00 95.06 401 PHE A CA 1
ATOM 3173 C C . PHE A 1 401 ? -7.350 -9.912 4.174 1.00 95.06 401 PHE A C 1
ATOM 3175 O O . PHE A 1 401 ? -7.045 -10.995 4.674 1.00 95.06 401 PHE A O 1
ATOM 3182 N N . VAL A 1 402 ? -6.439 -8.967 3.926 1.00 93.69 402 VAL A N 1
ATOM 3183 C CA . VAL A 1 402 ? -4.991 -9.170 4.114 1.00 93.69 402 VAL A CA 1
ATOM 3184 C C . VAL A 1 402 ? -4.635 -9.378 5.588 1.00 93.69 402 VAL A C 1
ATOM 3186 O O . VAL A 1 402 ? -3.795 -10.215 5.917 1.00 93.69 402 VAL A O 1
ATOM 3189 N N . THR A 1 403 ? -5.271 -8.631 6.491 1.00 90.88 403 THR A N 1
ATOM 3190 C CA . THR A 1 403 ? -4.912 -8.657 7.916 1.00 90.88 403 THR A CA 1
ATOM 3191 C C . THR A 1 403 ? -5.593 -9.792 8.661 1.00 90.88 403 THR A C 1
ATOM 3193 O O . THR A 1 403 ? -4.928 -10.519 9.402 1.00 90.88 403 THR A O 1
ATOM 3196 N N . PHE A 1 404 ? -6.902 -9.978 8.481 1.00 90.69 404 PHE A N 1
ATOM 3197 C CA . PHE A 1 404 ? -7.657 -10.956 9.249 1.00 90.69 404 PHE A CA 1
ATOM 3198 C C . PHE A 1 404 ? -7.797 -12.271 8.513 1.00 90.69 404 PHE A C 1
ATOM 3200 O O . PHE A 1 404 ? -7.607 -13.291 9.168 1.00 90.69 404 PHE A O 1
ATOM 3207 N N . PHE A 1 405 ? -8.115 -12.297 7.214 1.00 90.06 405 PHE A N 1
ATOM 3208 C CA . PHE A 1 405 ? -8.358 -13.546 6.479 1.00 90.06 405 PHE A CA 1
ATOM 3209 C C . PHE A 1 405 ? -7.072 -14.275 6.080 1.00 90.06 405 PHE A C 1
ATOM 3211 O O . PHE A 1 405 ? -6.901 -15.430 6.478 1.00 90.06 405 PHE A O 1
ATOM 3218 N N . PHE A 1 406 ? -6.164 -13.597 5.378 1.00 88.81 406 PHE A N 1
ATOM 3219 C CA . PHE A 1 406 ? -4.893 -14.148 4.919 1.00 88.81 406 PHE A CA 1
ATOM 3220 C C . PHE A 1 406 ? -3.937 -14.418 6.104 1.00 88.81 406 PHE A C 1
ATOM 3222 O O . PHE A 1 406 ? -3.822 -13.595 7.021 1.00 88.81 406 PHE A O 1
ATOM 3229 N N . PRO A 1 407 ? -3.240 -15.571 6.141 1.00 78.81 407 PRO A N 1
ATOM 3230 C CA . PRO A 1 407 ? -2.436 -15.968 7.297 1.00 78.81 407 PRO A CA 1
ATOM 3231 C C . PRO A 1 407 ? -1.172 -15.120 7.518 1.00 78.81 407 PRO A C 1
ATOM 3233 O O . PRO A 1 407 ? -0.609 -15.198 8.603 1.00 78.81 407 PRO A O 1
ATOM 3236 N N . GLY A 1 408 ? -0.752 -14.295 6.552 1.00 75.19 408 GLY A N 1
ATOM 3237 C CA . GLY A 1 408 ? 0.538 -13.590 6.570 1.00 75.19 408 GLY A CA 1
ATOM 3238 C C . GLY A 1 408 ? 0.703 -12.442 7.579 1.00 75.19 408 GLY A C 1
ATOM 3239 O O . GLY A 1 408 ? 1.828 -12.002 7.794 1.00 75.19 408 GLY A O 1
ATOM 3240 N N . ALA A 1 409 ? -0.366 -11.942 8.209 1.00 85.56 409 ALA A N 1
ATOM 3241 C CA . ALA A 1 409 ? -0.264 -10.847 9.181 1.00 85.56 409 ALA A CA 1
ATOM 3242 C C . ALA A 1 409 ? 0.042 -11.344 10.606 1.00 85.56 409 ALA A C 1
ATOM 3244 O O . ALA A 1 409 ? -0.632 -12.238 11.126 1.00 85.56 409 ALA A O 1
ATOM 3245 N N . SER A 1 410 ? 1.019 -10.712 11.264 1.00 85.38 410 SER A N 1
ATOM 3246 C CA . SER A 1 410 ? 1.401 -11.031 12.643 1.00 85.38 410 SER A CA 1
ATOM 3247 C C . SER A 1 410 ? 0.301 -10.665 13.653 1.00 85.38 410 SER A C 1
ATOM 3249 O O . SER A 1 410 ? -0.535 -9.785 13.422 1.00 85.38 410 SER A O 1
ATOM 3251 N N . ILE A 1 411 ? 0.289 -11.346 14.803 1.00 82.50 411 ILE A N 1
ATOM 3252 C CA . ILE A 1 411 ? -0.710 -11.135 15.867 1.00 82.50 411 ILE A CA 1
ATOM 3253 C C . ILE A 1 411 ? -0.738 -9.674 16.372 1.00 82.50 411 ILE A C 1
ATOM 3255 O O . ILE A 1 411 ? -1.844 -9.138 16.477 1.00 82.50 411 ILE A O 1
ATOM 3259 N N . PRO A 1 412 ? 0.405 -8.986 16.598 1.00 84.25 412 PRO A N 1
ATOM 3260 C CA . PRO A 1 412 ? 0.399 -7.585 17.029 1.00 84.25 412 PRO A CA 1
ATOM 3261 C C . PRO A 1 412 ? -0.261 -6.647 16.012 1.00 84.25 412 PRO A C 1
ATOM 3263 O O . PRO A 1 412 ? -1.052 -5.783 16.383 1.00 84.25 412 PRO A O 1
ATOM 3266 N N . ILE A 1 413 ? -0.005 -6.859 14.714 1.00 86.06 413 ILE A N 1
ATOM 3267 C CA . ILE A 1 413 ? -0.620 -6.070 13.637 1.00 86.06 413 ILE A CA 1
ATOM 3268 C C . ILE A 1 413 ? -2.139 -6.268 13.640 1.00 86.06 413 ILE A C 1
ATOM 3270 O O . ILE A 1 413 ? -2.898 -5.303 13.563 1.00 86.06 413 ILE A O 1
ATOM 3274 N N . ARG A 1 414 ? -2.602 -7.516 13.789 1.00 85.19 414 ARG A N 1
ATOM 3275 C CA . ARG A 1 414 ? -4.037 -7.831 13.871 1.00 85.19 414 ARG A CA 1
ATOM 3276 C C . ARG A 1 414 ? -4.703 -7.163 15.072 1.00 85.19 414 ARG A C 1
ATOM 3278 O O . ARG A 1 414 ? -5.802 -6.639 14.926 1.00 85.19 414 ARG A O 1
ATOM 3285 N N . GLN A 1 415 ? -4.061 -7.173 16.240 1.00 85.88 415 GLN A N 1
ATOM 3286 C CA . GLN A 1 415 ? -4.585 -6.525 17.447 1.00 85.88 415 GLN A CA 1
ATOM 3287 C C . GLN A 1 415 ? -4.651 -5.001 17.300 1.00 85.88 415 GLN A C 1
ATOM 3289 O O . GLN A 1 415 ? -5.651 -4.405 17.694 1.00 85.88 415 GLN A O 1
ATOM 3294 N N . PHE A 1 416 ? -3.641 -4.388 16.677 1.00 88.69 416 PHE A N 1
ATOM 3295 C CA . PHE A 1 416 ? -3.608 -2.950 16.414 1.00 88.69 416 PHE A CA 1
ATOM 3296 C C . PHE A 1 416 ? -4.691 -2.502 15.421 1.00 88.69 416 PHE A C 1
ATOM 3298 O O . PHE A 1 416 ? -5.366 -1.505 15.657 1.00 88.69 416 PHE A O 1
ATOM 3305 N N . ILE A 1 417 ? -4.895 -3.247 14.328 1.00 89.81 417 ILE A N 1
ATOM 3306 C CA . ILE A 1 417 ? -5.840 -2.880 13.257 1.00 89.81 417 ILE A CA 1
ATOM 3307 C C . ILE A 1 417 ? -7.299 -3.176 13.638 1.00 89.81 417 ILE A C 1
ATOM 3309 O O . ILE A 1 417 ? -8.208 -2.486 13.180 1.00 89.81 417 ILE A O 1
ATOM 3313 N N . MET A 1 418 ? -7.546 -4.172 14.493 1.00 89.69 418 MET A N 1
ATOM 3314 C CA . MET A 1 418 ? -8.893 -4.610 14.884 1.00 89.69 418 MET A CA 1
ATOM 3315 C C . MET A 1 418 ? -9.849 -3.493 15.340 1.00 89.69 418 MET A C 1
ATOM 3317 O O . MET A 1 418 ? -10.962 -3.454 14.806 1.00 89.69 418 MET A O 1
ATOM 3321 N N . PRO A 1 419 ? -9.488 -2.597 16.281 1.00 89.94 419 PRO A N 1
ATOM 3322 C CA . PRO A 1 419 ? -10.394 -1.531 16.710 1.00 89.94 419 PRO A CA 1
ATOM 3323 C C . PRO A 1 419 ? -10.743 -0.568 15.568 1.00 89.94 419 PRO A C 1
ATOM 3325 O O . PRO A 1 419 ? -11.899 -0.167 15.443 1.00 89.94 419 PRO A O 1
ATOM 3328 N N . PHE A 1 420 ? -9.782 -0.250 14.696 1.00 93.50 420 PHE A N 1
ATOM 3329 C CA . PHE A 1 420 ? -10.009 0.625 13.546 1.00 93.50 420 PHE A CA 1
ATOM 3330 C C . PHE A 1 420 ? -10.906 -0.035 12.501 1.00 93.50 420 PHE A C 1
ATOM 3332 O O . PHE A 1 420 ? -11.851 0.591 12.038 1.00 93.50 420 PHE A O 1
ATOM 3339 N N . HIS A 1 421 ? -10.667 -1.307 12.172 1.00 95.12 421 HIS A N 1
ATOM 3340 C CA . HIS A 1 421 ? -11.507 -2.057 11.235 1.00 95.12 421 HIS A CA 1
ATOM 3341 C C . HIS A 1 421 ? -12.974 -2.103 11.696 1.00 95.12 421 HIS A C 1
ATOM 3343 O O . HIS A 1 421 ? -13.884 -1.873 10.904 1.00 95.12 421 HIS A O 1
ATOM 3349 N N . GLN A 1 422 ? -13.202 -2.326 12.997 1.00 93.25 422 GLN A N 1
ATOM 3350 C CA . GLN A 1 422 ? -14.542 -2.328 13.593 1.00 93.25 422 GLN A CA 1
ATOM 3351 C C . GLN A 1 422 ? -15.201 -0.946 13.549 1.00 93.25 422 GLN A C 1
ATOM 3353 O O . GLN A 1 422 ? -16.345 -0.832 13.112 1.00 93.25 422 GLN A O 1
ATOM 3358 N N . LEU A 1 423 ? -14.485 0.098 13.979 1.00 93.94 423 LEU A N 1
ATOM 3359 C CA . LEU A 1 423 ? -15.001 1.467 13.994 1.00 93.94 423 LEU A CA 1
ATOM 3360 C C . LEU A 1 423 ? -15.344 1.948 12.582 1.00 93.94 423 LEU A C 1
ATOM 3362 O O . LEU A 1 423 ? -16.463 2.387 12.326 1.00 93.94 423 LEU A O 1
ATOM 3366 N N . PHE A 1 424 ? -14.393 1.836 11.656 1.00 95.94 424 PHE A N 1
ATOM 3367 C CA . PHE A 1 424 ? -14.583 2.287 10.286 1.00 95.94 424 PHE A CA 1
ATOM 3368 C C . PHE A 1 424 ? -15.655 1.475 9.556 1.00 95.94 424 PHE A C 1
ATOM 3370 O O . PHE A 1 424 ? -16.380 2.059 8.763 1.00 95.94 424 PHE A O 1
ATOM 3377 N N . GLY A 1 425 ? -15.818 0.176 9.839 1.00 95.44 425 GLY A N 1
ATOM 3378 C CA . GLY A 1 425 ? -16.939 -0.603 9.303 1.00 95.44 425 GLY A CA 1
ATOM 3379 C C . GLY A 1 425 ? -18.298 0.015 9.662 1.00 95.44 425 GLY A C 1
ATOM 3380 O O . GLY A 1 425 ? -19.114 0.285 8.784 1.00 95.44 425 GLY A O 1
ATOM 3381 N N . VAL A 1 426 ? -18.513 0.347 10.940 1.00 96.06 426 VAL A N 1
ATOM 3382 C CA . VAL A 1 426 ? -19.762 0.991 11.390 1.00 96.06 426 VAL A CA 1
ATOM 3383 C C . VAL A 1 426 ? -19.929 2.389 10.784 1.00 96.06 426 VAL A C 1
ATOM 3385 O O . VAL A 1 426 ? -21.012 2.721 10.306 1.00 96.06 426 VAL A O 1
ATOM 3388 N N . VAL A 1 427 ? -18.863 3.196 10.741 1.00 97.31 427 VAL A N 1
ATOM 3389 C CA . VAL A 1 427 ?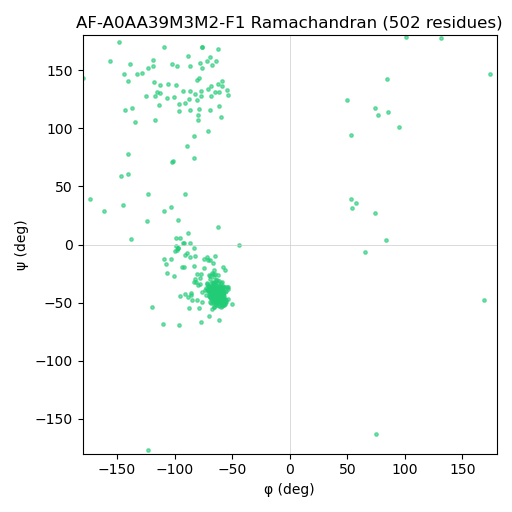 -18.905 4.547 10.151 1.00 97.31 427 VAL A CA 1
ATOM 3390 C C . VAL A 1 427 ? -19.246 4.497 8.658 1.00 97.31 427 VAL A C 1
ATOM 3392 O O . VAL A 1 427 ? -20.116 5.241 8.209 1.00 97.31 427 VAL A O 1
ATOM 3395 N N . ILE A 1 428 ? -18.620 3.597 7.892 1.00 97.94 428 ILE A N 1
ATOM 3396 C CA . ILE A 1 428 ? -18.914 3.407 6.463 1.00 97.94 428 ILE A CA 1
ATOM 3397 C C . ILE A 1 428 ? -20.377 3.004 6.277 1.00 97.94 428 ILE A C 1
ATOM 3399 O O . ILE A 1 428 ? -21.042 3.559 5.412 1.00 97.94 428 ILE A O 1
ATOM 3403 N N . PHE A 1 429 ? -20.902 2.092 7.096 1.00 98.25 429 PHE A N 1
ATOM 3404 C CA . PHE A 1 429 ? -22.298 1.659 6.999 1.00 98.25 429 PHE A CA 1
ATOM 3405 C C . PHE A 1 429 ? -23.303 2.797 7.233 1.00 98.25 429 PHE A C 1
ATOM 3407 O O . PHE A 1 429 ? -24.258 2.947 6.468 1.00 98.25 429 PHE A O 1
ATOM 3414 N N . ILE A 1 430 ? -23.055 3.652 8.230 1.00 97.94 430 ILE A N 1
ATOM 3415 C CA . ILE A 1 430 ? -23.877 4.847 8.466 1.00 97.94 430 ILE A CA 1
ATOM 3416 C C . ILE A 1 430 ? -23.811 5.783 7.251 1.00 97.94 430 ILE A C 1
ATOM 3418 O O . ILE A 1 430 ? -24.847 6.245 6.775 1.00 97.94 430 ILE A O 1
ATOM 3422 N N . MET A 1 431 ? -22.614 6.017 6.701 1.00 97.81 431 MET A N 1
ATOM 3423 C CA . MET A 1 431 ? -22.452 6.860 5.512 1.00 97.81 431 MET A CA 1
ATOM 3424 C C . MET A 1 431 ? -23.127 6.274 4.267 1.00 97.81 431 MET A C 1
ATOM 3426 O O . MET A 1 431 ? -23.710 7.040 3.501 1.00 97.81 431 MET A O 1
ATOM 3430 N N . VAL A 1 432 ? -23.110 4.949 4.069 1.00 98.06 432 VAL A N 1
ATOM 3431 C CA . VAL A 1 432 ? -23.878 4.285 2.999 1.00 98.06 432 VAL A CA 1
ATOM 3432 C C . VAL A 1 432 ? -25.361 4.619 3.139 1.00 98.06 432 VAL A C 1
ATOM 3434 O O . VAL A 1 432 ? -25.980 5.037 2.164 1.00 98.06 432 VAL A O 1
ATOM 3437 N N . CYS A 1 433 ? -25.927 4.478 4.341 1.00 97.88 433 CYS A N 1
ATOM 3438 C CA . CYS A 1 433 ? -27.344 4.754 4.574 1.00 97.88 433 CYS A CA 1
ATOM 3439 C C . CYS A 1 433 ? -27.679 6.225 4.292 1.00 97.88 433 CYS A C 1
ATOM 3441 O O . CYS A 1 433 ? -28.636 6.504 3.574 1.00 97.88 433 CYS A O 1
ATOM 3443 N N . CYS A 1 434 ? -26.857 7.168 4.767 1.00 97.25 434 CYS A N 1
ATOM 3444 C CA . CYS A 1 434 ? -27.018 8.590 4.445 1.00 97.25 434 CYS A CA 1
ATOM 3445 C C . CYS A 1 434 ? -26.930 8.853 2.932 1.00 97.25 434 CYS A C 1
ATOM 3447 O O . CYS A 1 434 ? -27.719 9.622 2.389 1.00 97.25 434 CYS A O 1
ATOM 3449 N N . THR A 1 435 ? -26.002 8.188 2.241 1.00 97.81 435 THR A N 1
ATOM 3450 C CA . THR A 1 435 ? -25.827 8.304 0.786 1.00 97.81 435 THR A CA 1
ATOM 3451 C C . THR A 1 435 ? -27.039 7.786 0.031 1.00 97.81 435 THR A C 1
ATOM 3453 O O . THR A 1 435 ? -27.508 8.453 -0.890 1.00 97.81 435 THR A O 1
ATOM 3456 N N . ALA A 1 436 ? -27.590 6.647 0.446 1.00 97.44 436 ALA A N 1
ATOM 3457 C CA . ALA A 1 436 ? -28.804 6.094 -0.134 1.00 97.44 436 ALA A CA 1
ATOM 3458 C C . ALA A 1 436 ? -30.004 7.029 0.062 1.00 97.44 436 ALA A C 1
ATOM 3460 O O . ALA A 1 436 ? -30.734 7.274 -0.892 1.00 97.44 436 ALA A O 1
ATOM 3461 N N . LEU A 1 437 ? -30.168 7.618 1.254 1.00 97.12 437 LEU A N 1
ATOM 3462 C CA . LEU A 1 437 ? -31.219 8.609 1.506 1.00 97.12 437 LEU A CA 1
ATOM 3463 C C . LEU A 1 437 ? -31.085 9.825 0.579 1.00 97.12 437 LEU A C 1
ATOM 3465 O O . LEU A 1 437 ? -32.079 10.228 -0.021 1.00 97.12 437 LEU A O 1
ATOM 3469 N N . MET A 1 438 ? -29.867 10.349 0.389 1.00 96.69 438 MET A N 1
ATOM 3470 C CA . MET A 1 438 ? -29.619 11.432 -0.572 1.00 96.69 438 MET A CA 1
ATOM 3471 C C . MET A 1 438 ? -29.985 11.023 -2.007 1.00 96.69 438 MET A C 1
ATOM 3473 O O . MET A 1 438 ? -30.671 11.778 -2.691 1.00 96.69 438 MET A O 1
ATOM 3477 N N . GLY A 1 439 ? -29.602 9.819 -2.443 1.00 95.31 439 GLY A N 1
ATOM 3478 C CA . GLY A 1 439 ? -29.910 9.322 -3.791 1.00 95.31 439 GLY A CA 1
ATOM 3479 C C . GLY A 1 439 ? -31.409 9.111 -4.023 1.00 95.31 439 GLY A C 1
ATOM 3480 O O . GLY A 1 439 ? -31.930 9.449 -5.084 1.00 95.31 439 GLY A O 1
ATOM 3481 N N . ILE A 1 440 ? -32.135 8.627 -3.008 1.00 94.88 440 ILE A N 1
ATOM 3482 C CA . ILE A 1 440 ? -33.600 8.513 -3.046 1.00 94.88 440 ILE A CA 1
ATOM 3483 C C . ILE A 1 440 ? -34.230 9.900 -3.198 1.00 94.88 440 ILE A C 1
ATOM 3485 O O . ILE A 1 440 ? -35.103 10.078 -4.046 1.00 94.88 440 ILE A O 1
ATOM 3489 N N . THR A 1 441 ? -33.782 10.887 -2.413 1.00 92.94 441 THR A N 1
ATOM 3490 C CA . THR A 1 441 ? -34.312 12.256 -2.502 1.00 92.94 441 THR A CA 1
ATOM 3491 C C . THR A 1 441 ? -33.980 12.933 -3.829 1.00 92.94 441 THR A C 1
ATOM 3493 O O . THR A 1 441 ? -34.833 13.620 -4.381 1.00 92.94 441 THR A O 1
ATOM 3496 N N . GLU A 1 442 ? -32.781 12.705 -4.366 1.00 91.94 442 GLU A N 1
ATOM 3497 C CA . GLU A 1 442 ? -32.340 13.235 -5.657 1.00 91.94 442 GLU A CA 1
ATOM 3498 C C . GLU A 1 442 ? -33.191 12.669 -6.802 1.00 91.94 442 GLU A C 1
ATOM 3500 O O . GLU A 1 442 ? -33.776 13.422 -7.581 1.00 91.94 442 GLU A O 1
ATOM 3505 N N . ARG A 1 443 ? -33.382 11.344 -6.833 1.00 89.25 443 ARG A N 1
ATOM 3506 C CA . ARG A 1 443 ? -34.238 10.695 -7.832 1.00 89.25 443 ARG A CA 1
ATOM 3507 C C . ARG A 1 443 ? -35.699 11.135 -7.720 1.00 89.25 443 ARG A C 1
ATOM 3509 O O . ARG A 1 443 ? -36.340 11.396 -8.739 1.00 89.25 443 ARG A O 1
ATOM 3516 N N . ALA A 1 444 ? -36.221 11.223 -6.496 1.00 87.94 444 ALA A N 1
ATOM 3517 C CA . ALA A 1 444 ? -37.580 11.696 -6.253 1.00 87.94 444 ALA A CA 1
ATOM 3518 C C . ALA A 1 444 ? -37.769 13.134 -6.765 1.00 87.94 444 ALA A C 1
ATOM 3520 O O . ALA A 1 444 ? -38.767 13.417 -7.421 1.00 87.94 444 ALA A O 1
ATOM 3521 N N . ALA A 1 445 ? -36.789 14.018 -6.548 1.00 86.62 445 ALA A N 1
ATOM 3522 C CA . ALA A 1 445 ? -36.848 15.400 -7.016 1.00 86.62 445 ALA A CA 1
ATOM 3523 C C . ALA A 1 445 ? -36.921 15.522 -8.550 1.00 86.62 445 ALA A C 1
ATOM 3525 O O . ALA A 1 445 ? -37.575 16.437 -9.050 1.00 86.62 445 ALA A O 1
ATOM 3526 N N . TRP A 1 446 ? -36.287 14.615 -9.300 1.00 83.38 446 TRP A N 1
ATOM 3527 C CA . TRP A 1 446 ? -36.289 14.666 -10.768 1.00 83.38 446 TRP A CA 1
ATOM 3528 C C . TRP A 1 446 ? -37.488 13.984 -11.421 1.00 83.38 446 TRP A C 1
ATOM 3530 O O . TRP A 1 446 ? -38.020 14.506 -12.399 1.00 83.38 446 TRP A O 1
ATOM 3540 N N . LYS A 1 447 ? -37.907 12.816 -10.921 1.00 83.12 447 LYS A N 1
ATOM 3541 C CA . LYS A 1 447 ? -38.927 11.993 -11.597 1.00 83.12 447 LYS A CA 1
ATOM 3542 C C . LYS A 1 447 ? -40.326 12.148 -10.984 1.00 83.12 447 LYS A C 1
ATOM 3544 O O . LYS A 1 447 ? -41.313 12.006 -11.701 1.00 83.12 447 LYS A O 1
ATOM 3549 N N . HIS A 1 448 ? -40.463 12.494 -9.700 1.00 84.75 448 HIS A N 1
ATOM 3550 C CA . HIS A 1 448 ? -41.780 12.597 -9.058 1.00 84.75 448 HIS A CA 1
ATOM 3551 C C . HIS A 1 448 ? -42.374 14.010 -9.193 1.00 84.75 448 HIS A C 1
ATOM 3553 O O . HIS A 1 448 ? -42.297 14.839 -8.287 1.00 84.75 448 HIS A O 1
ATOM 3559 N N . THR A 1 449 ? -43.038 14.299 -10.315 1.00 79.50 449 THR A N 1
ATOM 3560 C CA . THR A 1 449 ? -43.648 15.627 -10.547 1.00 79.50 449 THR A CA 1
ATOM 3561 C C . THR A 1 449 ? -45.035 15.817 -9.919 1.00 79.50 449 THR A C 1
ATOM 3563 O O . THR A 1 449 ? -45.606 16.900 -10.008 1.00 79.50 449 THR A O 1
ATOM 3566 N N . CYS A 1 450 ? -45.599 14.785 -9.290 1.00 80.81 450 CYS A N 1
ATOM 3567 C CA . CYS A 1 450 ? -46.961 14.793 -8.741 1.00 80.81 450 CYS A CA 1
ATOM 3568 C C . CYS A 1 450 ? -47.161 15.831 -7.619 1.00 80.81 450 CYS A C 1
ATOM 3570 O O . CYS A 1 450 ? -48.184 16.510 -7.553 1.00 80.81 450 CYS A O 1
ATOM 3572 N N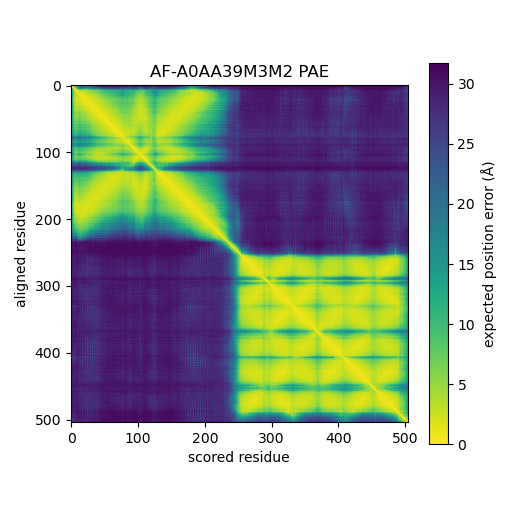 . TRP A 1 451 ? -46.153 16.019 -6.763 1.00 77.94 451 TRP A N 1
ATOM 3573 C CA . TRP A 1 451 ? -46.215 17.002 -5.683 1.00 77.94 451 TRP A CA 1
ATOM 3574 C C . TRP A 1 451 ? -46.087 18.432 -6.220 1.00 77.94 451 TRP A C 1
ATOM 3576 O O . TRP A 1 451 ? -46.749 19.345 -5.731 1.00 77.94 451 TRP A O 1
ATOM 3586 N N . THR A 1 452 ? -45.231 18.653 -7.220 1.00 80.81 452 THR A N 1
ATOM 3587 C CA . THR A 1 452 ? -44.962 19.994 -7.760 1.00 80.81 452 THR A CA 1
ATOM 3588 C C . THR A 1 452 ? -46.048 20.472 -8.720 1.00 80.81 452 THR A C 1
ATOM 3590 O O . THR A 1 452 ? -46.362 21.661 -8.712 1.00 80.81 452 THR A O 1
ATOM 3593 N N . LYS A 1 453 ? -46.645 19.570 -9.510 1.00 82.88 453 LYS A N 1
ATOM 3594 C CA . LYS A 1 453 ? -47.728 19.892 -10.454 1.00 82.88 453 LYS A CA 1
ATOM 3595 C C . LYS A 1 453 ? -49.110 19.828 -9.806 1.00 82.88 453 LYS A C 1
ATOM 3597 O O . LYS A 1 453 ? -49.830 20.821 -9.818 1.00 82.88 453 LYS A O 1
ATOM 3602 N N . ASP A 1 454 ? -49.444 18.692 -9.195 1.00 81.06 454 ASP A N 1
ATOM 3603 C CA . ASP A 1 454 ? -50.812 18.389 -8.751 1.00 81.06 454 ASP A CA 1
ATOM 3604 C C . ASP A 1 454 ? -51.024 18.630 -7.246 1.00 81.06 454 ASP A C 1
ATOM 3606 O O . ASP A 1 454 ? -52.146 18.525 -6.752 1.00 81.06 454 ASP A O 1
ATOM 3610 N N . LYS A 1 455 ? -49.957 18.971 -6.502 1.00 84.31 455 LYS A N 1
ATOM 3611 C CA . LYS A 1 455 ? -49.952 19.152 -5.034 1.00 84.31 455 LYS A CA 1
ATOM 3612 C C . LYS A 1 455 ? -50.505 17.942 -4.270 1.00 84.31 455 LYS A C 1
ATOM 3614 O O . LYS A 1 455 ? -51.084 18.089 -3.195 1.00 84.31 455 LYS A O 1
ATOM 3619 N N . GLN A 1 456 ? -50.310 16.742 -4.816 1.00 86.44 456 GLN A N 1
ATOM 3620 C CA . GLN A 1 456 ? -50.762 15.480 -4.233 1.00 86.44 456 GLN A CA 1
ATOM 3621 C C . GLN A 1 456 ? -49.591 14.510 -4.030 1.00 86.44 456 GLN A C 1
ATOM 3623 O O . GLN A 1 456 ? -48.591 14.543 -4.747 1.00 86.44 456 GLN A O 1
ATOM 3628 N N . MET A 1 457 ? -49.718 13.625 -3.039 1.00 82.88 457 MET A N 1
ATOM 3629 C CA . MET A 1 457 ? -48.775 12.527 -2.805 1.00 82.88 457 MET A CA 1
ATOM 3630 C C . MET A 1 457 ? -49.074 11.378 -3.774 1.00 82.88 457 MET A C 1
ATOM 3632 O O . MET A 1 457 ? -50.052 10.657 -3.589 1.00 82.88 457 MET A O 1
ATOM 3636 N N . CYS A 1 458 ? -48.229 11.172 -4.787 1.00 85.94 458 CYS A N 1
ATOM 3637 C CA . CYS A 1 458 ? -48.331 9.989 -5.642 1.00 85.94 458 CYS A CA 1
ATOM 3638 C C . CYS A 1 458 ? -47.753 8.733 -4.974 1.00 85.94 458 CYS A C 1
ATOM 3640 O O . CYS A 1 458 ? -46.875 8.806 -4.110 1.00 85.94 458 CYS A O 1
ATOM 3642 N N . GLY A 1 459 ? -48.213 7.560 -5.424 1.00 87.50 459 GLY A N 1
ATOM 3643 C CA . GLY A 1 459 ? -47.767 6.263 -4.902 1.00 87.50 459 GLY A CA 1
ATOM 3644 C C . GLY A 1 459 ? -46.250 6.050 -4.986 1.00 87.50 459 GLY A C 1
ATOM 3645 O O . GLY A 1 459 ? -45.670 5.513 -4.045 1.00 87.50 459 GLY A O 1
ATOM 3646 N N . GLN A 1 460 ? -45.595 6.537 -6.049 1.00 87.62 460 GLN A N 1
ATOM 3647 C CA . GLN A 1 460 ? -44.132 6.483 -6.197 1.00 87.62 460 GLN A CA 1
ATOM 3648 C C . GLN A 1 460 ? -43.407 7.246 -5.080 1.00 87.62 460 GLN A C 1
ATOM 3650 O O . GLN A 1 460 ? -42.508 6.702 -4.443 1.00 87.62 460 GLN A O 1
ATOM 3655 N N . GLN A 1 461 ? -43.842 8.478 -4.793 1.00 89.19 461 GLN A N 1
ATOM 3656 C CA . GLN A 1 461 ? -43.277 9.305 -3.722 1.00 89.19 461 GLN A CA 1
ATOM 3657 C C . GLN A 1 461 ? -43.505 8.682 -2.343 1.00 89.19 461 GLN A C 1
ATOM 3659 O O . GLN A 1 461 ? -42.629 8.716 -1.477 1.00 89.19 461 GLN A O 1
ATOM 3664 N N . MET A 1 462 ? -44.687 8.108 -2.125 1.00 90.81 462 MET A N 1
ATOM 3665 C CA . MET A 1 462 ? -45.000 7.422 -0.878 1.00 90.81 462 MET A CA 1
ATOM 3666 C C . MET A 1 462 ? -44.068 6.220 -0.669 1.00 90.81 462 MET A C 1
ATOM 3668 O O . MET A 1 462 ? -43.492 6.070 0.409 1.00 90.81 462 MET A O 1
ATOM 3672 N N . LEU A 1 463 ? -43.860 5.408 -1.708 1.00 92.25 463 LEU A N 1
ATOM 3673 C CA . LEU A 1 463 ? -42.998 4.233 -1.633 1.00 92.25 463 LEU A CA 1
ATOM 3674 C C . LEU A 1 463 ? -41.516 4.595 -1.458 1.00 92.25 463 LEU A C 1
ATOM 3676 O O . LEU A 1 463 ? -40.834 3.958 -0.656 1.00 92.25 463 LEU A O 1
ATOM 3680 N N . SER A 1 464 ? -41.026 5.647 -2.123 1.00 93.00 464 SER A N 1
ATOM 3681 C CA . SER A 1 464 ? -39.652 6.132 -1.930 1.00 93.00 464 SER A CA 1
ATOM 3682 C C . SER A 1 464 ? -39.417 6.658 -0.511 1.00 93.00 464 SER A C 1
ATOM 3684 O O . SER A 1 464 ? -38.367 6.410 0.082 1.00 93.00 464 SER A O 1
ATOM 3686 N N . ASN A 1 465 ? -40.409 7.338 0.075 1.00 93.94 465 ASN A N 1
ATOM 3687 C CA . ASN A 1 465 ? -40.336 7.805 1.460 1.00 93.94 465 ASN A CA 1
ATOM 3688 C C . ASN A 1 465 ? -40.329 6.628 2.448 1.00 93.94 465 ASN A C 1
ATOM 3690 O O . ASN A 1 465 ? -39.512 6.608 3.370 1.00 93.94 465 ASN A O 1
ATOM 3694 N N . PHE A 1 466 ? -41.192 5.626 2.241 1.00 95.75 466 PHE A N 1
ATOM 3695 C CA . PHE A 1 466 ? -41.197 4.415 3.064 1.00 95.75 466 PHE A CA 1
ATOM 3696 C C . PHE A 1 466 ? -39.884 3.640 2.956 1.00 95.75 466 PHE A C 1
ATOM 3698 O O . PHE A 1 466 ? -39.342 3.240 3.985 1.00 95.75 466 PHE A O 1
ATOM 3705 N N . LEU A 1 467 ? -39.322 3.505 1.751 1.00 96.56 467 LEU A N 1
ATOM 3706 C CA . LEU A 1 467 ? -37.991 2.932 1.550 1.00 96.56 467 LEU A CA 1
ATOM 3707 C C . LEU A 1 467 ? -36.939 3.653 2.408 1.00 96.56 467 LEU A C 1
ATOM 3709 O O . LEU A 1 467 ? -36.177 2.998 3.117 1.00 96.56 467 LEU A O 1
ATOM 3713 N N . GLY A 1 468 ? -36.934 4.990 2.404 1.00 96.75 468 GLY A N 1
ATOM 3714 C CA . GLY A 1 468 ? -36.030 5.782 3.240 1.00 96.75 468 GLY A CA 1
ATOM 3715 C C . GLY A 1 468 ? -36.210 5.529 4.744 1.00 96.75 468 GLY A C 1
ATOM 3716 O O . GLY A 1 468 ? -35.228 5.332 5.461 1.00 96.75 468 GLY A O 1
ATOM 3717 N N . LEU A 1 469 ? -37.454 5.457 5.227 1.00 97.06 469 LEU A N 1
ATOM 3718 C CA . LEU A 1 469 ? -37.751 5.144 6.632 1.00 97.06 469 LEU A CA 1
ATOM 3719 C C . LEU A 1 469 ? -37.304 3.728 7.021 1.00 97.06 469 LEU A C 1
ATOM 3721 O O . LEU A 1 469 ? -36.739 3.540 8.100 1.00 97.06 469 LEU A O 1
ATOM 3725 N N . PHE A 1 470 ? -37.507 2.741 6.145 1.00 98.25 470 PHE A N 1
ATOM 3726 C CA . PHE A 1 470 ? -37.053 1.371 6.379 1.00 98.25 470 PHE A CA 1
ATOM 3727 C C . PHE A 1 470 ? -35.526 1.267 6.397 1.00 98.25 470 PHE A C 1
ATOM 3729 O O . PHE A 1 470 ? -34.986 0.604 7.283 1.00 98.25 470 PHE A O 1
ATOM 3736 N N . ILE A 1 471 ? -34.821 1.975 5.506 1.00 98.06 471 ILE A N 1
ATOM 3737 C CA . ILE A 1 471 ? -33.351 2.064 5.524 1.00 98.06 471 ILE A CA 1
ATOM 3738 C C . ILE A 1 471 ? -32.860 2.691 6.836 1.00 98.06 471 ILE A C 1
ATOM 3740 O O . ILE A 1 471 ? -31.926 2.175 7.450 1.00 98.06 471 ILE A O 1
ATOM 3744 N N . LEU A 1 472 ? -33.498 3.767 7.308 1.00 97.38 472 LEU A N 1
ATOM 3745 C CA . LEU A 1 472 ? -33.123 4.414 8.567 1.00 97.38 472 LEU A CA 1
ATOM 3746 C C . LEU A 1 472 ? -33.363 3.494 9.775 1.00 97.38 472 LEU A C 1
ATOM 3748 O O . LEU A 1 472 ? -32.479 3.344 10.620 1.00 97.38 472 LEU A O 1
ATOM 3752 N N . GLY A 1 473 ? -34.525 2.837 9.838 1.00 97.06 473 GLY A N 1
ATOM 3753 C CA . GLY A 1 473 ? -34.845 1.861 10.886 1.00 97.06 473 GLY A CA 1
ATOM 3754 C C . GLY A 1 473 ? -33.892 0.660 10.883 1.00 97.06 473 GLY A C 1
ATOM 3755 O O . GLY A 1 473 ? -33.426 0.224 11.943 1.00 97.06 473 GLY A O 1
ATOM 3756 N N . TYR A 1 474 ? -33.524 0.172 9.696 1.00 98.19 474 TYR A N 1
ATOM 3757 C CA . TYR A 1 474 ? -32.511 -0.869 9.531 1.00 98.19 474 TYR A CA 1
ATOM 3758 C C . TYR A 1 474 ? -31.140 -0.406 10.039 1.00 98.19 474 TYR A C 1
ATOM 3760 O O . TYR A 1 474 ? -30.502 -1.100 10.828 1.00 98.19 474 TYR A O 1
ATOM 3768 N N . CYS A 1 475 ? -30.717 0.804 9.670 1.00 97.88 475 CYS A N 1
ATOM 3769 C CA . CYS A 1 475 ? -29.445 1.372 10.105 1.00 97.88 475 CYS A CA 1
ATOM 3770 C C . CYS A 1 475 ? -29.355 1.469 11.636 1.00 97.88 475 CYS A C 1
ATOM 3772 O O . CYS A 1 475 ? -28.413 0.956 12.242 1.00 97.88 475 CYS A O 1
ATOM 3774 N N . VAL A 1 476 ? -30.368 2.063 12.277 1.00 96.75 476 VAL A N 1
ATOM 3775 C CA . VAL A 1 476 ? -30.402 2.241 13.737 1.00 96.75 476 VAL A CA 1
ATOM 3776 C C . VAL A 1 476 ? -30.389 0.895 14.466 1.00 96.75 476 VAL A C 1
ATOM 3778 O O . VAL A 1 476 ? -29.638 0.728 15.429 1.00 96.75 476 VAL A O 1
ATOM 3781 N N . SER A 1 477 ? -31.178 -0.079 14.005 1.00 95.94 477 SER A N 1
ATOM 3782 C CA . SER A 1 477 ? -31.229 -1.410 14.623 1.00 95.94 477 SER A CA 1
ATOM 3783 C C . SER A 1 477 ? -29.909 -2.177 14.472 1.00 95.94 477 SER A C 1
ATOM 3785 O O . SER A 1 477 ? -29.400 -2.702 15.464 1.00 95.94 477 SER A O 1
ATOM 3787 N N . VAL A 1 478 ? -29.285 -2.165 13.289 1.00 97.44 478 VAL A N 1
ATOM 3788 C CA . VAL A 1 478 ? -27.957 -2.765 13.059 1.00 97.44 478 VAL A CA 1
ATOM 3789 C C . VAL A 1 478 ? -26.891 -2.112 13.944 1.00 97.44 478 VAL A C 1
ATOM 3791 O O . VAL A 1 478 ? -26.147 -2.815 14.633 1.00 97.44 478 VAL A O 1
ATOM 3794 N N . VAL A 1 479 ? -26.832 -0.777 13.996 1.00 95.06 479 VAL A N 1
ATOM 3795 C CA . VAL A 1 479 ? -25.859 -0.049 14.831 1.00 95.06 479 VAL A CA 1
ATOM 3796 C C . VAL A 1 479 ? -26.059 -0.378 16.314 1.00 95.06 479 VAL A C 1
ATOM 3798 O O . VAL A 1 479 ? -25.086 -0.684 17.008 1.00 95.06 479 VAL A O 1
ATOM 3801 N N . MET A 1 480 ? -27.308 -0.420 16.791 1.00 93.25 480 MET A N 1
ATOM 3802 C CA . MET A 1 480 ? -27.636 -0.821 18.164 1.00 93.25 480 MET A CA 1
ATOM 3803 C C . MET A 1 480 ? -27.139 -2.242 18.480 1.00 93.25 480 MET A C 1
ATOM 3805 O O . MET A 1 480 ? -26.544 -2.468 19.538 1.00 93.25 480 MET A O 1
ATOM 3809 N N . ILE A 1 481 ? -27.327 -3.194 17.557 1.00 94.75 481 ILE A N 1
ATOM 3810 C CA . ILE A 1 481 ? -26.858 -4.581 17.701 1.00 94.75 481 ILE A CA 1
ATOM 3811 C C . ILE A 1 481 ? -25.329 -4.656 17.799 1.00 94.75 481 ILE A C 1
ATOM 3813 O O . ILE A 1 481 ? -24.774 -5.387 18.629 1.00 94.75 481 ILE A O 1
ATOM 3817 N N . VAL A 1 482 ? -24.622 -3.903 16.962 1.00 94.06 482 VAL A N 1
ATOM 3818 C CA . VAL A 1 482 ? -23.160 -3.984 16.857 1.00 94.06 482 VAL A CA 1
ATOM 3819 C C . VAL A 1 482 ? -22.471 -3.283 18.024 1.00 94.06 482 VAL A C 1
ATOM 3821 O O . VAL A 1 482 ? -21.491 -3.823 18.555 1.00 94.06 482 VAL A O 1
ATOM 3824 N N . MET A 1 483 ? -22.987 -2.123 18.442 1.00 89.94 483 MET A N 1
ATOM 3825 C CA . MET A 1 483 ? -22.404 -1.305 19.509 1.00 89.94 483 MET A CA 1
ATOM 3826 C C . MET A 1 483 ? -22.640 -1.876 20.909 1.00 89.94 483 MET A C 1
ATOM 3828 O O . MET A 1 483 ? -21.886 -1.546 21.823 1.00 89.94 483 MET A O 1
ATOM 3832 N N . ASN A 1 484 ? -23.626 -2.759 21.100 1.00 88.38 484 ASN A N 1
ATOM 3833 C CA . ASN A 1 484 ? -23.871 -3.354 22.410 1.00 88.38 484 ASN A CA 1
ATOM 3834 C C . ASN A 1 484 ? -22.733 -4.321 22.814 1.00 88.38 484 ASN A C 1
ATOM 3836 O O . ASN A 1 484 ? -22.563 -5.382 22.195 1.00 88.38 484 ASN A O 1
ATOM 3840 N N . PRO A 1 485 ? -21.973 -4.029 23.889 1.00 85.06 485 PRO A N 1
ATOM 3841 C CA . PRO A 1 485 ? -20.836 -4.853 24.292 1.00 85.06 485 PRO A CA 1
ATOM 3842 C C . PRO A 1 485 ? -21.250 -6.244 24.792 1.00 85.06 485 PRO A C 1
ATOM 3844 O O . PRO A 1 485 ? -20.454 -7.181 24.700 1.00 85.06 485 PRO A O 1
ATOM 3847 N N . ARG A 1 486 ? -22.488 -6.420 25.286 1.00 84.75 486 ARG A N 1
ATOM 3848 C CA . ARG A 1 486 ? -22.971 -7.712 25.811 1.00 84.75 486 ARG A CA 1
ATOM 3849 C C . ARG A 1 486 ? -23.176 -8.752 24.715 1.00 84.75 486 ARG A C 1
ATOM 3851 O O . ARG A 1 486 ? -23.083 -9.944 24.987 1.00 84.75 486 ARG A O 1
ATOM 3858 N N . TRP A 1 487 ? -23.438 -8.320 23.483 1.00 88.38 487 TRP A N 1
ATOM 3859 C CA . TRP A 1 487 ? -23.715 -9.222 22.363 1.00 88.38 487 TRP A CA 1
ATOM 3860 C C . TRP A 1 487 ? -22.465 -9.588 21.560 1.00 88.38 487 TRP A C 1
ATOM 3862 O O . TRP A 1 487 ? -22.549 -10.344 20.593 1.00 88.38 487 TRP A O 1
ATOM 3872 N N . LYS A 1 488 ? -21.292 -9.089 21.965 1.00 88.00 488 LYS A N 1
ATOM 3873 C CA . LYS A 1 488 ? -20.011 -9.402 21.333 1.00 88.00 488 LYS A CA 1
ATOM 3874 C C . LYS A 1 488 ? -19.658 -10.885 21.494 1.00 88.00 488 LYS A C 1
ATOM 3876 O O . LYS A 1 488 ? -19.677 -11.405 22.608 1.00 88.00 488 LYS A O 1
ATOM 3881 N N . ARG A 1 489 ? -19.273 -11.545 20.391 1.00 87.62 489 ARG A N 1
ATOM 3882 C CA . ARG A 1 489 ? -18.722 -12.910 20.411 1.00 87.62 489 ARG A CA 1
ATOM 3883 C C . ARG A 1 489 ? -17.544 -12.997 21.379 1.00 87.62 489 ARG A C 1
ATOM 3885 O O . ARG A 1 489 ? -16.589 -12.225 21.267 1.00 87.62 489 ARG A O 1
ATOM 3892 N N . ARG A 1 490 ? -17.605 -13.975 22.277 1.00 83.44 490 ARG A N 1
ATOM 3893 C CA . ARG A 1 490 ? -16.501 -14.382 23.152 1.00 83.44 490 ARG A CA 1
ATOM 3894 C C . ARG A 1 490 ? -15.800 -15.605 22.538 1.00 83.44 490 ARG A C 1
ATOM 3896 O O . ARG A 1 490 ? -16.416 -16.293 21.723 1.00 83.44 490 ARG A O 1
ATOM 3903 N N . PRO A 1 491 ? -14.507 -15.836 22.815 1.00 77.19 491 PRO A N 1
ATOM 3904 C CA . PRO A 1 491 ? -13.858 -17.085 22.420 1.00 77.19 491 PRO A CA 1
ATOM 3905 C C . PRO A 1 491 ? -14.592 -18.281 23.045 1.00 77.19 491 PRO A C 1
ATOM 3907 O O . PRO A 1 491 ? -15.070 -18.193 24.175 1.00 77.19 491 PRO A O 1
ATOM 3910 N N . LEU A 1 492 ? -14.729 -19.369 22.284 1.00 76.94 492 LEU A N 1
ATOM 3911 C CA . LEU A 1 492 ? -15.308 -20.613 22.801 1.00 76.94 492 LEU A CA 1
ATOM 3912 C C . LEU A 1 492 ? -14.272 -21.343 23.677 1.00 76.94 492 LEU A C 1
ATOM 3914 O O . LEU A 1 492 ? -13.078 -21.231 23.387 1.00 76.94 492 LEU A O 1
ATOM 3918 N N . PRO A 1 493 ? -14.687 -22.140 24.681 1.00 69.06 493 PRO A N 1
ATOM 3919 C CA . PRO A 1 493 ? -13.757 -22.872 25.551 1.00 69.06 493 PRO A CA 1
ATOM 3920 C C . PRO A 1 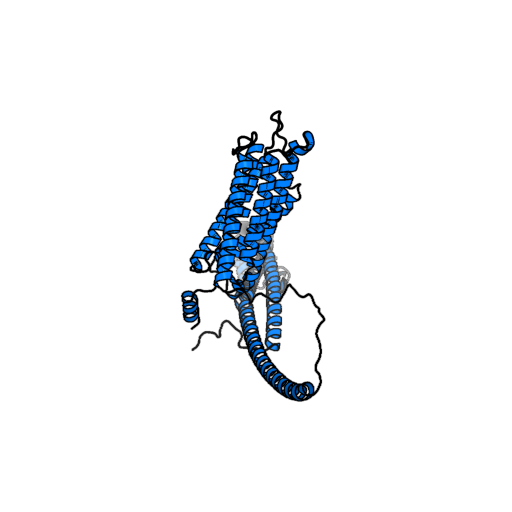493 ? -12.760 -23.765 24.788 1.00 69.06 493 PRO A C 1
ATOM 3922 O O . PRO A 1 493 ? -11.585 -23.832 25.140 1.00 69.06 493 PRO A O 1
ATOM 3925 N N . GLU A 1 494 ? -13.201 -24.392 23.692 1.00 67.88 494 GLU A N 1
ATOM 3926 C CA . GLU A 1 494 ? -12.359 -25.204 22.793 1.00 67.88 494 GLU A CA 1
ATOM 3927 C C . GLU A 1 494 ? -11.290 -24.380 22.046 1.00 67.88 494 GLU A C 1
ATOM 3929 O O . GLU A 1 494 ? -10.235 -24.892 21.680 1.00 67.88 494 GLU A O 1
ATOM 3934 N N . GLU A 1 495 ? -11.548 -23.090 21.801 1.00 66.19 495 GLU A N 1
ATOM 3935 C CA . GLU A 1 495 ? -10.597 -22.176 21.155 1.00 66.19 495 GLU A CA 1
ATOM 3936 C C . GLU A 1 495 ? -9.579 -21.626 22.171 1.00 66.19 495 GLU A C 1
ATOM 3938 O O . GLU A 1 495 ? -8.434 -21.354 21.808 1.00 66.19 495 GLU A O 1
ATOM 3943 N N . GLU A 1 496 ? -9.967 -21.490 23.444 1.00 61.59 496 GLU A N 1
ATOM 3944 C CA . GLU A 1 496 ? -9.063 -21.094 24.531 1.00 61.59 496 GLU A CA 1
ATOM 3945 C C . GLU A 1 496 ? -8.061 -22.201 24.887 1.00 61.59 496 GLU A C 1
ATOM 3947 O O . GLU A 1 496 ? -6.890 -21.901 25.130 1.00 61.59 496 GLU A O 1
ATOM 3952 N N . SER A 1 497 ? -8.479 -23.472 24.874 1.00 53.62 497 SER A N 1
ATOM 3953 C CA . SER A 1 497 ? -7.591 -24.610 25.152 1.00 53.62 497 SER A CA 1
ATOM 3954 C C . SER A 1 497 ? -6.531 -24.806 24.061 1.00 53.62 497 SER A C 1
ATOM 3956 O O . SER A 1 497 ? -5.358 -24.984 24.379 1.00 53.62 497 SER A O 1
ATOM 3958 N N . LEU A 1 498 ? -6.901 -24.674 22.781 1.00 50.19 498 LEU A N 1
ATOM 3959 C CA . LEU A 1 498 ? -5.961 -24.706 21.650 1.00 50.19 498 LEU A CA 1
ATOM 3960 C C . LEU A 1 498 ? -4.953 -23.551 21.685 1.00 50.19 498 LEU A C 1
ATOM 3962 O O . LEU A 1 498 ? -3.796 -23.735 21.312 1.00 50.19 498 LEU A O 1
ATOM 3966 N N . HIS A 1 499 ? -5.377 -22.368 22.143 1.00 51.06 499 HIS A N 1
ATOM 3967 C CA . HIS A 1 499 ? -4.466 -21.242 22.317 1.00 51.06 499 HIS A CA 1
ATOM 3968 C C . HIS A 1 499 ? -3.419 -21.517 23.400 1.00 51.06 499 HIS A C 1
ATOM 3970 O O . HIS A 1 499 ? -2.255 -21.225 23.145 1.00 51.06 499 HIS A O 1
ATOM 3976 N N . ARG A 1 500 ? -3.801 -22.140 24.527 1.00 46.62 500 ARG A N 1
ATOM 3977 C CA . ARG A 1 500 ? -2.859 -22.538 25.591 1.00 46.62 500 ARG A CA 1
ATOM 3978 C C . ARG A 1 500 ? -1.857 -23.601 25.124 1.00 46.62 500 ARG A C 1
ATOM 3980 O O . ARG A 1 500 ? -0.670 -23.433 25.351 1.00 46.62 500 ARG A O 1
ATOM 3987 N N . ILE A 1 501 ? -2.309 -24.615 24.378 1.00 47.12 501 ILE A N 1
ATOM 3988 C CA . ILE A 1 501 ? -1.441 -25.688 23.844 1.00 47.12 501 ILE A CA 1
ATOM 3989 C C . ILE A 1 501 ? -0.438 -25.164 22.796 1.00 47.12 501 ILE A C 1
ATOM 3991 O O . ILE A 1 501 ? 0.602 -25.771 22.588 1.00 47.12 501 ILE A O 1
ATOM 3995 N N . SER A 1 502 ? -0.739 -24.055 22.110 1.00 43.81 502 SER A N 1
ATOM 3996 C CA . SER A 1 502 ? 0.181 -23.444 21.131 1.00 43.81 502 SER A CA 1
ATOM 3997 C C . SER A 1 502 ? 1.190 -22.458 21.732 1.00 43.81 502 SER A C 1
ATOM 3999 O O . SER A 1 502 ? 2.066 -21.980 21.010 1.00 43.81 502 SER A O 1
ATOM 4001 N N . THR A 1 503 ? 1.011 -22.086 23.003 1.00 39.91 503 THR A N 1
ATOM 4002 C CA . THR A 1 503 ? 1.848 -21.107 23.718 1.00 39.91 503 THR A CA 1
ATOM 4003 C C . THR A 1 503 ? 2.748 -21.726 24.786 1.00 39.91 503 THR A C 1
ATOM 4005 O O . THR A 1 503 ? 3.649 -21.029 25.250 1.00 39.91 503 THR A O 1
ATOM 4008 N N . ASP A 1 504 ? 2.516 -22.992 25.134 1.00 33.25 504 ASP A N 1
ATOM 4009 C CA . ASP A 1 504 ? 3.430 -23.855 25.895 1.00 33.25 504 ASP A CA 1
ATOM 4010 C C . ASP A 1 504 ? 4.284 -24.683 24.919 1.00 33.25 504 ASP A C 1
ATOM 4012 O O . ASP A 1 504 ? 5.488 -24.890 25.206 1.00 33.25 504 ASP A O 1
#

Organism: NCBI:txid289476

Sequence (504 aa):
MSGGGKDRIPIFPSRMAQSLMKTRLKGAQKGHSLLKKKADALNLRFREILKKIVENKVKMGEVLREAAFSLAEAKFTAGDFSHTVIQNVSSAQVRVRMKKENVVGVFLPVFEAYNDGPDAYDLTGLGKGGANIAKLKRNYAEAVKLLVELATLQTCFITLDEAIKITNRRVNAIEHVIIPRIENTLTYIVTELDEMEREEFFRMKKIQANKKKEREASAKENAAREAEHQAKNLLDNEDDLPNMALFMESYQVLGEQQSQRLFNVALTVSQVCGAAALLSVAAWMGGFSDGGFAWNENPDIEFHYHPTFMTMGLIFIYGESIIVYRVFRNERKRFTKLLHLTLHSMALIFMGVALKAVWDSHDLHMKPNGELDPLPNLYSMHSWIGILVVSMFCAQYLVGFVTFFFPGASIPIRQFIMPFHQLFGVVIFIMVCCTALMGITERAAWKHTCWTKDKQMCGQQMLSNFLGLFILGYCVSVVMIVMNPRWKRRPLPEEESLHRISTD

Foldseek 3Di:
DDDDPQLADPDDQDPVVLVVLVVVLVVLVVVLVVLVVLLVQLVVVLVVLVVVLVVLVVVLVVLVVVLVVLVVVLCVFVPPCPVVVVVPDDDDQKDWDWDWDARSNFTATAIDIDGDDDDPPLPPDPDGRSVSVVVSVVSVVVSVRSVSRSVSSVRRNVSSVVVSVVSVVSSCCSVPRVNSRSVVNSVVSVVVVVVVVVVVVVVVVVVVVVVVVVVVVVVVVVVVVVVVVCVVDDDDDDDDDDDDDPDDDPPPPDDPVRVVVVLVVLVVLLVVLLVLLLVLLCCLQAVDPQHDADDPPALSNLLSLQLNLLSVQLQRLLLCLLCLCLVCLVDDPVVSLVSSLVSLVSSLVSNVSNVVSNQCSQQQPADPVRHGDHHDAPPDPLRVLVVVLNVLSVVLSVCCCVAPVNPPHDPVRNVVCVVVSSVSSLVSSVSSLVSSLVVLVVVCVPPVCCCVPVVDDDPSNVSSVSSNVSSVSSSVSSSVSNPDPVSGRDDDPVRVVVVVVVVD

Nearest PDB structures (foldseek):
  7u4t-assembly1_G  TM=9.596E-01  e=3.357E-18  Homo sapiens
  6vq8-assembly1_H  TM=9.476E-01  e=7.828E-18  Rattus norvegicus
  9b8p-assembly1_H  TM=9.440E-01  e=4.071E-17  Rattus norvegicus
  9brq-assembly1_7  TM=9.254E-01  e=1.336E-17  Mus musculus
  6xbw-assembly1_H  TM=9.557E-01  e=1.038E-16  Bos taurus

Mean predicted aligned error: 18.42 Å

Secondary structure (DSSP, 8-state):
---TTSSS------HHHHHHHHHHHHHHHHHHHHHHHHHHHHHHHHHHHHHHHHHHHHHHHHHHHHHHHHHHHHHHHH---HHHHHHT--S-SEEEEEEEEEETTEEEEEEEEEE-SS-TTTTS-SSTTHHHHHHHHHHHHHHHHHHHHHHHHHHHHHHHHHHHHHHHHHHHHIIIIIHHHHHHHHHHHHHHHHHHHHHHHHHHHHHHHHHHHHHHHHHHHHHHHHHHHHTTS-------------SSS-SS---HHHHHHHHHHHHHHHHHHHHHHHHHHHHHHHSSTT----SSS-HHHHTTHHHHHIIIIIIIIHHHHHHHHHHTTTS-HHHHHHHHHHHHHHHHHHHHHHHHHHHHHHHT-B-TTS-B-PPPSS-SHHHHHHHHHHHHHHHHHHHHIIIIISTTS-HHHHHHHHHHHHHHHHHHHHHHHHHHHHHHHHHHHHH--HHHHS-S--HHHHHHHHHHHHHHHHHHHHHHHHH-GGGSPPPPHHHHHHHHHTT-

InterPro domains:
  IPR002699 ATPase, V1 complex, subunit D [PF01813] (20-209)
  IPR002699 ATPase, V1 complex, subunit D [PTHR11671] (1-232)
  IPR002699 ATPase, V1 complex, subunit D [TIGR00309] (11-214)
  IPR006593 Cytochrome b561/ferric reductase, transmembrane domain [PF03188] (305-446)
  IPR006593 Cytochrome b561/ferric reductase, transmembrane domain [PS50939] (269-483)
  IPR006593 Cytochrome b561/ferric reductase, transmembrane domain [SM00665] (305-440)

Solvent-accessible surface area (backbone atoms only — not comparable to full-atom values): 27716 Å² total; per-residue (Å²): 135,91,77,84,70,81,60,38,67,97,69,75,69,41,76,66,49,46,53,52,47,54,51,51,46,54,48,49,55,51,49,37,54,53,47,47,54,49,38,53,55,49,51,52,54,49,53,55,48,52,52,51,46,55,55,51,53,53,53,46,55,53,44,47,50,53,26,54,51,33,46,50,55,21,37,71,53,58,39,89,56,63,65,64,54,66,75,65,68,84,78,73,44,72,43,77,45,83,44,80,44,78,57,94,91,42,79,34,60,40,52,46,80,45,74,63,67,7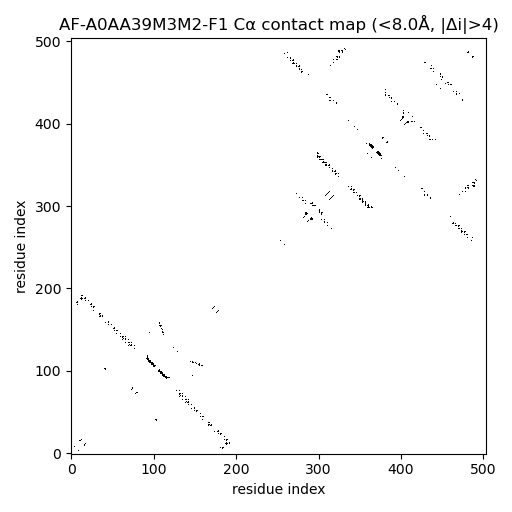8,76,90,72,80,80,68,50,104,51,93,26,34,71,41,46,53,53,26,52,50,38,45,52,52,40,51,52,52,48,44,49,50,50,22,49,52,52,32,48,55,57,48,51,52,52,43,54,52,43,49,54,51,38,50,43,40,66,73,48,50,48,53,22,45,51,51,31,43,53,52,30,49,55,51,50,53,50,54,50,48,54,51,50,52,53,51,50,50,53,51,52,50,52,48,51,52,49,52,49,55,48,50,54,50,49,50,56,47,46,64,60,43,78,75,55,80,86,88,88,84,89,83,87,88,86,92,78,91,83,84,86,77,91,82,74,78,52,73,70,56,52,49,51,52,50,53,49,42,50,49,51,22,52,51,22,39,52,52,24,53,51,32,41,50,45,59,36,49,68,46,98,85,37,40,82,47,78,98,77,41,34,79,33,21,32,39,45,20,66,41,24,38,45,48,10,58,45,42,35,34,49,52,30,68,41,37,50,46,74,49,30,88,54,60,66,69,56,49,52,50,53,33,50,52,31,46,53,50,16,52,53,30,40,53,53,16,52,49,25,44,51,46,22,25,63,59,19,60,44,98,86,72,46,83,53,59,48,83,76,77,82,46,73,41,44,54,53,40,55,51,46,52,51,52,49,54,50,49,51,52,52,46,41,51,41,68,67,41,84,86,45,55,70,70,59,42,62,68,46,46,64,54,57,55,52,50,50,56,53,47,50,54,50,44,52,54,32,49,46,44,46,52,52,52,52,42,70,74,71,54,55,43,50,81,73,70,70,40,89,42,70,68,58,53,41,54,51,49,26,44,51,21,48,52,52,20,50,55,30,48,51,54,57,62,68,38,74,87,48,55,54,61,85,51,75,75,57,53,53,55,52,52,68,72,74,109

Radius of gyration: 42.91 Å; Cα contacts (8 Å, |Δi|>4): 457; chains: 1; bounding box: 118×46×122 Å

pLDDT: mean 86.41, std 15.36, range [28.98, 98.25]